Protein AF-0000000086224569 (afdb_homodimer)

Structure (mmCIF, N/CA/C/O backbone):
data_AF-0000000086224569-model_v1
#
loop_
_entity.id
_entity.type
_entity.pdbx_description
1 polymer 'Beta-1,3-galactosyltransferase pvg3-like'
#
loop_
_atom_site.group_PDB
_atom_site.id
_atom_site.type_symbol
_atom_site.label_atom_id
_atom_site.label_alt_id
_atom_site.label_comp_id
_atom_site.label_asym_id
_atom_site.label_entity_id
_atom_site.label_seq_id
_atom_site.pdbx_PDB_ins_code
_atom_site.Cartn_x
_atom_site.Cartn_y
_atom_site.Cartn_z
_atom_site.occupancy
_atom_site.B_iso_or_equiv
_atom_site.auth_seq_id
_atom_site.auth_comp_id
_atom_site.auth_asym_id
_atom_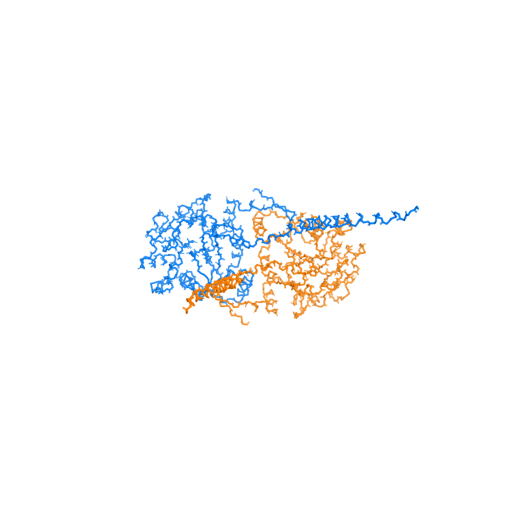site.auth_atom_id
_atom_site.pdbx_PDB_model_num
ATOM 1 N N . MET A 1 1 ? -9.836 -73.625 64.438 1 27.88 1 MET A N 1
ATOM 2 C CA . MET A 1 1 ? -8.75 -73 63.688 1 27.88 1 MET A CA 1
ATOM 3 C C . MET A 1 1 ? -9.312 -72.125 62.594 1 27.88 1 MET A C 1
ATOM 5 O O . MET A 1 1 ? -9.703 -72.625 61.531 1 27.88 1 MET A O 1
ATOM 9 N N . MET A 1 2 ? -10.039 -71 62.969 1 31.47 2 MET A N 1
ATOM 10 C CA . MET A 1 2 ? -11.055 -70.188 62.281 1 31.47 2 MET A CA 1
ATOM 11 C C . MET A 1 2 ? -10.422 -69.375 61.156 1 31.47 2 MET A C 1
ATOM 13 O O . MET A 1 2 ? -9.227 -69.062 61.188 1 31.47 2 MET A O 1
ATOM 17 N N . PRO A 1 3 ? -11.211 -68.812 60.031 1 33.28 3 PRO A N 1
ATOM 18 C CA . PRO A 1 3 ? -11.125 -68.312 58.656 1 33.28 3 PRO A CA 1
ATOM 19 C C . PRO A 1 3 ? -10.57 -66.875 58.562 1 33.28 3 PRO A C 1
ATOM 21 O O . PRO A 1 3 ? -11.273 -65.938 58.844 1 33.28 3 PRO A O 1
ATOM 24 N N . ARG A 1 4 ? -9.281 -66.5 58.938 1 30.06 4 ARG A N 1
ATOM 25 C CA . ARG A 1 4 ? -8.641 -65.188 59.062 1 30.06 4 ARG A CA 1
ATOM 26 C C . ARG A 1 4 ? -8.445 -64.562 57.688 1 30.06 4 ARG A C 1
ATOM 28 O O . ARG A 1 4 ? -7.598 -63.688 57.5 1 30.06 4 ARG A O 1
ATOM 35 N N . LYS A 1 5 ? -9.008 -65.125 56.562 1 32.47 5 LYS A N 1
ATOM 36 C CA . LYS A 1 5 ? -8.516 -64.75 55.25 1 32.47 5 LYS A CA 1
ATOM 37 C C . LYS A 1 5 ? -8.93 -63.344 54.875 1 32.47 5 LYS A C 1
ATOM 39 O O . LYS A 1 5 ? -8.398 -62.75 53.938 1 32.47 5 LYS A O 1
ATOM 44 N N . ASN A 1 6 ? -10.039 -62.812 55.469 1 28.61 6 ASN A N 1
ATOM 45 C CA . ASN A 1 6 ? -10.766 -61.844 54.656 1 28.61 6 ASN A CA 1
ATOM 46 C C . ASN A 1 6 ? -10.094 -60.5 54.625 1 28.61 6 ASN A C 1
ATOM 48 O O . ASN A 1 6 ? -10.562 -59.562 53.969 1 28.61 6 ASN A O 1
ATOM 52 N N . LEU A 1 7 ? -9.203 -60.188 55.625 1 30.38 7 LEU A N 1
ATOM 53 C CA . LEU A 1 7 ? -9.07 -58.75 55.844 1 30.38 7 LEU A CA 1
ATOM 54 C C . LEU A 1 7 ? -8.141 -58.125 54.812 1 30.38 7 LEU A C 1
ATOM 56 O O . LEU A 1 7 ? -7.867 -56.938 54.844 1 30.38 7 LEU A O 1
ATOM 60 N N . LEU A 1 8 ? -7.488 -58.938 53.938 1 30.73 8 LEU A N 1
ATOM 61 C CA . LEU A 1 8 ? -6.398 -58.375 53.156 1 30.73 8 LEU A CA 1
ATOM 62 C C . LEU A 1 8 ? -6.934 -57.438 52.062 1 30.73 8 LEU A C 1
ATOM 64 O O . LEU A 1 8 ? -6.18 -56.656 51.5 1 30.73 8 LEU A O 1
ATOM 68 N N . LEU A 1 9 ? -8.273 -57.531 51.688 1 31 9 LEU A N 1
ATOM 69 C CA . LEU A 1 9 ? -8.672 -56.906 50.438 1 31 9 LEU A CA 1
ATOM 70 C C . LEU A 1 9 ? -8.82 -55.406 50.594 1 31 9 LEU A C 1
ATOM 72 O O . LEU A 1 9 ? -9.109 -54.688 49.625 1 31 9 LEU A O 1
ATOM 76 N N . ALA A 1 10 ? -8.758 -54.906 51.844 1 33.84 10 ALA A N 1
ATOM 77 C CA . ALA A 1 10 ? -9.188 -53.5 52.031 1 33.84 10 ALA A CA 1
ATOM 78 C C . ALA A 1 10 ? -8.148 -52.531 51.531 1 33.84 10 ALA A C 1
ATOM 80 O O . ALA A 1 10 ? -8.492 -51.469 51.031 1 33.84 10 ALA A O 1
ATOM 81 N N . SER A 1 11 ? -6.887 -52.844 51.719 1 36.94 11 SER A N 1
ATOM 82 C CA . SER A 1 11 ? -5.922 -51.75 51.688 1 36.94 11 SER A CA 1
ATOM 83 C C . SER A 1 11 ? -5.598 -51.344 50.281 1 36.94 11 SER A C 1
ATOM 85 O O . SER A 1 11 ? -4.945 -50.312 50.031 1 36.94 11 SER A O 1
ATOM 87 N N . LEU A 1 12 ? -5.938 -52.25 49.312 1 40.5 12 LEU A N 1
ATOM 88 C CA . LEU A 1 12 ? -5.414 -51.906 48 1 40.5 12 LEU A CA 1
ATOM 89 C C . LEU A 1 12 ? -6.223 -50.812 47.344 1 40.5 12 LEU A C 1
ATOM 91 O O . LEU A 1 12 ? -5.848 -50.281 46.281 1 40.5 12 LEU A O 1
ATOM 95 N N . SER A 1 13 ? -7.449 -50.594 47.906 1 42.66 13 SER A N 1
ATOM 96 C CA . SER A 1 13 ? -8.312 -49.688 47.156 1 42.66 13 SER A CA 1
ATOM 97 C C . SER A 1 13 ? -7.906 -48.25 47.312 1 42.66 13 SER A C 1
ATOM 99 O O . SER A 1 13 ? -8.133 -47.406 46.438 1 42.66 13 SER A O 1
ATOM 101 N N . SER A 1 14 ? -7.332 -47.969 48.531 1 46.66 14 SER A N 1
ATOM 102 C CA . SER A 1 14 ? -7.164 -46.531 48.812 1 46.66 14 SER A CA 1
ATOM 103 C C . SER A 1 14 ? -5.992 -45.969 48.031 1 46.66 14 SER A C 1
ATOM 105 O O . SER A 1 14 ? -5.926 -44.75 47.812 1 46.66 14 SER A O 1
ATOM 107 N N . PHE A 1 15 ? -5.047 -46.875 47.688 1 47.28 15 PHE A N 1
ATOM 108 C CA . PHE A 1 15 ? -3.855 -46.344 47.031 1 47.28 15 PHE A CA 1
ATOM 109 C C . PHE A 1 15 ? -4.137 -46.031 45.562 1 47.28 15 PHE A C 1
ATOM 111 O O . PHE A 1 15 ? -3.572 -45.094 45.031 1 47.28 15 PHE A O 1
ATOM 118 N N . ALA A 1 16 ? -5.105 -46.75 45.031 1 47.5 16 ALA A N 1
ATOM 119 C CA . ALA A 1 16 ? -5.406 -46.5 43.625 1 47.5 16 ALA A CA 1
ATOM 120 C C . ALA A 1 16 ? -6.062 -45.125 43.438 1 47.5 16 ALA A C 1
ATOM 122 O O . ALA A 1 16 ? -5.82 -44.438 42.438 1 47.5 16 ALA A O 1
ATOM 123 N N . ILE A 1 17 ? -6.754 -44.75 44.5 1 50 17 ILE A N 1
ATOM 124 C CA . ILE A 1 17 ? -7.457 -43.469 44.375 1 50 17 ILE A CA 1
ATOM 125 C C . ILE A 1 17 ? -6.461 -42.312 44.469 1 50 17 ILE A C 1
ATOM 127 O O . ILE A 1 17 ? -6.543 -41.344 43.688 1 50 17 ILE A O 1
ATOM 131 N N . VAL A 1 18 ? -5.363 -42.5 45.219 1 51.38 18 VAL A N 1
ATOM 132 C CA . VAL A 1 18 ? -4.414 -41.406 45.375 1 51.38 18 VAL A CA 1
ATOM 133 C C . VAL A 1 18 ? -3.564 -41.25 44.125 1 51.38 18 VAL A C 1
ATOM 135 O O . VAL A 1 18 ? -3.291 -40.125 43.688 1 51.38 18 VAL A O 1
ATOM 138 N N . ILE A 1 19 ? -3.275 -42.375 43.5 1 51.44 19 ILE A N 1
ATOM 139 C CA . ILE A 1 19 ? -2.467 -42.312 42.281 1 51.44 19 ILE A CA 1
ATOM 140 C C . ILE A 1 19 ? -3.295 -41.719 41.156 1 51.44 19 ILE A C 1
ATOM 142 O O . ILE A 1 19 ? -2.793 -40.906 40.375 1 51.44 19 ILE A O 1
ATOM 146 N N . PHE A 1 20 ? -4.645 -42 41.25 1 49.81 20 PHE A N 1
ATOM 147 C CA . PHE A 1 20 ? -5.492 -41.406 40.188 1 49.81 20 PHE A CA 1
ATOM 148 C C . PHE A 1 20 ? -5.617 -39.906 40.375 1 49.81 20 PHE A C 1
ATOM 150 O O . PHE A 1 20 ? -5.602 -39.156 39.375 1 49.81 20 PHE A O 1
ATOM 157 N N . ILE A 1 21 ? -5.629 -39.438 41.625 1 50.81 21 ILE A N 1
ATOM 158 C CA . ILE A 1 21 ? -5.73 -38 41.844 1 50.81 21 ILE A CA 1
ATOM 159 C C . ILE A 1 21 ? -4.414 -37.344 41.469 1 50.81 21 ILE A C 1
ATOM 161 O O . ILE A 1 21 ? -4.41 -36.25 40.875 1 50.81 21 ILE A O 1
ATOM 165 N N . PHE A 1 22 ? -3.314 -38 41.656 1 50.22 22 PHE A N 1
ATOM 166 C CA . PHE A 1 22 ? -2.029 -37.438 41.312 1 50.22 22 PHE A CA 1
ATOM 167 C C . PHE A 1 22 ? -1.856 -37.375 39.781 1 50.22 22 PHE A C 1
ATOM 169 O O . PHE A 1 22 ? -1.301 -36.438 39.25 1 50.22 22 PHE A O 1
ATOM 176 N N . PHE A 1 23 ? -2.289 -38.5 39.125 1 50.12 23 PHE A N 1
ATOM 177 C CA . PHE A 1 23 ? -2.174 -38.469 37.656 1 50.12 23 PHE A CA 1
ATOM 178 C C . PHE A 1 23 ? -3.107 -37.438 37.031 1 50.12 23 PHE A C 1
ATOM 180 O O . PHE A 1 23 ? -2.793 -36.844 36 1 50.12 23 PHE A O 1
ATOM 187 N N . ILE A 1 24 ? -4.289 -37.312 37.656 1 49.34 24 ILE A N 1
ATOM 188 C CA . ILE A 1 24 ? -5.176 -36.281 37.125 1 49.34 24 ILE A CA 1
ATOM 189 C C . ILE A 1 24 ? -4.559 -34.906 37.406 1 49.34 24 ILE A C 1
ATOM 191 O O . ILE A 1 24 ? -4.57 -34.031 36.531 1 49.34 24 ILE A O 1
ATOM 195 N N . SER A 1 25 ? -3.924 -34.719 38.562 1 48.72 25 SER A N 1
ATOM 196 C CA . SER A 1 25 ? -3.324 -33.438 38.844 1 48.72 25 SER A CA 1
ATOM 197 C C . SER A 1 25 ? -2.115 -33.156 37.969 1 48.72 25 SER A C 1
ATOM 199 O O . SER A 1 25 ? -1.883 -32.031 37.531 1 48.72 25 SER A O 1
ATOM 201 N N . PHE A 1 26 ? -1.328 -34.188 37.688 1 47.41 26 PHE A N 1
ATOM 202 C CA . PHE A 1 26 ? -0.163 -33.969 36.844 1 47.41 26 PHE A CA 1
ATOM 203 C C . PHE A 1 26 ? -0.585 -33.781 35.375 1 47.41 26 PHE A C 1
ATOM 205 O O . PHE A 1 26 ? 0.01 -32.969 34.656 1 47.41 26 PHE A O 1
ATOM 212 N N . THR A 1 27 ? -1.543 -34.594 34.906 1 46.88 27 THR A N 1
ATOM 213 C CA . THR A 1 27 ? -2.023 -34.375 33.531 1 46.88 27 THR A CA 1
ATOM 214 C C . THR A 1 27 ? -2.713 -33.031 33.406 1 46.88 27 THR A C 1
ATOM 216 O O . THR A 1 27 ? -2.582 -32.344 32.406 1 46.88 27 THR A O 1
ATOM 219 N N . ILE A 1 28 ? -3.443 -32.656 34.5 1 44.34 28 ILE A N 1
ATOM 220 C CA . ILE A 1 28 ? -4.043 -31.344 34.438 1 44.34 28 ILE A CA 1
ATOM 221 C C . ILE A 1 28 ? -2.949 -30.281 34.438 1 44.34 28 ILE A C 1
ATOM 223 O O . ILE A 1 28 ? -3.025 -29.281 33.719 1 44.34 28 ILE A O 1
ATOM 227 N N . HIS A 1 29 ? -1.867 -30.5 35.219 1 44.31 29 HIS A N 1
ATOM 228 C CA . HIS A 1 29 ? -0.803 -29.516 35.25 1 44.31 29 HIS A CA 1
ATOM 229 C C . HIS A 1 29 ? -0.052 -29.453 33.938 1 44.31 29 HIS A C 1
ATOM 231 O O . HIS A 1 29 ? 0.307 -28.375 33.438 1 44.31 29 HIS A O 1
ATOM 237 N N . SER A 1 30 ? 0.323 -30.609 33.312 1 43.47 30 SER A N 1
ATOM 238 C CA . SER A 1 30 ? 1.06 -30.594 32.031 1 43.47 30 SER A CA 1
ATOM 239 C C . SER A 1 30 ? 0.18 -30.094 30.906 1 43.47 30 SER A C 1
ATOM 241 O O . SER A 1 30 ? 0.674 -29.5 29.938 1 43.47 30 SER A O 1
ATOM 243 N N . LEU A 1 31 ? -1.089 -30.531 30.844 1 40.12 31 LEU A N 1
ATOM 244 C CA . LEU A 1 31 ? -1.979 -29.984 29.828 1 40.12 31 LEU A CA 1
ATOM 245 C C . LEU A 1 31 ? -2.219 -28.484 30.047 1 40.12 31 LEU A C 1
ATOM 247 O O . LEU A 1 31 ? -2.467 -27.75 29.094 1 40.12 31 LEU A O 1
ATOM 251 N N . THR A 1 32 ? -2.262 -28.109 31.344 1 39.41 32 THR A N 1
ATOM 252 C CA . THR A 1 32 ? -2.465 -26.688 31.562 1 39.41 32 THR A CA 1
ATOM 253 C C . THR A 1 32 ? -1.221 -25.891 31.172 1 39.41 32 THR A C 1
ATOM 255 O O . THR A 1 32 ? -1.317 -24.734 30.766 1 39.41 32 THR A O 1
ATOM 258 N N . THR A 1 33 ? 0.008 -26.562 31.297 1 38.19 33 THR A N 1
ATOM 259 C CA . THR A 1 33 ? 1.16 -25.734 30.969 1 38.19 33 THR A CA 1
ATOM 260 C C . THR A 1 33 ? 1.271 -25.516 29.469 1 38.19 33 THR A C 1
ATOM 262 O O . THR A 1 33 ? 1.693 -24.453 29.016 1 38.19 33 THR A O 1
ATOM 265 N N . SER A 1 34 ? 1.123 -26.656 28.672 1 36.31 34 SER A N 1
ATOM 266 C CA . SER A 1 34 ? 1.395 -26.469 27.25 1 36.31 34 SER A CA 1
ATOM 267 C C . SER A 1 34 ? 0.296 -25.641 26.594 1 36.31 34 SER A C 1
ATOM 269 O O . SER A 1 34 ? 0.493 -25.109 25.5 1 36.31 34 SER A O 1
ATOM 271 N N . LEU A 1 35 ? -0.918 -25.875 27.047 1 33.34 35 LEU A N 1
ATOM 272 C CA . LEU A 1 35 ? -1.976 -25.094 26.422 1 33.34 35 LEU A CA 1
ATOM 273 C C . LEU A 1 35 ? -1.847 -23.609 26.797 1 33.34 35 LEU A C 1
ATOM 275 O O . LEU A 1 35 ? -2.582 -22.766 26.281 1 33.34 35 LEU A O 1
ATOM 279 N N . THR A 1 36 ? -1.188 -23.453 27.953 1 31.62 36 THR A N 1
ATOM 280 C CA . THR A 1 36 ? -1.197 -22.062 28.375 1 31.62 36 THR A CA 1
ATOM 281 C C . THR A 1 36 ? -0.45 -21.172 27.375 1 31.62 36 THR A C 1
ATOM 283 O O . THR A 1 36 ? -0.789 -20.016 27.188 1 31.62 36 THR A O 1
ATOM 286 N N . ASN A 1 37 ? 0.732 -21.75 26.938 1 29.89 37 ASN A N 1
ATOM 287 C CA . ASN A 1 37 ? 1.595 -20.656 26.484 1 29.89 37 ASN A CA 1
ATOM 288 C C . ASN A 1 37 ? 1.156 -20.109 25.141 1 29.89 37 ASN A C 1
ATOM 290 O O . ASN A 1 37 ? 1.769 -19.172 24.609 1 29.89 37 ASN A O 1
ATOM 294 N N . ILE A 1 38 ? 0.667 -21.062 24.266 1 30.44 38 ILE A N 1
ATOM 295 C CA . ILE A 1 38 ? 0.563 -20.391 22.969 1 30.44 38 ILE A CA 1
ATOM 296 C C . ILE A 1 38 ? -0.646 -19.453 22.969 1 30.44 38 ILE A C 1
ATOM 298 O O . ILE A 1 38 ? -1.736 -19.844 22.547 1 30.44 38 ILE A O 1
ATOM 302 N N . ILE A 1 39 ? -1.305 -19.25 24.094 1 30.02 39 ILE A N 1
ATOM 303 C CA . ILE A 1 39 ? -2.189 -18.109 23.906 1 30.02 39 ILE A CA 1
ATOM 304 C C . ILE A 1 39 ? -1.434 -16.969 23.219 1 30.02 39 ILE A C 1
ATOM 306 O O . ILE A 1 39 ? -0.516 -16.391 23.781 1 30.02 39 ILE A O 1
ATOM 310 N N . LEU A 1 40 ? -1.105 -17.25 22.016 1 29.97 40 LEU A N 1
ATOM 311 C CA . LEU A 1 40 ? -0.791 -16.016 21.281 1 29.97 40 LEU A CA 1
ATOM 312 C C . LEU A 1 40 ? -1.603 -14.844 21.828 1 29.97 40 LEU A C 1
ATOM 314 O O . LEU A 1 40 ? -2.834 -14.883 21.828 1 29.97 40 LEU A O 1
ATOM 318 N N . LEU A 1 41 ? -1.125 -14.289 22.922 1 30.77 41 LEU A N 1
ATOM 319 C CA . LEU A 1 41 ? -1.605 -12.953 23.25 1 30.77 41 LEU A CA 1
ATOM 320 C C . LEU A 1 41 ? -2.061 -12.211 22 1 30.77 41 LEU A C 1
ATOM 322 O O . LEU A 1 41 ? -1.239 -11.852 21.156 1 30.77 41 LEU A O 1
ATOM 326 N N . GLN A 1 42 ? -3.012 -12.734 21.312 1 33.5 42 GLN A N 1
ATOM 327 C CA . GLN A 1 42 ? -3.627 -11.648 20.547 1 33.5 42 GLN A CA 1
ATOM 328 C C . GLN A 1 42 ? -3.498 -10.32 21.281 1 33.5 42 GLN A C 1
ATOM 330 O O . GLN A 1 42 ? -4.055 -10.141 22.359 1 33.5 42 GLN A O 1
ATOM 335 N N . GLN A 1 43 ? -2.309 -9.812 21.266 1 31.91 43 GLN A N 1
ATOM 336 C CA . GLN A 1 43 ? -2.238 -8.453 21.797 1 31.91 43 GLN A CA 1
ATOM 337 C C . GLN A 1 43 ? -3.568 -7.727 21.625 1 31.91 43 GLN A C 1
ATOM 339 O O . GLN A 1 43 ? -3.994 -7.461 20.5 1 31.91 43 GLN A O 1
ATOM 344 N N . ALA A 1 44 ? -4.609 -8.125 22.266 1 35.22 44 ALA A N 1
ATOM 345 C CA . ALA A 1 44 ? -5.684 -7.148 22.375 1 35.22 44 ALA A CA 1
ATOM 346 C C . ALA A 1 44 ? -5.184 -5.742 22.047 1 35.22 44 ALA A C 1
ATOM 348 O O . ALA A 1 44 ? -4.066 -5.375 22.406 1 35.22 44 ALA A O 1
ATOM 349 N N . PRO A 1 45 ? -5.641 -5.176 20.969 1 38.28 45 PRO A N 1
ATOM 350 C CA . PRO A 1 45 ? -5.082 -3.822 20.953 1 38.28 45 PRO A CA 1
ATOM 351 C C . PRO A 1 45 ? -4.82 -3.273 22.359 1 38.28 45 PRO A C 1
ATOM 353 O O . PRO A 1 45 ? -5.691 -3.35 23.234 1 38.28 45 PRO A O 1
ATOM 356 N N . LEU A 1 46 ? -3.732 -3.65 23.031 1 38.22 46 LEU A N 1
ATOM 357 C CA . LEU A 1 46 ? -3.414 -2.9 24.234 1 38.22 46 LEU A CA 1
ATOM 358 C C . LEU A 1 46 ? -4.129 -1.554 24.25 1 38.22 46 LEU A C 1
ATOM 360 O O . LEU A 1 46 ? -3.945 -0.741 23.344 1 38.22 46 LEU A O 1
ATOM 364 N N . ILE A 1 47 ? -5.344 -1.523 24.625 1 45.41 47 ILE A N 1
ATOM 365 C CA . ILE A 1 47 ? -5.801 -0.186 24.984 1 45.41 47 ILE A CA 1
ATOM 366 C C . ILE A 1 47 ? -4.629 0.637 25.516 1 45.41 47 ILE A C 1
ATOM 368 O O . ILE A 1 47 ? -4.172 0.423 26.641 1 45.41 47 ILE A O 1
ATOM 372 N N . VAL A 1 48 ? -3.529 0.614 24.75 1 51.47 48 VAL A N 1
ATOM 373 C CA . VAL A 1 48 ? -2.471 1.539 25.141 1 51.47 48 VAL A CA 1
ATOM 374 C C . VAL A 1 48 ? -3.082 2.877 25.547 1 51.47 48 VAL A C 1
ATOM 376 O O . VAL A 1 48 ? -3.805 3.502 24.781 1 51.47 48 VAL A O 1
ATOM 379 N N . ASN A 1 49 ? -3.361 3.031 26.75 1 65.81 49 ASN A N 1
ATOM 380 C CA . ASN A 1 49 ? -3.799 4.309 27.297 1 65.81 49 ASN A CA 1
ATOM 381 C C . ASN A 1 49 ? -3.002 5.473 26.719 1 65.81 49 ASN A C 1
ATOM 383 O O . ASN A 1 49 ? -1.945 5.828 27.25 1 65.81 49 ASN A O 1
ATOM 387 N N . THR A 1 50 ? -3.295 5.762 25.422 1 74.75 50 THR A N 1
ATOM 388 C CA . THR A 1 50 ? -2.668 6.938 24.828 1 74.75 50 THR A CA 1
ATOM 389 C C . THR A 1 50 ? -3.143 8.211 25.516 1 74.75 50 THR A C 1
ATOM 391 O O . THR A 1 50 ? -4.219 8.234 26.109 1 74.75 50 THR A O 1
ATOM 394 N N . GLN A 1 51 ? -2.258 9.102 25.5 1 87.88 51 GLN A N 1
ATOM 395 C CA . GLN A 1 51 ? -2.502 10.344 26.234 1 87.88 51 GLN A CA 1
ATOM 396 C C . GLN A 1 51 ? -3.477 11.242 25.484 1 87.88 51 GLN A C 1
ATOM 398 O O . GLN A 1 51 ? -4.281 11.945 26.094 1 87.88 51 GLN A O 1
ATOM 403 N N . PHE A 1 52 ? -3.412 11.195 24.172 1 97.5 52 PHE A N 1
ATOM 404 C CA . PHE A 1 52 ? -4.316 12.016 23.375 1 97.5 52 PHE A CA 1
ATOM 405 C C . PHE A 1 52 ? -4.477 11.43 21.969 1 97.5 52 PHE A C 1
ATOM 407 O O . PHE A 1 52 ? -3.809 10.461 21.609 1 97.5 52 PHE A O 1
ATOM 414 N N . THR A 1 53 ? -5.438 11.984 21.188 1 98.38 53 THR A N 1
ATOM 415 C CA . THR A 1 53 ? -5.73 11.547 19.828 1 98.38 53 THR A CA 1
ATOM 416 C C . THR A 1 53 ? -5.41 12.648 18.828 1 98.38 53 THR A C 1
ATOM 418 O O . THR A 1 53 ? -5.637 13.828 19.094 1 98.38 53 THR A O 1
ATOM 421 N N . LEU A 1 54 ? -4.801 12.312 17.719 1 98.69 54 LEU A N 1
ATOM 422 C CA . LEU A 1 54 ? -4.426 13.234 16.656 1 98.69 54 LEU A CA 1
ATOM 423 C C . LEU A 1 54 ? -4.852 12.695 15.297 1 98.69 54 LEU A C 1
ATOM 425 O O . LEU A 1 54 ? -4.516 11.562 14.945 1 98.69 54 LEU A O 1
ATOM 429 N N . LEU A 1 55 ? -5.672 13.453 14.555 1 98.88 55 LEU A N 1
ATOM 430 C CA . LEU A 1 55 ? -5.941 13.18 13.148 1 98.88 55 LEU A CA 1
ATOM 431 C C . LEU A 1 55 ? -5.012 13.992 12.25 1 98.88 55 LEU A C 1
ATOM 433 O O . LEU A 1 55 ? -4.949 15.219 12.359 1 98.88 55 LEU A O 1
ATOM 437 N N . ILE A 1 56 ? -4.254 13.336 11.453 1 98.94 56 ILE A N 1
ATOM 438 C CA . ILE A 1 56 ? -3.438 14.008 10.445 1 98.94 56 ILE A CA 1
ATOM 439 C C . ILE A 1 56 ? -4.102 13.875 9.07 1 98.94 56 ILE A C 1
ATOM 441 O O . ILE A 1 56 ? -4.207 12.773 8.531 1 98.94 56 ILE A O 1
ATOM 445 N N . GLY A 1 57 ? -4.609 14.969 8.547 1 98.88 57 GLY A N 1
ATOM 446 C CA . GLY A 1 57 ? -5.102 15.008 7.18 1 98.88 57 GLY A CA 1
ATOM 447 C C . GLY A 1 57 ? -4.051 15.453 6.18 1 98.88 57 GLY A C 1
ATOM 448 O O . GLY A 1 57 ? -3.648 16.625 6.176 1 98.88 57 GLY A O 1
ATOM 449 N N . ILE A 1 58 ? -3.602 14.562 5.363 1 98.94 58 ILE A N 1
ATOM 450 C CA . ILE A 1 58 ? -2.623 14.875 4.328 1 98.94 58 ILE A CA 1
ATOM 451 C C . ILE A 1 58 ? -3.34 15.336 3.062 1 98.94 58 ILE A C 1
ATOM 453 O O . ILE A 1 58 ? -4.062 14.562 2.434 1 98.94 58 ILE A O 1
ATOM 457 N N . PHE A 1 59 ? -3.092 16.547 2.703 1 98.81 59 PHE A N 1
ATOM 458 C CA . PHE A 1 59 ? -3.695 17.109 1.5 1 98.81 59 PHE A CA 1
ATOM 459 C C . PHE A 1 59 ? -2.984 16.594 0.252 1 98.81 59 PHE A C 1
ATOM 461 O O . PHE A 1 59 ? -1.77 16.75 0.114 1 98.81 59 PHE A O 1
ATOM 468 N N . THR A 1 60 ? -3.711 15.93 -0.562 1 98.44 60 THR A N 1
ATOM 469 C CA . THR A 1 60 ? -3.213 15.383 -1.818 1 98.44 60 THR A CA 1
ATOM 470 C C . THR A 1 60 ? -4.258 15.523 -2.922 1 98.44 60 THR A C 1
ATOM 472 O O . THR A 1 60 ? -5.082 16.438 -2.891 1 98.44 60 THR A O 1
ATOM 475 N N . ARG A 1 61 ? -4.078 14.883 -4.066 1 97.62 61 ARG A N 1
ATOM 476 C CA . ARG A 1 61 ? -5.008 14.867 -5.188 1 97.62 61 ARG A CA 1
ATOM 477 C C . ARG A 1 61 ? -5.402 13.438 -5.551 1 97.62 61 ARG A C 1
ATOM 479 O O . ARG A 1 61 ? -4.621 12.5 -5.355 1 97.62 61 ARG A O 1
ATOM 486 N N . PRO A 1 62 ? -6.578 13.297 -6.121 1 96.81 62 PRO A N 1
ATOM 487 C CA . PRO A 1 62 ? -7.027 11.945 -6.457 1 96.81 62 PRO A CA 1
ATOM 488 C C . PRO A 1 62 ? -6.051 11.203 -7.367 1 96.81 62 PRO A C 1
ATOM 490 O O . PRO A 1 62 ? -5.875 9.984 -7.23 1 96.81 62 PRO A O 1
ATOM 493 N N . GLY A 1 63 ? -5.363 11.883 -8.227 1 96.56 63 GLY A N 1
ATOM 494 C CA . GLY A 1 63 ? -4.496 11.266 -9.219 1 96.56 63 GLY A CA 1
ATOM 495 C C . GLY A 1 63 ? -3.123 10.922 -8.672 1 96.56 63 GLY A C 1
ATOM 496 O O . GLY A 1 63 ? -2.35 10.219 -9.328 1 96.56 63 GLY A O 1
ATOM 497 N N . ASN A 1 64 ? -2.807 11.312 -7.445 1 96.81 64 ASN A N 1
ATOM 498 C CA . ASN A 1 64 ? -1.473 11.102 -6.895 1 96.81 64 ASN A CA 1
ATOM 499 C C . ASN A 1 64 ? -1.381 9.773 -6.145 1 96.81 64 ASN A C 1
ATOM 501 O O . ASN A 1 64 ? -0.953 9.734 -4.992 1 96.81 64 ASN A O 1
ATOM 505 N N . PHE A 1 65 ? -1.677 8.711 -6.867 1 95.25 65 PHE A N 1
ATOM 506 C CA . PHE A 1 65 ? -1.727 7.371 -6.285 1 95.25 65 PHE A CA 1
ATOM 507 C C . PHE A 1 65 ? -0.359 6.961 -5.75 1 95.25 65 PHE A C 1
ATOM 509 O O . PHE A 1 65 ? -0.25 6.457 -4.633 1 95.25 65 PHE A O 1
ATOM 516 N N . ASP A 1 66 ? 0.628 7.199 -6.559 1 94.44 66 ASP A N 1
ATOM 517 C CA . ASP A 1 66 ? 1.977 6.77 -6.203 1 94.44 66 ASP A CA 1
ATOM 518 C C . ASP A 1 66 ? 2.451 7.457 -4.922 1 94.44 66 ASP A C 1
ATOM 520 O O . ASP A 1 66 ? 3.08 6.824 -4.07 1 94.44 66 ASP A O 1
ATOM 524 N N . ARG A 1 67 ? 2.129 8.672 -4.832 1 96.56 67 ARG A N 1
ATOM 525 C CA . ARG A 1 67 ? 2.514 9.438 -3.645 1 96.56 67 ARG A CA 1
ATOM 526 C C . ARG A 1 67 ? 1.816 8.898 -2.4 1 96.56 67 ARG A C 1
ATOM 528 O O . ARG A 1 67 ? 2.449 8.719 -1.356 1 96.56 67 ARG A O 1
ATOM 535 N N . ARG A 1 68 ? 0.537 8.656 -2.498 1 98.06 68 ARG A N 1
ATOM 536 C CA . ARG A 1 68 ? -0.205 8.125 -1.356 1 98.06 68 ARG A CA 1
ATOM 537 C C . ARG A 1 68 ? 0.313 6.75 -0.954 1 98.06 68 ARG A C 1
ATOM 539 O O . ARG A 1 68 ? 0.445 6.457 0.235 1 98.06 68 ARG A O 1
ATOM 546 N N . HIS A 1 69 ? 0.616 5.992 -1.932 1 97.19 69 HIS A N 1
ATOM 547 C CA . HIS A 1 69 ? 1.182 4.68 -1.639 1 97.19 69 HIS A CA 1
ATOM 548 C C . HIS A 1 69 ? 2.506 4.805 -0.895 1 97.19 69 HIS A C 1
ATOM 550 O O . HIS A 1 69 ? 2.727 4.121 0.109 1 97.19 69 HIS A O 1
ATOM 556 N N . PHE A 1 70 ? 3.316 5.664 -1.406 1 97.94 70 PHE A N 1
ATOM 557 C CA . PHE A 1 70 ? 4.613 5.887 -0.777 1 97.94 70 PHE A CA 1
ATOM 558 C C . PHE A 1 70 ? 4.445 6.383 0.654 1 97.94 70 PHE A C 1
ATOM 560 O O . PHE A 1 70 ? 5.117 5.898 1.567 1 97.94 70 PHE A O 1
ATOM 567 N N . LEU A 1 71 ? 3.557 7.242 0.839 1 98.56 71 LEU A N 1
ATOM 568 C CA . LEU A 1 71 ? 3.352 7.82 2.162 1 98.56 71 LEU A CA 1
ATOM 569 C C . LEU A 1 71 ? 2.771 6.789 3.125 1 98.56 71 LEU A C 1
ATOM 571 O O . LEU A 1 71 ? 3.064 6.82 4.32 1 98.56 71 LEU A O 1
ATOM 575 N N . ARG A 1 72 ? 1.979 5.824 2.625 1 98.19 72 ARG A N 1
ATOM 576 C CA . ARG A 1 72 ? 1.503 4.727 3.457 1 98.19 72 ARG A CA 1
ATOM 577 C C . ARG A 1 72 ? 2.668 3.896 3.986 1 98.19 72 ARG A C 1
ATOM 579 O O . ARG A 1 72 ? 2.615 3.385 5.109 1 98.19 72 ARG A O 1
ATOM 586 N N . LEU A 1 73 ? 3.721 3.783 3.164 1 97.94 73 LEU A N 1
ATOM 587 C CA . LEU A 1 73 ? 4.906 3.078 3.637 1 97.94 73 LEU A CA 1
ATOM 588 C C . LEU A 1 73 ? 5.598 3.861 4.746 1 97.94 73 LEU A C 1
ATOM 590 O O . LEU A 1 73 ? 5.883 3.312 5.816 1 97.94 73 LEU A O 1
ATOM 594 N N . VAL A 1 74 ? 5.715 5.141 4.488 1 97.88 74 VAL A N 1
ATOM 595 C CA . VAL A 1 74 ? 6.508 6.016 5.344 1 97.88 74 VAL A CA 1
ATOM 596 C C . VAL A 1 74 ? 5.816 6.184 6.695 1 97.88 74 VAL A C 1
ATOM 598 O O . VAL A 1 74 ? 6.453 6.062 7.746 1 97.88 74 VAL A O 1
ATOM 601 N N . TYR A 1 75 ? 4.59 6.418 6.715 1 98.38 75 TYR A N 1
ATOM 602 C CA . TYR A 1 75 ? 3.881 6.695 7.961 1 98.38 75 TYR A CA 1
ATOM 603 C C . TYR A 1 75 ? 3.416 5.402 8.625 1 98.38 75 TYR A C 1
ATOM 605 O O . TYR A 1 75 ? 3.307 5.332 9.852 1 98.38 75 TYR A O 1
ATOM 613 N N . GLY A 1 76 ? 3.213 4.383 7.805 1 97.31 76 GLY A N 1
ATOM 614 C CA . GLY A 1 76 ? 2.695 3.123 8.312 1 97.31 76 GLY A CA 1
ATOM 615 C C . GLY A 1 76 ? 3.707 2.355 9.148 1 97.31 76 GLY A C 1
ATOM 616 O O . GLY A 1 76 ? 3.338 1.468 9.922 1 97.31 76 GLY A O 1
ATOM 617 N N . ILE A 1 77 ? 4.965 2.658 9 1 97.69 77 ILE A N 1
ATOM 618 C CA . ILE A 1 77 ? 5.984 1.917 9.734 1 97.69 77 ILE A CA 1
ATOM 619 C C . ILE A 1 77 ? 6.34 2.658 11.023 1 97.69 77 ILE A C 1
ATOM 621 O O . ILE A 1 77 ? 7.227 2.234 11.766 1 97.69 77 ILE A O 1
ATOM 625 N N . GLN A 1 78 ? 5.645 3.789 11.242 1 97.38 78 GLN A N 1
ATOM 626 C CA . GLN A 1 78 ? 5.871 4.578 12.453 1 97.38 78 GLN A CA 1
ATOM 627 C C . GLN A 1 78 ? 4.793 4.301 13.5 1 97.38 78 GLN A C 1
ATOM 629 O O . GLN A 1 78 ? 3.641 4.035 13.156 1 97.38 78 GLN A O 1
ATOM 634 N N . SER A 1 79 ? 5.18 4.324 14.75 1 93.56 79 SER A N 1
ATOM 635 C CA . SER A 1 79 ? 4.254 4.188 15.875 1 93.56 79 SER A CA 1
ATOM 636 C C . SER A 1 79 ? 4.758 4.945 17.094 1 93.56 79 SER A C 1
ATOM 638 O O . SER A 1 79 ? 5.934 5.305 17.172 1 93.56 79 SER A O 1
ATOM 640 N N . THR A 1 80 ? 3.855 5.305 17.891 1 96.44 80 THR A N 1
ATOM 641 C CA . THR A 1 80 ? 4.18 5.953 19.156 1 96.44 80 THR A CA 1
ATOM 642 C C . THR A 1 80 ? 3.182 5.555 20.234 1 96.44 80 THR A C 1
ATOM 644 O O . THR A 1 80 ? 1.982 5.449 19.969 1 96.44 80 THR A O 1
ATOM 647 N N . PRO A 1 81 ? 3.627 5.258 21.438 1 95.38 81 PRO A N 1
ATOM 648 C CA . PRO A 1 81 ? 2.703 4.969 22.531 1 95.38 81 PRO A CA 1
ATOM 649 C C . PRO A 1 81 ? 2.082 6.23 23.125 1 95.38 81 PRO A C 1
ATOM 651 O O . PRO A 1 81 ? 1.183 6.145 23.969 1 95.38 81 PRO A O 1
ATOM 654 N N . ILE A 1 82 ? 2.482 7.367 22.703 1 96.94 82 ILE A N 1
ATOM 655 C CA . ILE A 1 82 ? 2.098 8.641 23.297 1 96.94 82 ILE A CA 1
ATOM 656 C C . ILE A 1 82 ? 0.668 8.992 22.891 1 96.94 82 ILE A C 1
ATOM 658 O O . ILE A 1 82 ? -0.117 9.461 23.719 1 96.94 82 ILE A O 1
ATOM 662 N N . ALA A 1 83 ? 0.396 8.773 21.688 1 97.88 83 ALA A N 1
ATOM 663 C CA . ALA A 1 83 ? -0.884 9.211 21.141 1 97.88 83 ALA A CA 1
ATOM 664 C C . ALA A 1 83 ? -1.431 8.195 20.141 1 97.88 83 ALA A C 1
ATOM 666 O O . ALA A 1 83 ? -0.669 7.426 19.547 1 97.88 83 ALA A O 1
ATOM 667 N N . ARG A 1 84 ? -2.719 8.125 20.094 1 97.75 84 ARG A N 1
ATOM 668 C CA . ARG A 1 84 ? -3.332 7.484 18.922 1 97.75 84 ARG A CA 1
ATOM 669 C C . ARG A 1 84 ? -3.363 8.43 17.734 1 97.75 84 ARG A C 1
ATOM 671 O O . ARG A 1 84 ? -4.031 9.461 17.766 1 97.75 84 ARG A O 1
ATOM 678 N N . ILE A 1 85 ? -2.658 8.102 16.734 1 98.44 85 ILE A N 1
ATOM 679 C CA . ILE A 1 85 ? -2.547 8.961 15.562 1 98.44 85 ILE A CA 1
ATOM 680 C C . ILE A 1 85 ? -3.186 8.281 14.352 1 98.44 85 ILE A C 1
ATOM 682 O O . ILE A 1 85 ? -2.801 7.164 13.984 1 98.44 85 ILE A O 1
ATOM 686 N N . ASP A 1 86 ? -4.18 8.883 13.742 1 98.12 86 ASP A N 1
ATOM 687 C CA . ASP A 1 86 ? -4.781 8.438 12.492 1 98.12 86 ASP A CA 1
ATOM 688 C C . ASP A 1 86 ? -4.348 9.328 11.328 1 98.12 86 ASP A C 1
ATOM 690 O O . ASP A 1 86 ? -4.469 10.555 11.391 1 98.12 86 ASP A O 1
ATOM 694 N N . VAL A 1 87 ? -3.807 8.734 10.281 1 98.69 87 VAL A N 1
ATOM 695 C CA . VAL A 1 87 ? -3.414 9.453 9.07 1 98.69 87 VAL A CA 1
ATOM 696 C C . VAL A 1 87 ? -4.449 9.227 7.973 1 98.69 87 VAL A C 1
ATOM 698 O O . VAL A 1 87 ? -4.777 8.078 7.652 1 98.69 87 VAL A O 1
ATOM 701 N N . LYS A 1 88 ? -4.984 10.273 7.453 1 98.75 88 LYS A N 1
ATOM 702 C CA . LYS A 1 88 ? -5.957 10.219 6.367 1 98.75 88 LYS A CA 1
ATOM 703 C C . LYS A 1 88 ? -5.5 11.062 5.176 1 98.75 88 LYS A C 1
ATOM 705 O O . LYS A 1 88 ? -4.91 12.125 5.355 1 98.75 88 LYS A O 1
ATOM 710 N N . PHE A 1 89 ? -5.762 10.57 3.969 1 98.88 89 PHE A N 1
ATOM 711 C CA . PHE A 1 89 ? -5.523 11.344 2.756 1 98.88 89 PHE A CA 1
ATOM 712 C C . PHE A 1 89 ? -6.77 12.133 2.365 1 98.88 89 PHE A C 1
ATOM 714 O O . PHE A 1 89 ? -7.871 11.586 2.334 1 98.88 89 PHE A O 1
ATOM 721 N N . ILE A 1 90 ? -6.586 13.406 2.029 1 98.88 90 ILE A N 1
ATOM 722 C CA . ILE A 1 90 ? -7.691 14.336 1.835 1 98.88 90 ILE A CA 1
ATOM 723 C C . ILE A 1 90 ? -7.695 14.836 0.394 1 98.88 90 ILE A C 1
ATOM 725 O O . ILE A 1 90 ? -6.691 15.367 -0.089 1 98.88 90 ILE A O 1
ATOM 729 N N . PHE A 1 91 ? -8.719 14.672 -0.326 1 98.31 91 PHE A N 1
ATOM 730 C CA . PHE A 1 91 ? -8.922 15.359 -1.597 1 98.31 91 PHE A CA 1
ATOM 731 C C . PHE A 1 91 ? -10.414 15.547 -1.877 1 98.31 91 PHE A C 1
ATOM 733 O O . PHE A 1 91 ? -11.258 15.125 -1.082 1 98.31 91 PHE A O 1
ATOM 740 N N . CYS A 1 92 ? -10.727 16.312 -2.863 1 98.12 92 CYS A N 1
ATOM 741 C CA . CYS A 1 92 ? -12.109 16.656 -3.193 1 98.12 92 CYS A CA 1
ATOM 742 C C . CYS A 1 92 ? -12.695 15.656 -4.188 1 98.12 92 CYS A C 1
ATOM 744 O O . CYS A 1 92 ? -12.148 14.57 -4.375 1 98.12 92 CYS A O 1
ATOM 746 N N . ASN A 1 93 ? -13.789 15.938 -4.723 1 97.19 93 ASN A N 1
ATOM 747 C CA . ASN A 1 93 ? -14.562 15.047 -5.586 1 97.19 93 ASN A CA 1
ATOM 748 C C . ASN A 1 93 ? -13.719 14.516 -6.742 1 97.19 93 ASN A C 1
ATOM 750 O O . ASN A 1 93 ? -12.906 15.242 -7.312 1 97.19 93 ASN A O 1
ATOM 754 N N . ILE A 1 94 ? -13.938 13.273 -7.078 1 96.38 94 ILE A N 1
ATOM 755 C CA . ILE A 1 94 ? -13.211 12.586 -8.133 1 96.38 94 ILE A CA 1
ATOM 756 C C . ILE A 1 94 ? -14.016 12.617 -9.43 1 96.38 94 ILE A C 1
ATOM 758 O O . ILE A 1 94 ? -15.133 12.094 -9.484 1 96.38 94 ILE A O 1
ATOM 762 N N . THR A 1 95 ? -13.477 13.156 -10.461 1 93.56 95 THR A N 1
ATOM 763 C CA . THR A 1 95 ? -14.219 13.312 -11.711 1 93.56 95 THR A CA 1
ATOM 764 C C . THR A 1 95 ? -13.758 12.289 -12.742 1 93.56 95 THR A C 1
ATOM 766 O O . THR A 1 95 ? -14.523 11.922 -13.641 1 93.56 95 THR A O 1
ATOM 769 N N . ASN A 1 96 ? -12.539 11.812 -12.617 1 93.94 96 ASN A N 1
ATOM 770 C CA . ASN A 1 96 ? -11.969 10.844 -13.547 1 93.94 96 ASN A CA 1
ATOM 771 C C . ASN A 1 96 ? -12.352 9.414 -13.172 1 93.94 96 ASN A C 1
ATOM 773 O O . ASN A 1 96 ? -12.125 8.984 -12.039 1 93.94 96 ASN A O 1
ATOM 777 N N . ARG A 1 97 ? -12.867 8.695 -14.125 1 91.69 97 ARG A N 1
ATOM 778 C CA . ARG A 1 97 ? -13.391 7.355 -13.867 1 91.69 97 ARG A CA 1
ATOM 779 C C . ARG A 1 97 ? -12.281 6.406 -13.43 1 91.69 97 ARG A C 1
ATOM 781 O O . ARG A 1 97 ? -12.469 5.586 -12.531 1 91.69 97 ARG A O 1
ATOM 788 N N . GLU A 1 98 ? -11.203 6.422 -14.102 1 93.5 98 GLU A N 1
ATOM 789 C CA . GLU A 1 98 ? -10.062 5.582 -13.734 1 93.5 98 GLU A CA 1
ATOM 790 C C . GLU A 1 98 ? -9.602 5.871 -12.312 1 93.5 98 GLU A C 1
ATOM 792 O O . GLU A 1 98 ? -9.375 4.945 -11.531 1 93.5 98 GLU A O 1
ATOM 797 N N . GLN A 1 99 ? -9.492 7.16 -11.992 1 95.5 99 GLN A N 1
ATOM 798 C CA . GLN A 1 99 ? -9.102 7.555 -10.648 1 95.5 99 GLN A CA 1
ATOM 799 C C . GLN A 1 99 ? -10.102 7.062 -9.609 1 95.5 99 GLN A C 1
ATOM 801 O O . GLN A 1 99 ? -9.719 6.637 -8.523 1 95.5 99 GLN A O 1
ATOM 806 N N . ARG A 1 100 ? -11.344 7.113 -9.977 1 95.62 100 ARG A N 1
ATOM 807 C CA . ARG A 1 100 ? -12.391 6.648 -9.078 1 95.62 100 ARG A CA 1
ATOM 808 C C . ARG A 1 100 ? -12.195 5.176 -8.727 1 95.62 100 ARG A C 1
ATOM 810 O O . ARG A 1 100 ? -12.352 4.781 -7.57 1 95.62 100 ARG A O 1
ATOM 817 N N . THR A 1 101 ? -11.891 4.387 -9.695 1 94.94 101 THR A N 1
ATOM 818 C CA . THR A 1 101 ? -11.656 2.961 -9.484 1 94.94 101 THR A CA 1
ATOM 819 C C . THR A 1 101 ? -10.492 2.744 -8.523 1 94.94 101 THR A C 1
ATOM 821 O O . THR A 1 101 ? -10.617 2.01 -7.543 1 94.94 101 THR A O 1
ATOM 824 N N . PHE A 1 102 ? -9.391 3.391 -8.789 1 96 102 PHE A N 1
ATOM 825 C CA . PHE A 1 102 ? -8.195 3.213 -7.977 1 96 102 PHE A CA 1
ATOM 826 C C . PHE A 1 102 ? -8.43 3.709 -6.555 1 96 102 PHE A C 1
ATOM 828 O O . PHE A 1 102 ? -8.031 3.051 -5.59 1 96 102 PHE A O 1
ATOM 835 N N . VAL A 1 103 ? -9.07 4.848 -6.414 1 97.56 103 VAL A N 1
ATOM 836 C CA . VAL A 1 103 ? -9.344 5.402 -5.094 1 97.56 103 VAL A CA 1
ATOM 837 C C . VAL A 1 103 ? -10.297 4.484 -4.332 1 97.56 103 VAL A C 1
ATOM 839 O O . VAL A 1 103 ? -10.141 4.277 -3.127 1 97.56 103 VAL A O 1
ATOM 842 N N . SER A 1 104 ? -11.312 3.951 -5.055 1 97.38 104 SER A N 1
ATOM 843 C CA . SER A 1 104 ? -12.219 3.004 -4.426 1 97.38 104 SER A CA 1
ATOM 844 C C . SER A 1 104 ? -11.469 1.8 -3.867 1 97.38 104 SER A C 1
ATOM 846 O O . SER A 1 104 ? -11.75 1.342 -2.758 1 97.38 104 SER A O 1
ATOM 848 N N . LEU A 1 105 ? -10.531 1.286 -4.613 1 97.69 105 LEU A N 1
ATOM 849 C CA . LEU A 1 105 ? -9.711 0.173 -4.145 1 97.69 105 LEU A CA 1
ATOM 850 C C . LEU A 1 105 ? -8.922 0.569 -2.904 1 97.69 105 LEU A C 1
ATOM 852 O O . LEU A 1 105 ? -8.812 -0.213 -1.956 1 97.69 105 LEU A O 1
ATOM 856 N N . GLU A 1 106 ? -8.359 1.772 -2.908 1 98.19 106 GLU A N 1
ATOM 857 C CA . GLU A 1 106 ? -7.617 2.266 -1.754 1 98.19 106 GLU A CA 1
ATOM 858 C C . GLU A 1 106 ? -8.508 2.342 -0.516 1 98.19 106 GLU A C 1
ATOM 860 O O . GLU A 1 106 ? -8.086 1.96 0.579 1 98.19 106 GLU A O 1
ATOM 865 N N . ILE A 1 107 ? -9.719 2.842 -0.709 1 98.19 107 ILE A N 1
ATOM 866 C CA . ILE A 1 107 ? -10.648 2.957 0.409 1 98.19 107 ILE A CA 1
ATOM 867 C C . ILE A 1 107 ? -10.984 1.568 0.95 1 98.19 107 ILE A C 1
ATOM 869 O O . ILE A 1 107 ? -10.961 1.346 2.162 1 98.19 107 ILE A O 1
ATOM 873 N N . MET A 1 108 ? -11.234 0.691 0.066 1 97.44 108 MET A N 1
ATOM 874 C CA . MET A 1 108 ? -11.594 -0.665 0.473 1 97.44 108 MET A CA 1
ATOM 875 C C . MET A 1 108 ? -10.445 -1.332 1.223 1 97.44 108 MET A C 1
ATOM 877 O O . MET A 1 108 ? -10.672 -2.057 2.193 1 97.44 108 MET A O 1
ATOM 881 N N . ARG A 1 109 ? -9.227 -1.069 0.826 1 97.69 109 ARG A N 1
ATOM 882 C CA . ARG A 1 109 ? -8.062 -1.76 1.375 1 97.69 109 ARG A CA 1
ATOM 883 C C . ARG A 1 109 ? -7.602 -1.104 2.672 1 97.69 109 ARG A C 1
ATOM 885 O O . ARG A 1 109 ? -7.219 -1.794 3.619 1 97.69 109 ARG A O 1
ATOM 892 N N . PHE A 1 110 ? -7.613 0.27 2.67 1 97.69 110 PHE A N 1
ATOM 893 C CA . PHE A 1 110 ? -6.902 0.938 3.752 1 97.69 110 PHE A CA 1
ATOM 894 C C . PHE A 1 110 ? -7.852 1.803 4.574 1 97.69 110 PHE A C 1
ATOM 896 O O . PHE A 1 110 ? -7.527 2.193 5.699 1 97.69 110 PHE A O 1
ATOM 903 N N . ASN A 1 111 ? -9.016 2.217 3.994 1 97.31 111 ASN A N 1
ATOM 904 C CA . ASN A 1 111 ? -9.992 3.066 4.668 1 97.31 111 ASN A CA 1
ATOM 905 C C . ASN A 1 111 ? -9.336 4.312 5.258 1 97.31 111 ASN A C 1
ATOM 907 O O . ASN A 1 111 ? -9.594 4.672 6.406 1 97.31 111 ASN A O 1
ATOM 911 N N . ASP A 1 112 ? -8.477 4.898 4.461 1 98.38 112 ASP A N 1
ATOM 912 C CA . ASP A 1 112 ? -7.719 6.035 4.969 1 98.38 112 ASP A CA 1
ATOM 913 C C . ASP A 1 112 ? -7.891 7.258 4.066 1 98.38 112 ASP A C 1
ATOM 915 O O . ASP A 1 112 ? -6.969 8.062 3.918 1 98.38 112 ASP A O 1
ATOM 919 N N . ILE A 1 113 ? -9.016 7.332 3.395 1 98.56 113 ILE A N 1
ATOM 920 C CA . ILE A 1 113 ? -9.242 8.445 2.477 1 98.56 113 ILE A CA 1
ATOM 921 C C . ILE A 1 113 ? -10.508 9.195 2.875 1 98.56 113 ILE A C 1
ATOM 923 O O . ILE A 1 113 ? -11.516 8.578 3.225 1 98.56 113 ILE A O 1
ATOM 927 N N . ILE A 1 114 ? -10.461 10.445 2.932 1 98.69 114 ILE A N 1
ATOM 928 C CA . ILE A 1 114 ? -11.625 11.32 3.027 1 98.69 114 ILE A CA 1
ATOM 929 C C . ILE A 1 114 ? -11.797 12.102 1.722 1 98.69 114 ILE A C 1
ATOM 931 O O . ILE A 1 114 ? -10.867 12.766 1.265 1 98.69 114 ILE A O 1
ATOM 935 N N . VAL A 1 115 ? -12.922 11.945 1.111 1 98.56 115 VAL A N 1
ATOM 936 C CA . VAL A 1 115 ? -13.258 12.734 -0.069 1 98.56 115 VAL A CA 1
ATOM 937 C C . VAL A 1 115 ? -14.211 13.859 0.319 1 98.56 115 VAL A C 1
ATOM 939 O O . VAL A 1 115 ? -15.375 13.617 0.655 1 98.56 115 VAL A O 1
ATOM 942 N N . LEU A 1 116 ? -13.727 15.047 0.267 1 98.44 116 LEU A N 1
ATOM 943 C CA . LEU A 1 116 ? -14.508 16.219 0.616 1 98.44 116 LEU A CA 1
ATOM 944 C C . LEU A 1 116 ? -15.453 16.594 -0.514 1 98.44 116 LEU A C 1
ATOM 946 O O . LEU A 1 116 ? -15.148 16.391 -1.689 1 98.44 116 LEU A O 1
ATOM 950 N N . ASN A 1 117 ? -16.594 17.203 -0.167 1 97.06 117 ASN A N 1
ATOM 951 C CA . ASN A 1 117 ? -17.531 17.688 -1.174 1 97.06 117 ASN A CA 1
ATOM 952 C C . ASN A 1 117 ? -17.125 19.062 -1.695 1 97.06 117 ASN A C 1
ATOM 954 O O . ASN A 1 117 ? -17.734 20.062 -1.342 1 97.06 117 ASN A O 1
ATOM 958 N N . CYS A 1 118 ? -16.203 19.109 -2.564 1 97.69 118 CYS A N 1
ATOM 959 C CA . CYS A 1 118 ? -15.695 20.312 -3.225 1 97.69 118 CYS A CA 1
ATOM 960 C C . CYS A 1 118 ? -15.008 19.969 -4.539 1 97.69 118 CYS A C 1
ATOM 962 O O . CYS A 1 118 ? -14.805 18.797 -4.848 1 97.69 118 CYS A O 1
ATOM 964 N N . THR A 1 119 ? -14.719 21 -5.344 1 97.25 119 THR A N 1
ATOM 965 C CA . THR A 1 119 ? -13.844 20.859 -6.496 1 97.25 119 THR A CA 1
ATOM 966 C C . THR A 1 119 ? -12.375 20.938 -6.078 1 97.25 119 THR A C 1
ATOM 968 O O . THR A 1 119 ? -12.016 21.781 -5.254 1 97.25 119 THR A O 1
ATOM 971 N N . GLU A 1 120 ? -11.641 20.047 -6.684 1 97.12 120 GLU A N 1
ATOM 972 C CA . GLU A 1 120 ? -10.234 20.016 -6.305 1 97.12 120 GLU A CA 1
ATOM 973 C C . GLU A 1 120 ? -9.594 21.391 -6.477 1 97.12 120 GLU A C 1
ATOM 975 O O . GLU A 1 120 ? -9.812 22.062 -7.488 1 97.12 120 GLU A O 1
ATOM 980 N N . ASN A 1 121 ? -8.922 21.859 -5.488 1 96.88 121 ASN A N 1
ATOM 981 C CA . ASN A 1 121 ? -8.273 23.156 -5.477 1 96.88 121 ASN A CA 1
ATOM 982 C C . ASN A 1 121 ? -7.188 23.234 -4.41 1 96.88 121 ASN A C 1
ATOM 984 O O . ASN A 1 121 ? -7.141 22.406 -3.504 1 96.88 121 ASN A O 1
ATOM 988 N N . MET A 1 122 ? -6.316 24.188 -4.504 1 94.56 122 MET A N 1
ATOM 989 C CA . MET A 1 122 ? -5.309 24.438 -3.477 1 94.56 122 MET A CA 1
ATOM 990 C C . MET A 1 122 ? -5.727 25.609 -2.588 1 94.56 122 MET A C 1
ATOM 992 O O . MET A 1 122 ? -5.566 25.547 -1.366 1 94.56 122 MET A O 1
ATOM 996 N N . ASN A 1 123 ? -6.32 26.656 -3.225 1 97.12 123 ASN A N 1
ATOM 997 C CA . ASN A 1 123 ? -6.52 27.922 -2.545 1 97.12 123 ASN A CA 1
ATOM 998 C C . ASN A 1 123 ? -7.957 28.422 -2.682 1 97.12 123 ASN A C 1
ATOM 1000 O O . ASN A 1 123 ? -8.219 29.625 -2.598 1 97.12 123 ASN A O 1
ATOM 1004 N N . SER A 1 124 ? -8.836 27.453 -2.904 1 97.75 124 SER A N 1
ATOM 1005 C CA . SER A 1 124 ? -10.211 27.859 -3.156 1 97.75 124 SER A CA 1
ATOM 1006 C C . SER A 1 124 ? -11.188 27.094 -2.27 1 97.75 124 SER A C 1
ATOM 1008 O O . SER A 1 124 ? -12.188 26.562 -2.754 1 97.75 124 SER A O 1
ATOM 1010 N N . GLY A 1 125 ? -10.781 26.984 -0.992 1 98.31 125 GLY A N 1
ATOM 1011 C CA . GLY A 1 125 ? -11.781 26.562 -0.024 1 98.31 125 GLY A CA 1
ATOM 1012 C C . GLY A 1 125 ? -11.57 25.156 0.468 1 98.31 125 GLY A C 1
ATOM 1013 O O . GLY A 1 125 ? -12.273 24.688 1.371 1 98.31 125 GLY A O 1
ATOM 1014 N N . LYS A 1 126 ? -10.625 24.375 -0.084 1 98.56 126 LYS A N 1
ATOM 1015 C CA . LYS A 1 126 ? -10.414 22.984 0.333 1 98.56 126 LYS A CA 1
ATOM 1016 C C . LYS A 1 126 ? -10.102 22.906 1.825 1 98.56 126 LYS A C 1
ATOM 1018 O O . LYS A 1 126 ? -10.625 22.031 2.523 1 98.56 126 LYS A O 1
ATOM 1023 N N . THR A 1 127 ? -9.258 23.812 2.342 1 98.81 127 THR A N 1
ATOM 1024 C CA . THR A 1 127 ? -8.883 23.812 3.75 1 98.81 127 THR A CA 1
ATOM 1025 C C . THR A 1 127 ? -10.086 24.109 4.637 1 98.81 127 THR A C 1
ATOM 1027 O O . THR A 1 127 ? -10.297 23.438 5.652 1 98.81 127 THR A O 1
ATOM 1030 N N . TYR A 1 128 ? -10.906 25.078 4.242 1 98.81 128 TYR A N 1
ATOM 1031 C CA . TYR A 1 128 ? -12.133 25.359 4.98 1 98.81 128 TYR A CA 1
ATOM 1032 C C . TYR A 1 128 ? -13.047 24.141 4.992 1 98.81 128 TYR A C 1
ATOM 1034 O O . TYR A 1 128 ? -13.578 23.766 6.039 1 98.81 128 TYR A O 1
ATOM 1042 N N . THR A 1 129 ? -13.242 23.547 3.803 1 98.81 129 THR A N 1
ATOM 1043 C CA . THR A 1 129 ? -14.117 22.391 3.689 1 98.81 129 THR A CA 1
ATOM 1044 C C . THR A 1 129 ? -13.625 21.25 4.578 1 98.81 129 THR A C 1
ATOM 1046 O O . THR A 1 129 ? -14.422 20.578 5.23 1 98.81 129 THR A O 1
ATOM 1049 N N . TYR A 1 130 ? -12.305 21.062 4.605 1 98.88 130 TYR A N 1
ATOM 1050 C CA . TYR A 1 130 ? -11.695 20.031 5.43 1 98.88 130 TYR A CA 1
ATOM 1051 C C . TYR A 1 130 ? -12.055 20.219 6.898 1 98.88 130 TYR A C 1
ATOM 1053 O O . TYR A 1 130 ? -12.695 19.359 7.504 1 98.88 130 TYR A O 1
ATOM 1061 N N . PHE A 1 131 ? -11.758 21.328 7.473 1 98.94 131 PHE A N 1
ATOM 1062 C CA . PHE A 1 131 ? -11.953 21.547 8.906 1 98.94 131 PHE A CA 1
ATOM 1063 C C . PHE A 1 131 ? -13.438 21.609 9.242 1 98.94 131 PHE A C 1
ATOM 1065 O O . PHE A 1 131 ? -13.883 21.062 10.242 1 98.94 131 PHE A O 1
ATOM 1072 N N . SER A 1 132 ? -14.234 22.25 8.391 1 98.69 132 SER A N 1
ATOM 1073 C CA . SER A 1 132 ? -15.633 22.484 8.719 1 98.69 132 SER A CA 1
ATOM 1074 C C . SER A 1 132 ? -16.453 21.203 8.594 1 98.69 132 SER A C 1
ATOM 1076 O O . SER A 1 132 ? -17.516 21.078 9.195 1 98.69 132 SER A O 1
ATOM 1078 N N . THR A 1 133 ? -15.953 20.203 7.84 1 98.38 133 THR A N 1
ATOM 1079 C CA . THR A 1 133 ? -16.719 18.984 7.59 1 98.38 133 THR A CA 1
ATOM 1080 C C . THR A 1 133 ? -16.406 17.922 8.633 1 98.38 133 THR A C 1
ATOM 1082 O O . THR A 1 133 ? -17.25 17.062 8.938 1 98.38 133 THR A O 1
ATOM 1085 N N . LEU A 1 134 ? -15.242 17.922 9.234 1 98.75 134 LEU A N 1
ATOM 1086 C CA . LEU A 1 134 ? -14.734 16.859 10.086 1 98.75 134 LEU A CA 1
ATOM 1087 C C . LEU A 1 134 ? -15.703 16.562 11.227 1 98.75 134 LEU A C 1
ATOM 1089 O O . LEU A 1 134 ? -16.031 15.406 11.484 1 98.75 134 LEU A O 1
ATOM 1093 N N . PRO A 1 135 ? -16.266 17.641 11.922 1 98.25 135 PRO A N 1
ATOM 1094 C CA . PRO A 1 135 ? -17.172 17.344 13.039 1 98.25 135 PRO A CA 1
ATOM 1095 C C . PRO A 1 135 ? -18.438 16.625 12.609 1 98.25 135 PRO A C 1
ATOM 1097 O O . PRO A 1 135 ? -19.094 15.961 13.422 1 98.25 135 PRO A O 1
ATOM 1100 N N . GLN A 1 136 ? -18.75 16.703 11.352 1 97.06 136 GLN A N 1
ATOM 1101 C CA . GLN A 1 136 ? -19.984 16.094 10.844 1 97.06 136 GLN A CA 1
ATOM 1102 C C . GLN A 1 136 ? -19.75 14.664 10.391 1 97.06 136 GLN A C 1
ATOM 1104 O O . GLN A 1 136 ? -20.641 13.82 10.477 1 97.06 136 GLN A O 1
ATOM 1109 N N . ILE A 1 137 ? -18.609 14.352 9.969 1 97.56 137 ILE A N 1
ATOM 1110 C CA . ILE A 1 137 ? -18.438 13.102 9.242 1 97.56 137 ILE A CA 1
ATOM 1111 C C . ILE A 1 137 ? -17.688 12.094 10.117 1 97.56 137 ILE A C 1
ATOM 1113 O O . ILE A 1 137 ? -17.703 10.891 9.836 1 97.56 137 ILE A O 1
ATOM 1117 N N . LEU A 1 138 ? -16.984 12.531 11.102 1 97.5 138 LEU A N 1
ATOM 1118 C CA . LEU A 1 138 ? -16.234 11.625 11.953 1 97.5 138 LEU A CA 1
ATOM 1119 C C . LEU A 1 138 ? -17.094 11.086 13.086 1 97.5 138 LEU A C 1
ATOM 1121 O O . LEU A 1 138 ? -17.891 11.828 13.672 1 97.5 138 LEU A O 1
ATOM 1125 N N . PRO A 1 139 ? -16.906 9.828 13.391 1 92.75 139 PRO A N 1
ATOM 1126 C CA . PRO A 1 139 ? -17.703 9.242 14.469 1 92.75 139 PRO A CA 1
ATOM 1127 C C . PRO A 1 139 ? -17.281 9.727 15.852 1 92.75 139 PRO A C 1
ATOM 1129 O O . PRO A 1 139 ? -18.094 9.719 16.781 1 92.75 139 PRO A O 1
ATOM 1132 N N . THR A 1 140 ? -15.992 10.039 15.984 1 93.25 140 THR A N 1
ATOM 1133 C CA . THR A 1 140 ? -15.469 10.492 17.266 1 93.25 140 THR A CA 1
ATOM 1134 C C . THR A 1 140 ? -14.586 11.727 17.094 1 93.25 140 THR A C 1
ATOM 1136 O O . THR A 1 140 ? -13.992 11.922 16.031 1 93.25 140 THR A O 1
ATOM 1139 N N . ARG A 1 141 ? -14.555 12.438 18.188 1 95.5 141 ARG A N 1
ATOM 1140 C CA . ARG A 1 141 ? -13.695 13.617 18.203 1 95.5 141 ARG A CA 1
ATOM 1141 C C . ARG A 1 141 ? -12.234 13.242 18.375 1 95.5 141 ARG A C 1
ATOM 1143 O O . ARG A 1 141 ? -11.93 12.172 18.906 1 95.5 141 ARG A O 1
ATOM 1150 N N . TYR A 1 142 ? -11.383 14.094 17.891 1 98.31 142 TYR A N 1
ATOM 1151 C CA . TYR A 1 142 ? -9.961 14.055 18.203 1 98.31 142 TYR A CA 1
ATOM 1152 C C . TYR A 1 142 ? -9.578 15.188 19.141 1 98.31 142 TYR A C 1
ATOM 1154 O O . TYR A 1 142 ? -10.344 16.141 19.328 1 98.31 142 TYR A O 1
ATOM 1162 N N . ASP A 1 143 ? -8.5 15.016 19.844 1 98.62 143 ASP A N 1
ATOM 1163 C CA . ASP A 1 143 ? -7.965 16.141 20.609 1 98.62 143 ASP A CA 1
ATOM 1164 C C . ASP A 1 143 ? -7.363 17.188 19.688 1 98.62 143 ASP A C 1
ATOM 1166 O O . ASP A 1 143 ? -7.543 18.391 19.906 1 98.62 143 ASP A O 1
ATOM 1170 N N . TYR A 1 144 ? -6.648 16.75 18.688 1 98.81 144 TYR A N 1
ATOM 1171 C CA . TYR A 1 144 ? -5.973 17.594 17.719 1 98.81 144 TYR A CA 1
ATOM 1172 C C . TYR A 1 144 ? -6.266 17.141 16.297 1 98.81 144 TYR A C 1
ATOM 1174 O O . TYR A 1 144 ? -6.473 15.953 16.047 1 98.81 144 TYR A O 1
ATOM 1182 N N . VAL A 1 145 ? -6.273 18.109 15.367 1 98.94 145 VAL A N 1
ATOM 1183 C CA . VAL A 1 145 ? -6.352 17.844 13.938 1 98.94 145 VAL A CA 1
ATOM 1184 C C . VAL A 1 145 ? -5.227 18.578 13.211 1 98.94 145 VAL A C 1
ATOM 1186 O O . VAL A 1 145 ? -5.031 19.781 13.414 1 98.94 145 VAL A O 1
ATOM 1189 N N . MET A 1 146 ? -4.523 17.859 12.414 1 98.94 146 MET A N 1
ATOM 1190 C CA . MET A 1 146 ? -3.443 18.453 11.625 1 98.94 146 MET A CA 1
ATOM 1191 C C . MET A 1 146 ? -3.814 18.484 10.141 1 98.94 146 MET A C 1
ATOM 1193 O O . MET A 1 146 ? -4.402 17.531 9.625 1 98.94 146 MET A O 1
ATOM 1197 N N . LYS A 1 147 ? -3.572 19.547 9.492 1 98.94 147 LYS A N 1
ATOM 1198 C CA . LYS A 1 147 ? -3.422 19.609 8.039 1 98.94 147 LYS A CA 1
ATOM 1199 C C . LYS A 1 147 ? -1.953 19.516 7.633 1 98.94 147 LYS A C 1
ATOM 1201 O O . LYS A 1 147 ? -1.104 20.219 8.172 1 98.94 147 LYS A O 1
ATOM 1206 N N . ALA A 1 148 ? -1.612 18.641 6.723 1 98.88 148 ALA A N 1
ATOM 1207 C CA . ALA A 1 148 ? -0.247 18.516 6.219 1 98.88 148 ALA A CA 1
ATOM 1208 C C . ALA A 1 148 ? -0.237 18.328 4.707 1 98.88 148 ALA A C 1
ATOM 1210 O O . ALA A 1 148 ? -1.19 17.797 4.133 1 98.88 148 ALA A O 1
ATOM 1211 N N . ASP A 1 149 ? 0.815 18.766 4.027 1 98.56 149 ASP A N 1
ATOM 1212 C CA . ASP A 1 149 ? 1.001 18.547 2.596 1 98.56 149 ASP A CA 1
ATOM 1213 C C . ASP A 1 149 ? 1.55 17.141 2.32 1 98.56 149 ASP A C 1
ATOM 1215 O O . ASP A 1 149 ? 2.08 16.5 3.223 1 98.56 149 ASP A O 1
ATOM 1219 N N . ASP A 1 150 ? 1.474 16.703 1.057 1 98.62 150 ASP A N 1
ATOM 1220 C CA . ASP A 1 150 ? 1.891 15.336 0.75 1 98.62 150 ASP A CA 1
ATOM 1221 C C . ASP A 1 150 ? 3.365 15.281 0.355 1 98.62 150 ASP A C 1
ATOM 1223 O O . ASP A 1 150 ? 3.865 14.242 -0.072 1 98.62 150 ASP A O 1
ATOM 1227 N N . ASP A 1 151 ? 4.102 16.438 0.45 1 98.62 151 ASP A N 1
ATOM 1228 C CA . ASP A 1 151 ? 5.547 16.453 0.261 1 98.62 151 ASP A CA 1
ATOM 1229 C C . ASP A 1 151 ? 6.273 16.734 1.576 1 98.62 151 ASP A C 1
ATOM 1231 O O . ASP A 1 151 ? 7.328 17.375 1.585 1 98.62 151 ASP A O 1
ATOM 1235 N N . VAL A 1 152 ? 5.691 16.312 2.666 1 98.81 152 VAL A N 1
ATOM 1236 C CA . VAL A 1 152 ? 6.277 16.5 3.988 1 98.81 152 VAL A CA 1
ATOM 1237 C C . VAL A 1 152 ? 6.578 15.148 4.621 1 98.81 152 VAL A C 1
ATOM 1239 O O . VAL A 1 152 ? 5.73 14.25 4.609 1 98.81 152 VAL A O 1
ATOM 1242 N N . TYR A 1 153 ? 7.781 14.93 5.156 1 98.88 153 TYR A N 1
ATOM 1243 C CA . TYR A 1 153 ? 8.102 13.812 6.035 1 98.88 153 TYR A CA 1
ATOM 1244 C C . TYR A 1 153 ? 7.844 14.172 7.496 1 98.88 153 TYR A C 1
ATOM 1246 O O . TYR A 1 153 ? 8.516 15.039 8.055 1 98.88 153 TYR A O 1
ATOM 1254 N N . LEU A 1 154 ? 6.863 13.578 8.086 1 98.81 154 LEU A N 1
ATOM 1255 C CA . LEU A 1 154 ? 6.531 13.758 9.492 1 98.81 154 LEU A CA 1
ATOM 1256 C C . LEU A 1 154 ? 7.078 12.609 10.336 1 98.81 154 LEU A C 1
ATOM 1258 O O . LEU A 1 154 ? 6.859 11.438 10.008 1 98.81 154 LEU A O 1
ATOM 1262 N N . ARG A 1 155 ? 7.809 12.906 11.281 1 98.75 155 ARG A N 1
ATOM 1263 C CA . ARG A 1 155 ? 8.141 11.922 12.305 1 98.75 155 ARG A CA 1
ATOM 1264 C C . ARG A 1 155 ? 7.098 11.914 13.414 1 98.75 155 ARG A C 1
ATOM 1266 O O . ARG A 1 155 ? 7 12.875 14.188 1 98.75 155 ARG A O 1
ATOM 1273 N N . LEU A 1 156 ? 6.348 10.898 13.531 1 98.62 156 LEU A N 1
ATOM 1274 C CA . LEU A 1 156 ? 5.121 10.867 14.312 1 98.62 156 LEU A CA 1
ATOM 1275 C C . LEU A 1 156 ? 5.43 10.891 15.812 1 98.62 156 LEU A C 1
ATOM 1277 O O . LEU A 1 156 ? 4.73 11.555 16.578 1 98.62 156 LEU A O 1
ATOM 1281 N N . GLU A 1 157 ? 6.488 10.172 16.219 1 97.94 157 GLU A N 1
ATOM 1282 C CA . GLU A 1 157 ? 6.797 10.148 17.641 1 97.94 157 GLU A CA 1
ATOM 1283 C C . GLU A 1 157 ? 7.281 11.508 18.125 1 97.94 157 GLU A C 1
ATOM 1285 O O . GLU A 1 157 ? 6.785 12.031 19.125 1 97.94 157 GLU A O 1
ATOM 1290 N N . PRO A 1 158 ? 8.219 12.109 17.422 1 98.38 158 PRO A N 1
ATOM 1291 C CA . PRO A 1 158 ? 8.594 13.469 17.812 1 98.38 158 PRO A CA 1
ATOM 1292 C C . PRO A 1 158 ? 7.414 14.438 17.766 1 98.38 158 PRO A C 1
ATOM 1294 O O . PRO A 1 158 ? 7.293 15.305 18.641 1 98.38 158 PRO A O 1
ATOM 1297 N N . LEU A 1 159 ? 6.547 14.336 16.812 1 98.75 159 LEU A N 1
ATOM 1298 C CA . LEU A 1 159 ? 5.359 15.18 16.734 1 98.75 159 LEU A CA 1
ATOM 1299 C C . LEU A 1 159 ? 4.473 14.977 17.969 1 98.75 159 LEU A C 1
ATOM 1301 O O . LEU A 1 159 ? 4.078 15.945 18.609 1 98.75 159 LEU A O 1
ATOM 1305 N N . ALA A 1 160 ? 4.207 13.734 18.266 1 98.62 160 ALA A N 1
ATOM 1306 C CA . ALA A 1 160 ? 3.375 13.414 19.422 1 98.62 160 ALA A CA 1
ATOM 1307 C C . ALA A 1 160 ? 3.996 13.938 20.719 1 98.62 160 ALA A C 1
ATOM 1309 O O . ALA A 1 160 ? 3.303 14.523 21.547 1 98.62 160 ALA A O 1
ATOM 1310 N N . SER A 1 161 ? 5.305 13.75 20.844 1 98.19 161 SER A N 1
ATOM 1311 C CA . SER A 1 161 ? 6.02 14.211 22.031 1 98.19 161 SER A CA 1
ATOM 1312 C C . SER A 1 161 ? 5.91 15.719 22.188 1 98.19 161 SER A C 1
ATOM 1314 O O . SER A 1 161 ? 5.754 16.219 23.297 1 98.19 161 SER A O 1
ATOM 1316 N N . SER A 1 162 ? 5.953 16.391 21.125 1 98.31 162 SER A N 1
ATOM 1317 C CA . SER A 1 162 ? 5.91 17.859 21.156 1 98.31 162 SER A CA 1
ATOM 1318 C C . SER A 1 162 ? 4.52 18.359 21.531 1 98.31 162 SER A C 1
ATOM 1320 O O . SER A 1 162 ? 4.379 19.453 22.094 1 98.31 162 SER A O 1
ATOM 1322 N N . LEU A 1 163 ? 3.492 17.547 21.266 1 98.44 163 LEU A N 1
ATOM 1323 C CA . LEU A 1 163 ? 2.109 17.953 21.516 1 98.44 163 LEU A CA 1
ATOM 1324 C C . LEU A 1 163 ? 1.665 17.516 22.906 1 98.44 163 LEU A C 1
ATOM 1326 O O . LEU A 1 163 ? 0.677 18.031 23.438 1 98.44 163 LEU A O 1
ATOM 1330 N N . GLN A 1 164 ? 2.363 16.641 23.5 1 97.62 164 GLN A N 1
ATOM 1331 C CA . GLN A 1 164 ? 1.937 15.914 24.688 1 97.62 164 GLN A CA 1
ATOM 1332 C C . GLN A 1 164 ? 1.595 16.875 25.828 1 97.62 164 GLN A C 1
ATOM 1334 O O . GLN A 1 164 ? 0.582 16.703 26.516 1 97.62 164 GLN A O 1
ATOM 1339 N N . SER A 1 165 ? 2.371 17.922 26.047 1 96.88 165 SER A N 1
ATOM 1340 C CA . SER A 1 165 ? 2.213 18.797 27.203 1 96.88 165 SER A CA 1
ATOM 1341 C C . SER A 1 165 ? 1.441 20.062 26.828 1 96.88 165 SER A C 1
ATOM 1343 O O . SER A 1 165 ? 1.243 20.938 27.672 1 96.88 165 SER A O 1
ATOM 1345 N N . LEU A 1 166 ? 1.028 20.141 25.625 1 98.06 166 LEU A N 1
ATOM 1346 C CA . LEU A 1 166 ? 0.378 21.359 25.156 1 98.06 166 LEU A CA 1
ATOM 1347 C C . LEU A 1 166 ? -1.116 21.328 25.469 1 98.06 166 LEU A C 1
ATOM 1349 O O . LEU A 1 166 ? -1.692 20.266 25.656 1 98.06 166 LEU A O 1
ATOM 1353 N N . PRO A 1 167 ? -1.757 22.5 25.5 1 98 167 PRO A N 1
ATOM 1354 C CA . PRO A 1 167 ? -3.195 22.547 25.781 1 98 167 PRO A CA 1
ATOM 1355 C C . PRO A 1 167 ? -4.023 21.844 24.719 1 98 167 PRO A C 1
ATOM 1357 O O . PRO A 1 167 ? -3.707 21.922 23.531 1 98 167 PRO A O 1
ATOM 1360 N N . ARG A 1 168 ? -5.113 21.266 25.141 1 97.88 168 ARG A N 1
ATOM 1361 C CA . ARG A 1 168 ? -6.02 20.562 24.219 1 97.88 168 ARG A CA 1
ATOM 1362 C C . ARG A 1 168 ? -7.121 21.5 23.734 1 97.88 168 ARG A C 1
ATOM 1364 O O . ARG A 1 168 ? -8.062 21.062 23.078 1 97.88 168 ARG A O 1
ATOM 1371 N N . VAL A 1 169 ? -7 22.766 24.078 1 98.38 169 VAL A N 1
ATOM 1372 C CA . VAL A 1 169 ? -8 23.766 23.734 1 98.38 169 VAL A CA 1
ATOM 1373 C C . VAL A 1 169 ? -7.316 25 23.156 1 98.38 169 VAL A C 1
ATOM 1375 O O . VAL A 1 169 ? -6.27 25.422 23.641 1 98.38 169 VAL A O 1
ATOM 1378 N N . ASP A 1 170 ? -7.961 25.516 22.141 1 98.88 170 ASP A N 1
ATOM 1379 C CA . ASP A 1 170 ? -7.574 26.797 21.547 1 98.88 170 ASP A CA 1
ATOM 1380 C C . ASP A 1 170 ? -6.102 26.797 21.141 1 98.88 170 ASP A C 1
ATOM 1382 O O . ASP A 1 170 ? -5.395 27.781 21.359 1 98.88 170 ASP A O 1
ATOM 1386 N N . LEU A 1 171 ? -5.664 25.688 20.609 1 98.88 171 LEU A N 1
ATOM 1387 C CA . LEU A 1 171 ? -4.258 25.516 20.25 1 98.88 171 LEU A CA 1
ATOM 1388 C C . LEU A 1 171 ? -4.062 25.641 18.75 1 98.88 171 LEU A C 1
ATOM 1390 O O . LEU A 1 171 ? -4.82 25.062 17.969 1 98.88 171 LEU A O 1
ATOM 1394 N N . TYR A 1 172 ? -3.115 26.422 18.375 1 98.88 172 TYR A N 1
ATOM 1395 C CA . TYR A 1 172 ? -2.605 26.594 17.016 1 98.88 172 TYR A CA 1
ATOM 1396 C C . TYR A 1 172 ? -1.101 26.35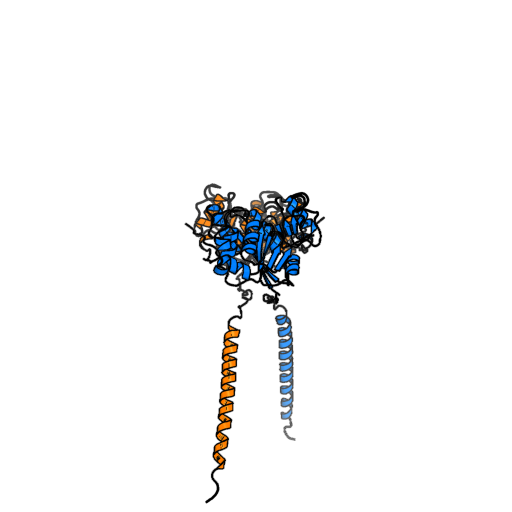9 16.969 1 98.88 172 TYR A C 1
ATOM 1398 O O . TYR A 1 172 ? -0.325 27.125 17.531 1 98.88 172 TYR A O 1
ATOM 1406 N N . TYR A 1 173 ? -0.696 25.219 16.359 1 98.75 173 TYR A N 1
ATOM 1407 C CA . TYR A 1 173 ? 0.666 24.703 16.422 1 98.75 173 TYR A CA 1
ATOM 1408 C C . TYR A 1 173 ? 1.242 24.531 15.016 1 98.75 173 TYR A C 1
ATOM 1410 O O . TYR A 1 173 ? 0.544 24.094 14.094 1 98.75 173 TYR A O 1
ATOM 1418 N N . GLY A 1 174 ? 2.523 24.875 14.758 1 98.56 174 GLY A N 1
ATOM 1419 C CA . GLY A 1 174 ? 3.146 24.641 13.469 1 98.56 174 GLY A CA 1
ATOM 1420 C C . GLY A 1 174 ? 4.473 25.375 13.305 1 98.56 174 GLY A C 1
ATOM 1421 O O . GLY A 1 174 ? 5.273 25.422 14.242 1 98.56 174 GLY A O 1
ATOM 1422 N N . PHE A 1 175 ? 4.773 25.766 12.086 1 98.25 175 PHE A N 1
ATOM 1423 C CA . PHE A 1 175 ? 5.91 26.578 11.664 1 98.25 175 PHE A CA 1
ATOM 1424 C C . PHE A 1 175 ? 5.461 27.984 11.305 1 98.25 175 PHE A C 1
ATOM 1426 O O . PHE A 1 175 ? 4.848 28.203 10.266 1 98.25 175 PHE A O 1
ATOM 1433 N N . VAL A 1 176 ? 5.871 28.953 12.156 1 97.94 176 VAL A N 1
ATOM 1434 C CA . VAL A 1 176 ? 5.332 30.312 12.031 1 97.94 176 VAL A CA 1
ATOM 1435 C C . VAL A 1 176 ? 5.965 31 10.828 1 97.94 176 VAL A C 1
ATOM 1437 O O . VAL A 1 176 ? 7.164 30.859 10.578 1 97.94 176 VAL A O 1
ATOM 1440 N N . ILE A 1 177 ? 5.172 31.734 10.172 1 97.06 177 ILE A N 1
ATOM 1441 C CA . ILE A 1 177 ? 5.594 32.625 9.102 1 97.06 177 ILE A CA 1
ATOM 1442 C C . ILE A 1 177 ? 5.5 34.062 9.578 1 97.06 177 ILE A C 1
ATOM 1444 O O . ILE A 1 177 ? 4.57 34.438 10.305 1 97.06 177 ILE A O 1
ATOM 1448 N N . PRO A 1 178 ? 6.465 34.906 9.156 1 96.38 178 PRO A N 1
ATOM 1449 C CA . PRO A 1 178 ? 7.527 34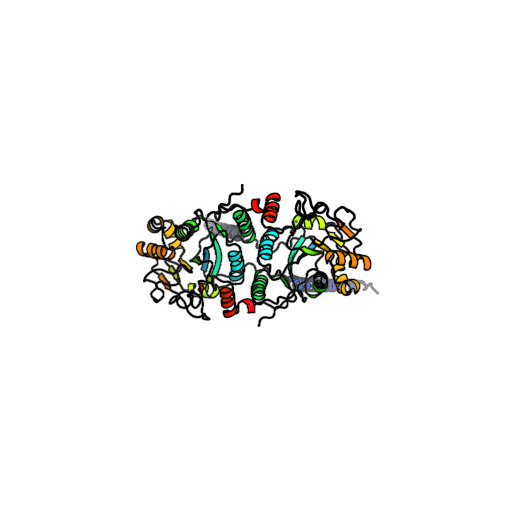.688 8.172 1 96.38 178 PRO A CA 1
ATOM 1450 C C . PRO A 1 178 ? 8.648 33.781 8.703 1 96.38 178 PRO A C 1
ATOM 1452 O O . PRO A 1 178 ? 8.75 33.562 9.914 1 96.38 178 PRO A O 1
ATOM 1455 N N . CYS A 1 179 ? 9.508 33.375 7.875 1 95.56 179 CYS A N 1
ATOM 1456 C CA . CYS A 1 179 ? 10.492 32.312 8.125 1 95.56 179 CYS A CA 1
ATOM 1457 C C . CYS A 1 179 ? 11.461 32.75 9.227 1 95.56 179 CYS A C 1
ATOM 1459 O O . CYS A 1 179 ? 11.82 31.938 10.078 1 95.56 179 CYS A O 1
ATOM 1461 N N . PRO A 1 180 ? 11.82 33.969 9.297 1 93.56 180 PRO A N 1
ATOM 1462 C CA . PRO A 1 180 ? 12.797 34.344 10.312 1 93.56 180 PRO A CA 1
ATOM 1463 C C . PRO A 1 180 ? 12.172 34.531 11.695 1 93.56 180 PRO A C 1
ATOM 1465 O O . PRO A 1 180 ? 12.891 34.594 12.695 1 93.56 180 PRO A O 1
ATOM 1468 N N . SER A 1 181 ? 10.875 34.625 11.781 1 93.94 181 SER A N 1
ATOM 1469 C CA . SER A 1 181 ? 10.219 34.906 13.047 1 93.94 181 SER A CA 1
ATOM 1470 C C . SER A 1 181 ? 10.156 33.656 13.938 1 93.94 181 SER A C 1
ATOM 1472 O O . SER A 1 181 ? 9.922 32.562 13.445 1 93.94 181 SER A O 1
ATOM 1474 N N . MET A 1 182 ? 10.328 33.844 15.242 1 93.69 182 MET A N 1
ATOM 1475 C CA . MET A 1 182 ? 10.148 32.781 16.234 1 93.69 182 MET A CA 1
ATOM 1476 C C . MET A 1 182 ? 8.891 33 17.047 1 93.69 182 MET A C 1
ATOM 1478 O O . MET A 1 182 ? 8.5 32.156 17.859 1 93.69 182 MET A O 1
ATOM 1482 N N . ASN A 1 183 ? 8.227 34.156 16.828 1 95.5 183 ASN A N 1
ATOM 1483 C CA . ASN A 1 183 ? 7.016 34.531 17.562 1 95.5 183 ASN A CA 1
ATOM 1484 C C . ASN A 1 183 ? 5.777 33.875 16.938 1 95.5 183 ASN A C 1
ATOM 1486 O O . ASN A 1 183 ? 5.336 34.281 15.859 1 95.5 183 ASN A O 1
ATOM 1490 N N . PRO A 1 184 ? 5.16 32.969 17.641 1 95.69 184 PRO A N 1
ATOM 1491 C CA . PRO A 1 184 ? 4.031 32.25 17.047 1 95.69 184 PRO A CA 1
ATOM 1492 C C . PRO A 1 184 ? 2.795 33.125 16.875 1 95.69 184 PRO A C 1
ATOM 1494 O O . PRO A 1 184 ? 1.836 32.719 16.203 1 95.69 184 PRO A O 1
ATOM 1497 N N . PHE A 1 185 ? 2.801 34.312 17.344 1 95.38 185 PHE A N 1
ATOM 1498 C CA . PHE A 1 185 ? 1.623 35.188 17.328 1 95.38 185 PHE A CA 1
ATOM 1499 C C . PHE A 1 185 ? 1.708 36.188 16.172 1 95.38 185 PHE A C 1
ATOM 1501 O O . PHE A 1 185 ? 0.774 36.969 15.953 1 95.38 185 PHE A O 1
ATOM 1508 N N . VAL A 1 186 ? 2.701 36.188 15.453 1 88.38 186 VAL A N 1
ATOM 1509 C CA . VAL A 1 186 ? 2.957 37.281 14.516 1 88.38 186 VAL A CA 1
ATOM 1510 C C . VAL A 1 186 ? 2.057 37.125 13.297 1 88.38 186 VAL A C 1
ATOM 1512 O O . VAL A 1 186 ? 1.424 38.094 12.867 1 88.38 186 VAL A O 1
ATOM 1515 N N . HIS A 1 187 ? 2.08 36 12.664 1 92.62 187 HIS A N 1
ATOM 1516 C CA . HIS A 1 187 ? 1.299 35.875 11.445 1 92.62 187 HIS A CA 1
ATOM 1517 C C . HIS A 1 187 ? 0.53 34.562 11.406 1 92.62 187 HIS A C 1
ATOM 1519 O O . HIS A 1 187 ? -0.491 34.406 12.078 1 92.62 187 HIS A O 1
ATOM 1525 N N . TYR A 1 188 ? 0.969 33.625 10.758 1 98.25 188 TYR A N 1
ATOM 1526 C CA . TYR A 1 188 ? 0.259 32.375 10.625 1 98.25 188 TYR A CA 1
ATOM 1527 C C . TYR A 1 188 ? 1.236 31.203 10.562 1 98.25 188 TYR A C 1
ATOM 1529 O O . TYR A 1 188 ? 2.449 31.406 10.469 1 98.25 188 TYR A O 1
ATOM 1537 N N . MET A 1 189 ? 0.758 29.969 10.797 1 98.56 189 MET A N 1
ATOM 1538 C CA . MET A 1 189 ? 1.579 28.766 10.672 1 98.56 189 MET A CA 1
ATOM 1539 C C . MET A 1 189 ? 1.629 28.297 9.227 1 98.56 189 MET A C 1
ATOM 1541 O O . MET A 1 189 ? 0.611 28.297 8.531 1 98.56 189 MET A O 1
ATOM 1545 N N . SER A 1 190 ? 2.738 27.844 8.75 1 98 190 SER A N 1
ATOM 1546 C CA . SER A 1 190 ? 3.02 27.422 7.387 1 98 190 SER A CA 1
ATOM 1547 C C . SER A 1 190 ? 2.094 26.281 6.957 1 98 190 SER A C 1
ATOM 1549 O O . SER A 1 190 ? 1.774 25.406 7.758 1 98 190 SER A O 1
ATOM 1551 N N . GLY A 1 191 ? 1.842 26.234 5.645 1 97.88 191 GLY A N 1
ATOM 1552 C CA . GLY A 1 191 ? 0.977 25.234 5.047 1 97.88 191 GLY A CA 1
ATOM 1553 C C . GLY A 1 191 ? 1.61 23.859 4.992 1 97.88 191 GLY A C 1
ATOM 1554 O O . GLY A 1 191 ? 0.94 22.875 4.676 1 97.88 191 GLY A O 1
ATOM 1555 N N . MET A 1 192 ? 2.93 23.797 5.266 1 98 192 MET A N 1
ATOM 1556 C CA . MET A 1 192 ? 3.578 22.484 5.301 1 98 192 MET A CA 1
ATOM 1557 C C . MET A 1 192 ? 2.824 21.531 6.219 1 98 192 MET A C 1
ATOM 1559 O O . MET A 1 192 ? 2.646 20.359 5.887 1 98 192 MET A O 1
ATOM 1563 N N . GLY A 1 193 ? 2.408 22.094 7.363 1 98.56 193 GLY A N 1
ATOM 1564 C CA . GLY A 1 193 ? 1.676 21.344 8.375 1 98.56 193 GLY A CA 1
ATOM 1565 C C . GLY A 1 193 ? 1.402 22.141 9.633 1 98.56 193 GLY A C 1
ATOM 1566 O O . GLY A 1 193 ? 2.305 22.781 10.172 1 98.56 193 GLY A O 1
ATOM 1567 N N . PHE A 1 194 ? 0.168 22.188 10.008 1 98.88 194 PHE A N 1
ATOM 1568 C CA . PHE A 1 194 ? -0.191 22.844 11.258 1 98.88 194 PHE A CA 1
ATOM 1569 C C . PHE A 1 194 ? -1.309 22.094 11.969 1 98.88 194 PHE A C 1
ATOM 1571 O O . PHE A 1 194 ? -2.039 21.328 11.344 1 98.88 194 PHE A O 1
ATOM 1578 N N . VAL A 1 195 ? -1.415 22.266 13.258 1 98.94 195 VAL A N 1
ATOM 1579 C CA . VAL A 1 195 ? -2.332 21.531 14.133 1 98.94 195 VAL A CA 1
ATOM 1580 C C . VAL A 1 195 ? -3.303 22.516 14.789 1 98.94 195 VAL A C 1
ATOM 1582 O O . VAL A 1 195 ? -2.902 23.594 15.234 1 98.94 195 VAL A O 1
ATOM 1585 N N . LEU A 1 196 ? -4.531 22.156 14.812 1 98.94 196 LEU A N 1
ATOM 1586 C CA . LEU A 1 196 ? -5.562 22.844 15.586 1 98.94 196 LEU A CA 1
ATOM 1587 C C . LEU A 1 196 ? -6.164 21.906 16.625 1 98.94 196 LEU A C 1
ATOM 1589 O O . LEU A 1 196 ? -6.348 20.719 16.375 1 98.94 196 LEU A O 1
ATOM 1593 N N . SER A 1 197 ? -6.441 22.469 17.797 1 98.88 197 SER A N 1
ATOM 1594 C CA . SER A 1 197 ? -7.277 21.703 18.719 1 98.88 197 SER A CA 1
ATOM 1595 C C . SER A 1 197 ? -8.695 21.547 18.188 1 98.88 197 SER A C 1
ATOM 1597 O O . SER A 1 197 ? -9.156 22.359 17.375 1 98.88 197 SER A O 1
ATOM 1599 N N . TRP A 1 198 ? -9.406 20.562 18.656 1 98.81 198 TRP A N 1
ATOM 1600 C CA . TRP A 1 198 ? -10.711 20.188 18.141 1 98.81 198 TRP A CA 1
ATOM 1601 C C . TRP A 1 198 ? -11.711 21.328 18.281 1 98.81 198 TRP A C 1
ATOM 1603 O O . TRP A 1 198 ? -12.555 21.531 17.406 1 98.81 198 TRP A O 1
ATOM 1613 N N . ASP A 1 199 ? -11.648 22.094 19.375 1 98.81 199 ASP A N 1
ATOM 1614 C CA . ASP A 1 199 ? -12.586 23.188 19.594 1 98.81 199 ASP A CA 1
ATOM 1615 C C . ASP A 1 199 ? -12.453 24.25 18.484 1 98.81 199 ASP A C 1
ATOM 1617 O O . ASP A 1 199 ? -13.438 24.859 18.094 1 98.81 199 ASP A O 1
ATOM 1621 N N . LEU A 1 200 ? -11.242 24.453 18.031 1 98.94 200 LEU A N 1
ATOM 1622 C CA . LEU A 1 200 ? -11.055 25.375 16.938 1 98.94 200 LEU A CA 1
ATOM 1623 C C . LEU A 1 200 ? -11.664 24.828 15.648 1 98.94 200 LEU A C 1
ATOM 1625 O O . LEU A 1 200 ? -12.203 25.594 14.836 1 98.94 200 LEU A O 1
ATOM 1629 N N . VAL A 1 201 ? -11.562 23.531 15.422 1 98.88 201 VAL A N 1
ATOM 1630 C CA . VAL A 1 201 ? -12.188 22.875 14.273 1 98.88 201 VAL A CA 1
ATOM 1631 C C . VAL A 1 201 ? -13.703 23.078 14.328 1 98.88 201 VAL A C 1
ATOM 1633 O O . VAL A 1 201 ? -14.32 23.438 13.32 1 98.88 201 VAL A O 1
ATOM 1636 N N . GLU A 1 202 ? -14.266 22.922 15.43 1 98.81 202 GLU A N 1
ATOM 1637 C CA . GLU A 1 202 ? -15.695 23.141 15.625 1 98.81 202 GLU A CA 1
ATOM 1638 C C . GLU A 1 202 ? -16.062 24.609 15.375 1 98.81 202 GLU A C 1
ATOM 1640 O O . GLU A 1 202 ? -17.094 24.891 14.773 1 98.81 202 GLU A O 1
ATOM 1645 N N . TRP A 1 203 ? -15.219 25.469 15.891 1 98.88 203 TRP A N 1
ATOM 1646 C CA . TRP A 1 203 ? -15.469 26.891 15.695 1 98.88 203 TRP A CA 1
ATOM 1647 C C . TRP A 1 203 ? -15.469 27.25 14.211 1 98.88 203 TRP A C 1
ATOM 1649 O O . TRP A 1 203 ? -16.312 28.031 13.758 1 98.88 203 TRP A O 1
ATOM 1659 N N . ILE A 1 204 ? -14.539 26.719 13.469 1 98.88 204 ILE A N 1
ATOM 1660 C CA . ILE A 1 204 ? -14.445 26.984 12.039 1 98.88 204 ILE A CA 1
ATOM 1661 C C . ILE A 1 204 ? -15.75 26.578 11.352 1 98.88 204 ILE A C 1
ATOM 1663 O O . ILE A 1 204 ? -16.219 27.25 10.438 1 98.88 204 ILE A O 1
ATOM 1667 N N . ARG A 1 205 ? -16.281 25.453 11.742 1 98.56 205 ARG A N 1
ATOM 1668 C CA . ARG A 1 205 ? -17.531 24.969 11.172 1 98.56 205 ARG A CA 1
ATOM 1669 C C . ARG A 1 205 ? -18.672 25.938 11.438 1 98.56 205 ARG A C 1
ATOM 1671 O O . ARG A 1 205 ? -19.531 26.156 10.57 1 98.56 205 ARG A O 1
ATOM 1678 N N . ARG A 1 206 ? -18.719 26.594 12.531 1 98.44 206 ARG A N 1
ATOM 1679 C CA . ARG A 1 206 ? -19.891 27.328 12.977 1 98.44 206 ARG A CA 1
ATOM 1680 C C . ARG A 1 206 ? -19.766 28.828 12.664 1 98.44 206 ARG A C 1
ATOM 1682 O O . ARG A 1 206 ? -20.781 29.531 12.562 1 98.44 206 ARG A O 1
ATOM 1689 N N . SER A 1 207 ? -18.594 29.266 12.594 1 98.62 207 SER A N 1
ATOM 1690 C CA . SER A 1 207 ? -18.344 30.703 12.508 1 98.62 207 SER A CA 1
ATOM 1691 C C . SER A 1 207 ? -18.531 31.203 11.078 1 98.62 207 SER A C 1
ATOM 1693 O O . SER A 1 207 ? -18.141 30.547 10.117 1 98.62 207 SER A O 1
ATOM 1695 N N . ASN A 1 208 ? -19.047 32.406 10.969 1 98.44 208 ASN A N 1
ATOM 1696 C CA . ASN A 1 208 ? -19.203 33.062 9.68 1 98.44 208 ASN A CA 1
ATOM 1697 C C . ASN A 1 208 ? -17.875 33.625 9.18 1 98.44 208 ASN A C 1
ATOM 1699 O O . ASN A 1 208 ? -17.734 33.938 7.988 1 98.44 208 ASN A O 1
ATOM 1703 N N . ILE A 1 209 ? -16.938 33.75 10.039 1 98.69 209 ILE A N 1
ATOM 1704 C CA . ILE A 1 209 ? -15.664 34.375 9.672 1 98.69 209 ILE A CA 1
ATOM 1705 C C . ILE A 1 209 ? -14.945 33.469 8.656 1 98.69 209 ILE A C 1
ATOM 1707 O O . ILE A 1 209 ? -14.711 33.875 7.52 1 98.69 209 ILE A O 1
ATOM 1711 N N . PRO A 1 210 ? -14.625 32.219 9.016 1 98.69 210 PRO A N 1
ATOM 1712 C CA . PRO A 1 210 ? -14.016 31.359 7.996 1 98.69 210 PRO A CA 1
ATOM 1713 C C . PRO A 1 210 ? -14.938 31.109 6.809 1 98.69 210 PRO A C 1
ATOM 1715 O O . PRO A 1 210 ? -14.484 31.062 5.664 1 98.69 210 PRO A O 1
ATOM 1718 N N . ALA A 1 211 ? -16.203 30.938 6.984 1 98.44 211 ALA A N 1
ATOM 1719 C CA . ALA A 1 211 ? -17.172 30.609 5.945 1 98.44 211 ALA A CA 1
ATOM 1720 C C . ALA A 1 211 ? -17.203 31.672 4.855 1 98.44 211 ALA A C 1
ATOM 1722 O O . ALA A 1 211 ? -17.438 31.375 3.686 1 98.44 211 ALA A O 1
ATOM 1723 N N . ASN A 1 212 ? -16.906 32.906 5.234 1 98.31 212 ASN A N 1
ATOM 1724 C CA . ASN A 1 212 ? -17 34 4.297 1 98.31 212 ASN A CA 1
ATOM 1725 C C . ASN A 1 212 ? -15.633 34.438 3.787 1 98.31 212 ASN A C 1
ATOM 1727 O O . ASN A 1 212 ? -15.492 35.5 3.168 1 98.31 212 ASN A O 1
ATOM 1731 N N . ASN A 1 213 ? -14.609 33.719 4.012 1 98.25 213 ASN A N 1
ATOM 1732 C CA . ASN A 1 213 ? -13.234 34.031 3.627 1 98.25 213 ASN A CA 1
ATOM 1733 C C . ASN A 1 213 ? -12.461 32.75 3.258 1 98.25 213 ASN A C 1
ATOM 1735 O O . ASN A 1 213 ? -11.523 32.375 3.959 1 98.25 213 ASN A O 1
ATOM 1739 N N . THR A 1 214 ? -12.742 32.156 2.109 1 98 214 THR A N 1
ATOM 1740 C CA . THR A 1 214 ? -12.227 30.844 1.784 1 98 214 THR A CA 1
ATOM 1741 C C . THR A 1 214 ? -11.305 30.906 0.567 1 98 214 THR A C 1
ATOM 1743 O O . THR A 1 214 ? -10.758 29.891 0.139 1 98 214 THR A O 1
ATOM 1746 N N . TYR A 1 215 ? -11.062 32.094 -0.034 1 97.88 215 TYR A N 1
ATOM 1747 C CA . TYR A 1 215 ? -10.258 32.219 -1.247 1 97.88 215 TYR A CA 1
ATOM 1748 C C . TYR A 1 215 ? -8.93 32.875 -0.953 1 97.88 215 TYR A C 1
ATOM 1750 O O . TYR A 1 215 ? -8.891 34 -0.438 1 97.88 215 TYR A O 1
ATOM 1758 N N . GLY A 1 216 ? -7.855 32.25 -1.242 1 98 216 GLY A N 1
ATOM 1759 C CA . GLY A 1 216 ? -6.508 32.719 -0.997 1 98 216 GLY A CA 1
ATOM 1760 C C . GLY A 1 216 ? -5.578 31.656 -0.457 1 98 216 GLY A C 1
ATOM 1761 O O . GLY A 1 216 ? -5.988 30.516 -0.261 1 98 216 GLY A O 1
ATOM 1762 N N . PRO A 1 217 ? -4.301 32 -0.281 1 97.81 217 PRO A N 1
ATOM 1763 C CA . PRO A 1 217 ? -3.387 31.016 0.313 1 97.81 217 PRO A CA 1
ATOM 1764 C C . PRO A 1 217 ? -3.934 30.406 1.603 1 97.81 217 PRO A C 1
ATOM 1766 O O . PRO A 1 217 ? -4.207 31.141 2.564 1 97.81 217 PRO A O 1
ATOM 1769 N N . GLU A 1 218 ? -4.078 29.141 1.598 1 98.06 218 GLU A N 1
ATOM 1770 C CA . GLU A 1 218 ? -4.922 28.469 2.584 1 98.06 218 GLU A CA 1
ATOM 1771 C C . GLU A 1 218 ? -4.359 28.625 3.992 1 98.06 218 GLU A C 1
ATOM 1773 O O . GLU A 1 218 ? -5.113 28.844 4.945 1 98.06 218 GLU A O 1
ATOM 1778 N N . ASP A 1 219 ? -2.99 28.547 4.184 1 97.94 219 ASP A N 1
ATOM 1779 C CA . ASP A 1 219 ? -2.412 28.656 5.52 1 97.94 219 ASP A CA 1
ATOM 1780 C C . ASP A 1 219 ? -2.531 30.078 6.055 1 97.94 219 ASP A C 1
ATOM 1782 O O . ASP A 1 219 ? -2.84 30.281 7.23 1 97.94 219 ASP A O 1
ATOM 1786 N N . LYS A 1 220 ? -2.363 31.047 5.18 1 98.12 220 LYS A N 1
ATOM 1787 C CA . LYS A 1 220 ? -2.553 32.438 5.555 1 98.12 220 LYS A CA 1
ATOM 1788 C C . LYS A 1 220 ? -3.992 32.719 5.988 1 98.12 220 LYS A C 1
ATOM 1790 O O . LYS A 1 220 ? -4.23 33.438 6.961 1 98.12 220 LYS A O 1
ATOM 1795 N N . LEU A 1 221 ? -4.934 32.156 5.301 1 98.44 221 LEU A N 1
ATOM 1796 C CA . LEU A 1 221 ? -6.344 32.344 5.621 1 98.44 221 LEU A CA 1
ATOM 1797 C C . LEU A 1 221 ? -6.664 31.797 7.004 1 98.44 221 LEU A C 1
ATOM 1799 O O . LEU A 1 221 ? -7.414 32.406 7.766 1 98.44 221 LEU A O 1
ATOM 1803 N N . VAL A 1 222 ? -6.09 30.641 7.328 1 98.75 222 VAL A N 1
ATOM 1804 C CA . VAL A 1 222 ? -6.352 30.031 8.633 1 98.75 222 VAL A CA 1
ATOM 1805 C C . VAL A 1 222 ? -5.867 30.969 9.734 1 98.75 222 VAL A C 1
ATOM 1807 O O . VAL A 1 222 ? -6.578 31.203 10.719 1 98.75 222 VAL A O 1
ATOM 1810 N N . GLY A 1 223 ? -4.641 31.5 9.562 1 98.44 223 GLY A N 1
ATOM 1811 C CA . GLY A 1 223 ? -4.164 32.5 10.508 1 98.44 223 GLY A CA 1
ATOM 1812 C C . GLY A 1 223 ? -5.086 33.688 10.641 1 98.44 223 GLY A C 1
ATOM 1813 O O . GLY A 1 223 ? -5.367 34.156 11.75 1 98.44 223 GLY A O 1
ATOM 1814 N N . GLN A 1 224 ? -5.582 34.188 9.57 1 98.31 224 GLN A N 1
ATOM 1815 C CA . GLN A 1 224 ? -6.477 35.344 9.547 1 98.31 224 GLN A CA 1
ATOM 1816 C C . GLN A 1 224 ? -7.793 35.031 10.258 1 98.31 224 GLN A C 1
ATOM 1818 O O . GLN A 1 224 ? -8.305 35.844 11.016 1 98.31 224 GLN A O 1
ATOM 1823 N N . TRP A 1 225 ? -8.383 33.812 9.953 1 98.81 225 TRP A N 1
ATOM 1824 C CA . TRP A 1 225 ? -9.617 33.406 10.633 1 98.81 225 TRP A CA 1
ATOM 1825 C C . TRP A 1 225 ? -9.453 33.5 12.148 1 98.81 225 TRP A C 1
ATOM 1827 O O . TRP A 1 225 ? -10.281 34.094 12.836 1 98.81 225 TRP A O 1
ATOM 1837 N N . LEU A 1 226 ? -8.391 32.906 12.625 1 98.75 226 LEU A N 1
ATOM 1838 C CA . LEU A 1 226 ? -8.164 32.781 14.062 1 98.75 226 LEU A CA 1
ATOM 1839 C C . LEU A 1 226 ? -7.953 34.156 14.695 1 98.75 226 LEU A C 1
ATOM 1841 O O . LEU A 1 226 ? -8.469 34.438 15.781 1 98.75 226 LEU A O 1
ATOM 1845 N N . ASN A 1 227 ? -7.215 35 14.023 1 98.12 227 ASN A N 1
ATOM 1846 C CA . ASN A 1 227 ? -7.004 36.375 14.523 1 98.12 227 ASN A CA 1
ATOM 1847 C C . ASN A 1 227 ? -8.312 37.156 14.578 1 98.12 227 ASN A C 1
ATOM 1849 O O . ASN A 1 227 ? -8.625 37.781 15.594 1 98.12 227 ASN A O 1
ATOM 1853 N N . MET A 1 228 ? -9.039 37.125 13.531 1 98.06 228 MET A N 1
ATOM 1854 C CA . MET A 1 228 ? -10.289 37.875 13.445 1 98.06 228 MET A CA 1
ATOM 1855 C C . MET A 1 228 ? -11.297 37.375 14.477 1 98.06 228 MET A C 1
ATOM 1857 O O . MET A 1 228 ? -12.109 38.156 14.984 1 98.06 228 MET A O 1
ATOM 1861 N N . GLY A 1 229 ? -11.242 36.062 14.711 1 98.31 229 GLY A N 1
ATOM 1862 C CA . GLY A 1 229 ? -12.156 35.469 15.664 1 98.31 229 GLY A CA 1
ATOM 1863 C C . GLY A 1 229 ? -11.656 35.531 17.094 1 98.31 229 GLY A C 1
ATOM 1864 O O . GLY A 1 229 ? -12.32 35.031 18.016 1 98.31 229 GLY A O 1
ATOM 1865 N N . ASN A 1 230 ? -10.516 36.125 17.359 1 98.06 230 ASN A N 1
ATOM 1866 C CA . ASN A 1 230 ? -9.867 36.156 18.672 1 98.06 230 ASN A CA 1
ATOM 1867 C C . ASN A 1 230 ? -9.727 34.75 19.25 1 98.06 230 ASN A C 1
ATOM 1869 O O . ASN A 1 230 ? -10.141 34.5 20.391 1 98.06 230 ASN A O 1
ATOM 1873 N N . LYS A 1 231 ? -9.273 33.875 18.391 1 98.56 231 LYS A N 1
ATOM 1874 C CA . LYS A 1 231 ? -9.055 32.469 18.75 1 98.56 231 LYS A CA 1
ATOM 1875 C C . LYS A 1 231 ? -7.562 32.156 18.781 1 98.56 231 LYS A C 1
ATOM 1877 O O . LYS A 1 231 ? -6.73 32.969 18.391 1 98.56 231 LYS A O 1
ATOM 1882 N N . ALA A 1 232 ? -7.227 30.922 19.234 1 98.5 232 ALA A N 1
ATOM 1883 C CA . ALA A 1 232 ? -5.863 30.406 19.281 1 98.5 232 ALA A CA 1
ATOM 1884 C C . ALA A 1 232 ? -4.996 31.219 20.234 1 98.5 232 ALA A C 1
ATOM 1886 O O . ALA A 1 232 ? -3.932 31.703 19.859 1 98.5 232 ALA A O 1
ATOM 1887 N N . LYS A 1 233 ? -5.469 31.281 21.422 1 98.12 233 LYS A N 1
ATOM 1888 C CA . LYS A 1 233 ? -4.707 31.969 22.453 1 98.12 233 LYS A CA 1
ATOM 1889 C C . LYS A 1 233 ? -3.449 31.188 22.828 1 98.12 233 LYS A C 1
ATOM 1891 O O . LYS A 1 233 ? -2.518 31.734 23.422 1 98.12 233 LYS A O 1
ATOM 1896 N N . ASN A 1 234 ? -3.479 29.922 22.562 1 98.5 234 ASN A N 1
ATOM 1897 C CA . ASN A 1 234 ? -2.289 29.078 22.672 1 98.5 234 ASN A CA 1
ATOM 1898 C C . ASN A 1 234 ? -1.649 28.828 21.312 1 98.5 234 ASN A C 1
ATOM 1900 O O . ASN A 1 234 ? -2.223 28.125 20.484 1 98.5 234 ASN A O 1
ATOM 1904 N N . ARG A 1 235 ? -0.532 29.438 21.078 1 98.44 235 ARG A N 1
ATOM 1905 C CA . ARG A 1 235 ? 0.196 29.266 19.828 1 98.44 235 ARG A CA 1
ATOM 1906 C C . ARG A 1 235 ? 1.611 28.75 20.078 1 98.44 235 ARG A C 1
ATOM 1908 O O . ARG A 1 235 ? 2.279 29.203 21.016 1 98.44 235 ARG A O 1
ATOM 1915 N N . VAL A 1 236 ? 1.993 27.781 19.328 1 98.25 236 VAL A N 1
ATOM 1916 C CA . VAL A 1 236 ? 3.324 27.203 19.484 1 98.25 236 VAL A CA 1
ATOM 1917 C C . VAL A 1 236 ? 3.971 27.031 18.109 1 98.25 236 VAL A C 1
ATOM 1919 O O . VAL A 1 236 ? 3.375 26.422 17.203 1 98.25 236 VAL A O 1
ATOM 1922 N N . SER A 1 237 ? 5.086 27.594 17.906 1 97.62 237 SER A N 1
ATOM 1923 C CA . SER A 1 237 ? 5.906 27.375 16.719 1 97.62 237 SER A CA 1
ATOM 1924 C C . SER A 1 237 ? 7.066 26.422 17.031 1 97.62 237 SER A C 1
ATOM 1926 O O . SER A 1 237 ? 7.805 26.641 18 1 97.62 237 SER A O 1
ATOM 1928 N N . ASN A 1 238 ? 7.23 25.422 16.172 1 95.19 238 ASN A N 1
ATOM 1929 C CA . ASN A 1 238 ? 8.258 24.422 16.438 1 95.19 238 ASN A CA 1
ATOM 1930 C C . ASN A 1 238 ? 9.461 24.594 15.523 1 95.19 238 ASN A C 1
ATOM 1932 O O . ASN A 1 238 ? 9.875 23.641 14.844 1 95.19 238 ASN A O 1
ATOM 1936 N N . LYS A 1 239 ? 10 25.688 15.469 1 93.25 239 LYS A N 1
ATOM 1937 C CA . LYS A 1 239 ? 11.32 25.938 14.898 1 93.25 239 LYS A CA 1
ATOM 1938 C C . LYS A 1 239 ? 12.43 25.594 15.891 1 93.25 239 LYS A C 1
ATOM 1940 O O . LYS A 1 239 ? 12.312 25.891 17.078 1 93.25 239 LYS A O 1
ATOM 1945 N N . PRO A 1 240 ? 13.414 24.938 15.414 1 95.31 240 PRO A N 1
ATOM 1946 C CA . PRO A 1 240 ? 13.836 24.562 14.062 1 95.31 240 PRO A CA 1
ATOM 1947 C C . PRO A 1 240 ? 13.43 23.141 13.688 1 95.31 240 PRO A C 1
ATOM 1949 O O . PRO A 1 240 ? 13.945 22.594 12.711 1 95.31 240 PRO A O 1
ATOM 1952 N N . LYS A 1 241 ? 12.5 22.547 14.438 1 98.25 241 LYS A N 1
ATOM 1953 C CA . LYS A 1 241 ? 12.242 21.109 14.273 1 98.25 241 LYS A CA 1
ATOM 1954 C C . LYS A 1 241 ? 11.336 20.859 13.078 1 98.25 241 LYS A C 1
ATOM 1956 O O . LYS A 1 241 ? 11.211 19.719 12.625 1 98.25 241 LYS A O 1
ATOM 1961 N N . MET A 1 242 ? 10.68 21.828 12.609 1 98.56 242 MET A N 1
ATOM 1962 C CA . MET A 1 242 ? 9.961 21.828 11.336 1 98.56 242 MET A CA 1
ATOM 1963 C C . MET A 1 242 ? 10.609 22.797 10.352 1 98.56 242 MET A C 1
ATOM 1965 O O . MET A 1 242 ? 10.945 23.922 10.711 1 98.56 242 MET A O 1
ATOM 1969 N N . TYR A 1 243 ? 10.805 22.406 9.188 1 98.5 243 TYR A N 1
ATOM 1970 C CA . TYR A 1 243 ? 11.531 23.25 8.25 1 98.5 243 TYR A CA 1
ATOM 1971 C C . TYR A 1 243 ? 11.43 22.719 6.832 1 98.5 243 TYR A C 1
ATOM 1973 O O . TYR A 1 243 ? 10.93 21.609 6.617 1 98.5 243 TYR A O 1
ATOM 1981 N N . ASP A 1 244 ? 11.789 23.531 5.852 1 98.56 244 ASP A N 1
ATOM 1982 C CA . ASP A 1 244 ? 11.875 23.109 4.453 1 98.56 244 ASP A CA 1
ATOM 1983 C C . ASP A 1 244 ? 13.195 22.391 4.184 1 98.56 244 ASP A C 1
ATOM 1985 O O . ASP A 1 244 ? 14.211 22.672 4.812 1 98.56 244 ASP A O 1
ATOM 1989 N N . TYR A 1 245 ? 13.141 21.453 3.26 1 98.81 245 TYR A N 1
ATOM 1990 C CA . TYR A 1 245 ? 14.305 20.672 2.885 1 98.81 245 TYR A CA 1
ATOM 1991 C C . TYR A 1 245 ? 15.484 21.578 2.543 1 98.81 245 TYR A C 1
ATOM 1993 O O . TYR A 1 245 ? 15.312 22.641 1.944 1 98.81 245 TYR A O 1
ATOM 2001 N N . PRO A 1 246 ? 16.719 21.188 2.809 1 98.31 246 PRO A N 1
ATOM 2002 C CA . PRO A 1 246 ? 17.906 22.016 2.596 1 98.31 246 PRO A CA 1
ATOM 2003 C C . PRO A 1 246 ? 17.984 22.594 1.182 1 98.31 246 PRO A C 1
ATOM 2005 O O . PRO A 1 246 ? 17.859 21.859 0.203 1 98.31 246 PRO A O 1
ATOM 2008 N N . GLY A 1 247 ? 18.094 23.938 1.195 1 97.31 247 GLY A N 1
ATOM 2009 C CA . GLY A 1 247 ? 18.391 24.625 -0.054 1 97.31 247 GLY A CA 1
ATOM 2010 C C . GLY A 1 247 ? 17.156 24.891 -0.898 1 97.31 247 GLY A C 1
ATOM 2011 O O . GLY A 1 247 ? 17.266 25.359 -2.031 1 97.31 247 GLY A O 1
ATOM 2012 N N . THR A 1 248 ? 15.953 24.688 -0.363 1 97.19 248 THR A N 1
ATOM 2013 C CA . THR A 1 248 ? 14.797 24.734 -1.246 1 97.19 248 THR A CA 1
ATOM 2014 C C . THR A 1 248 ? 14.031 26.047 -1.06 1 97.19 248 THR A C 1
ATOM 2016 O O . THR A 1 248 ? 13.227 26.422 -1.913 1 97.19 248 THR A O 1
ATOM 2019 N N . ASN A 1 249 ? 14.227 26.688 0.117 1 95.62 249 ASN A N 1
ATOM 2020 C CA . ASN A 1 249 ? 13.375 27.844 0.373 1 95.62 249 ASN A CA 1
ATOM 2021 C C . ASN A 1 249 ? 14.062 28.859 1.292 1 95.62 249 ASN A C 1
ATOM 2023 O O . ASN A 1 249 ? 13.484 29.281 2.295 1 95.62 249 ASN A O 1
ATOM 2027 N N . GLY A 1 250 ? 15.242 29.219 1.022 1 93.06 250 GLY A N 1
ATOM 2028 C CA . GLY A 1 250 ? 15.961 30.266 1.725 1 93.06 250 GLY A CA 1
ATOM 2029 C C . GLY A 1 250 ? 15.938 30.109 3.232 1 93.06 250 GLY A C 1
ATOM 2030 O O . GLY A 1 250 ? 16.344 29.062 3.758 1 93.06 250 GLY A O 1
ATOM 2031 N N . LYS A 1 251 ? 15.281 31.109 3.879 1 91.88 251 LYS A N 1
ATOM 2032 C CA . LYS A 1 251 ? 15.352 31.172 5.336 1 91.88 251 LYS A CA 1
ATOM 2033 C C . LYS A 1 251 ? 14.414 30.156 5.98 1 91.88 251 LYS A C 1
ATOM 2035 O O . LYS A 1 251 ? 14.516 29.891 7.18 1 91.88 251 LYS A O 1
ATOM 2040 N N . CYS A 1 252 ? 13.547 29.562 5.262 1 95.44 252 CYS A N 1
ATOM 2041 C CA . CYS A 1 252 ? 12.641 28.547 5.797 1 95.44 252 CYS A CA 1
ATOM 2042 C C . CYS A 1 252 ? 13.32 27.188 5.836 1 95.44 252 CYS A C 1
ATOM 2044 O O . CYS A 1 252 ? 12.766 26.234 6.383 1 95.44 252 CYS A O 1
ATOM 2046 N N . SER A 1 253 ? 14.5 27.125 5.199 1 97.19 253 SER A N 1
ATOM 2047 C CA . SER A 1 253 ? 15.234 25.875 5.059 1 97.19 253 SER A CA 1
ATOM 2048 C C . SER A 1 253 ? 16.484 25.859 5.922 1 97.19 253 SER A C 1
ATOM 2050 O O . SER A 1 253 ? 17.031 26.922 6.238 1 97.19 253 SER A O 1
ATOM 2052 N N . HIS A 1 254 ? 16.906 24.719 6.285 1 97.25 254 HIS A N 1
ATOM 2053 C CA . HIS A 1 254 ? 18.234 24.469 6.863 1 97.25 254 HIS A CA 1
ATOM 2054 C C . HIS A 1 254 ? 18.609 23 6.75 1 97.25 254 HIS A C 1
ATOM 2056 O O . HIS A 1 254 ? 17.844 22.188 6.219 1 97.25 254 HIS A O 1
ATOM 2062 N N . GLU A 1 255 ? 19.781 22.719 7.184 1 98.25 255 GLU A N 1
ATOM 2063 C CA . GLU A 1 255 ? 20.266 21.328 7.117 1 98.25 255 GLU A CA 1
ATOM 2064 C C . GLU A 1 255 ? 19.406 20.406 7.984 1 98.25 255 GLU A C 1
ATOM 2066 O O . GLU A 1 255 ? 18.812 20.859 8.969 1 98.25 255 GLU A O 1
ATOM 2071 N N . LEU A 1 256 ? 19.359 19.141 7.559 1 98.69 256 LEU A N 1
ATOM 2072 C CA . LEU A 1 256 ? 18.656 18.141 8.367 1 98.69 256 LEU A CA 1
ATOM 2073 C C . LEU A 1 256 ? 19.25 18.078 9.773 1 98.69 256 LEU A C 1
ATOM 2075 O O . LEU A 1 256 ? 20.469 18.141 9.953 1 98.69 256 LEU A O 1
ATOM 2079 N N . ILE A 1 257 ? 18.406 17.984 10.734 1 98.5 257 ILE A N 1
ATOM 2080 C CA . ILE A 1 257 ? 18.875 17.891 12.117 1 98.5 257 ILE A CA 1
ATOM 2081 C C . ILE A 1 257 ? 18.188 16.719 12.812 1 98.5 257 ILE A C 1
ATOM 2083 O O . ILE A 1 257 ? 17.062 16.359 12.492 1 98.5 257 ILE A O 1
ATOM 2087 N N . PRO A 1 258 ? 18.797 16.078 13.82 1 97.81 258 PRO A N 1
ATOM 2088 C CA . PRO A 1 258 ? 18.297 14.875 14.461 1 97.81 258 PRO A CA 1
ATOM 2089 C C . PRO A 1 258 ? 16.953 15.094 15.164 1 97.81 258 PRO A C 1
ATOM 2091 O O . PRO A 1 258 ? 16.109 14.195 15.195 1 97.81 258 PRO A O 1
ATOM 2094 N N . ASP A 1 259 ? 16.703 16.312 15.68 1 97.31 259 ASP A N 1
ATOM 2095 C CA . ASP A 1 259 ? 15.492 16.562 16.453 1 97.31 259 ASP A CA 1
ATOM 2096 C C . ASP A 1 259 ? 14.352 17.031 15.562 1 97.31 259 ASP A C 1
ATOM 2098 O O . ASP A 1 259 ? 13.43 17.703 16.016 1 97.31 259 ASP A O 1
ATOM 2102 N N . THR A 1 260 ? 14.352 16.609 14.391 1 98.69 260 THR A N 1
ATOM 2103 C CA . THR A 1 260 ? 13.391 17.016 13.375 1 98.69 260 THR A CA 1
ATOM 2104 C C . THR A 1 260 ? 12.016 16.422 13.664 1 98.69 260 THR A C 1
ATOM 2106 O O . THR A 1 260 ? 11.898 15.25 14.039 1 98.69 260 THR A O 1
ATOM 2109 N N . ILE A 1 261 ? 10.992 17.234 13.531 1 98.81 261 ILE A N 1
ATOM 2110 C CA . ILE A 1 261 ? 9.594 16.797 13.555 1 98.81 261 ILE A CA 1
ATOM 2111 C C . ILE A 1 261 ? 9.062 16.688 12.133 1 98.81 261 ILE A C 1
ATOM 2113 O O . ILE A 1 261 ? 8.391 15.711 11.789 1 98.81 261 ILE A O 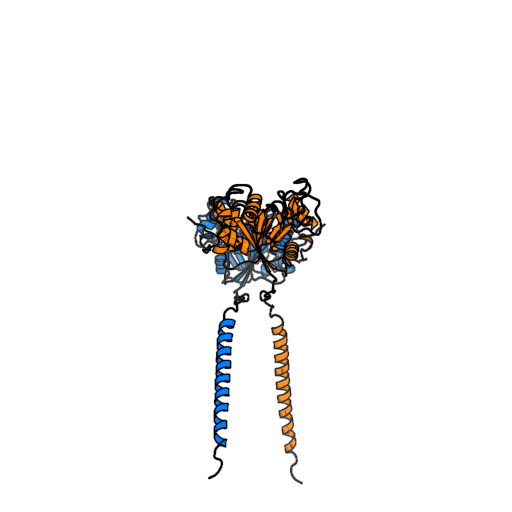1
ATOM 2117 N N . ALA A 1 262 ? 9.391 17.641 11.258 1 98.81 262 ALA A N 1
ATOM 2118 C CA . ALA A 1 262 ? 8.875 17.641 9.891 1 98.81 262 ALA A CA 1
ATOM 2119 C C . ALA A 1 262 ? 9.898 18.234 8.922 1 98.81 262 ALA A C 1
ATOM 2121 O O . ALA A 1 262 ? 10.562 19.234 9.234 1 98.81 262 ALA A O 1
ATOM 2122 N N . VAL A 1 263 ? 10.086 17.625 7.805 1 98.88 263 VAL A N 1
ATOM 2123 C CA . VAL A 1 263 ? 10.82 18.172 6.668 1 98.88 263 VAL A CA 1
ATOM 2124 C C . VAL A 1 263 ? 9.883 18.344 5.48 1 98.88 263 VAL A C 1
ATOM 2126 O O . VAL A 1 263 ? 9.258 17.375 5.023 1 98.88 263 VAL A O 1
ATOM 2129 N N . HIS A 1 264 ? 9.789 19.516 5.016 1 98.75 264 HIS A N 1
ATOM 2130 C CA . HIS A 1 264 ? 8.852 19.891 3.953 1 98.75 264 HIS A CA 1
ATOM 2131 C C . HIS A 1 264 ? 9.586 20.125 2.635 1 98.75 264 HIS A C 1
ATOM 2133 O O . HIS A 1 264 ? 10.812 20.25 2.613 1 98.75 264 HIS A O 1
ATOM 2139 N N . ARG A 1 265 ? 8.852 20.141 1.462 1 98.62 265 ARG A N 1
ATOM 2140 C CA . ARG A 1 265 ? 9.297 20.406 0.096 1 98.62 265 ARG A CA 1
ATOM 2141 C C . ARG A 1 265 ? 10.102 19.234 -0.445 1 98.62 265 ARG A C 1
ATOM 2143 O O . ARG A 1 265 ? 11.125 19.422 -1.115 1 98.62 265 ARG A O 1
ATOM 2150 N N . LEU A 1 266 ? 9.703 18.047 -0.022 1 98.69 266 LEU A N 1
ATOM 2151 C CA . LEU A 1 266 ? 10.242 16.828 -0.624 1 98.69 266 LEU A CA 1
ATOM 2152 C C . LEU A 1 266 ? 9.5 16.484 -1.91 1 98.69 266 LEU A C 1
ATOM 2154 O O . LEU A 1 266 ? 8.562 15.68 -1.894 1 98.69 266 LEU A O 1
ATOM 2158 N N . LYS A 1 267 ? 9.961 17 -2.969 1 96.88 267 LYS A N 1
ATOM 2159 C CA . LYS A 1 267 ? 9.258 16.891 -4.242 1 96.88 267 LYS A CA 1
ATOM 2160 C C . LYS A 1 267 ? 9.859 15.797 -5.113 1 96.88 267 LYS A C 1
ATOM 2162 O O . LYS A 1 267 ? 9.18 15.234 -5.973 1 96.88 267 LYS A O 1
ATOM 2167 N N . LYS A 1 268 ? 11.102 15.477 -4.848 1 96.5 268 LYS A N 1
ATOM 2168 C CA . LYS A 1 268 ? 11.82 14.469 -5.625 1 96.5 268 LYS A CA 1
ATOM 2169 C C . LYS A 1 268 ? 12.117 13.234 -4.781 1 96.5 268 LYS A C 1
ATOM 2171 O O . LYS A 1 268 ? 12.336 13.336 -3.572 1 96.5 268 LYS A O 1
ATOM 2176 N N . TRP A 1 269 ? 12.203 12.094 -5.465 1 95.38 269 TRP A N 1
ATOM 2177 C CA . TRP A 1 269 ? 12.5 10.852 -4.773 1 95.38 269 TRP A CA 1
ATOM 2178 C C . TRP A 1 269 ? 13.867 10.906 -4.098 1 95.38 269 TRP A C 1
ATOM 2180 O O . TRP A 1 269 ? 14.047 10.375 -3.002 1 95.38 269 TRP A O 1
ATOM 2190 N N . GLU A 1 270 ? 14.812 11.562 -4.773 1 96.5 270 GLU A N 1
ATOM 2191 C CA . GLU A 1 270 ? 16.156 11.68 -4.211 1 96.5 270 GLU A CA 1
ATOM 2192 C C . GLU A 1 270 ? 16.125 12.391 -2.859 1 96.5 270 GLU A C 1
ATOM 2194 O O . GLU A 1 270 ? 16.891 12.055 -1.957 1 96.5 270 GLU A O 1
ATOM 2199 N N . GLN A 1 271 ? 15.305 13.367 -2.715 1 98.25 271 GLN A N 1
ATOM 2200 C CA . GLN A 1 271 ? 15.164 14.094 -1.459 1 98.25 271 GLN A CA 1
ATOM 2201 C C . GLN A 1 271 ? 14.555 13.211 -0.374 1 98.25 271 GLN A C 1
ATOM 2203 O O . GLN A 1 271 ? 15.039 13.188 0.761 1 98.25 271 GLN A O 1
ATOM 2208 N N . TRP A 1 272 ? 13.523 12.492 -0.74 1 98.25 272 TRP A N 1
ATOM 2209 C CA . TRP A 1 272 ? 12.906 11.547 0.19 1 98.25 272 TRP A CA 1
ATOM 2210 C C . TRP A 1 272 ? 13.922 10.523 0.682 1 98.25 272 TRP A C 1
ATOM 2212 O O . TRP A 1 272 ? 14.023 10.273 1.884 1 98.25 272 TRP A O 1
ATOM 2222 N N . ILE A 1 273 ? 14.656 9.953 -0.206 1 97.19 273 ILE A N 1
ATOM 2223 C CA . ILE A 1 273 ? 15.633 8.922 0.126 1 97.19 273 ILE A CA 1
ATOM 2224 C C . ILE A 1 273 ? 16.703 9.508 1.045 1 97.19 273 ILE A C 1
ATOM 2226 O O . ILE A 1 273 ? 17.109 8.859 2.014 1 97.19 273 ILE A O 1
ATOM 2230 N N . ASN A 1 274 ? 17.141 10.742 0.698 1 97.94 274 ASN A N 1
ATOM 2231 C CA . ASN A 1 274 ? 18.125 11.422 1.543 1 97.94 274 ASN A CA 1
ATOM 2232 C C . ASN A 1 274 ? 17.609 11.586 2.971 1 97.94 274 ASN A C 1
ATOM 2234 O O . ASN A 1 274 ? 18.328 11.312 3.93 1 97.94 274 ASN A O 1
ATOM 2238 N N . VAL A 1 275 ? 16.391 12 3.127 1 98.69 275 VAL A N 1
ATOM 2239 C CA . VAL A 1 275 ? 15.797 12.219 4.438 1 98.69 275 VAL A CA 1
ATOM 2240 C C . VAL A 1 275 ? 15.656 10.891 5.176 1 98.69 275 VAL A C 1
ATOM 2242 O O . VAL A 1 275 ? 16.016 10.789 6.352 1 98.69 275 VAL A O 1
ATOM 2245 N N . LEU A 1 276 ? 15.195 9.867 4.504 1 98.06 276 LEU A N 1
ATOM 2246 C CA . LEU A 1 276 ? 15.016 8.555 5.113 1 98.06 276 LEU A CA 1
ATOM 2247 C C . LEU A 1 276 ? 16.359 7.973 5.562 1 98.06 276 LEU A C 1
ATOM 2249 O O . LEU A 1 276 ? 16.438 7.34 6.617 1 98.06 276 LEU A O 1
ATOM 2253 N N . ARG A 1 277 ? 17.344 8.195 4.766 1 96.38 277 ARG A N 1
ATOM 2254 C CA . ARG A 1 277 ? 18.688 7.746 5.125 1 96.38 277 ARG A CA 1
ATOM 2255 C C . ARG A 1 277 ? 19.203 8.5 6.344 1 96.38 277 ARG A C 1
ATOM 2257 O O . ARG A 1 277 ? 19.766 7.895 7.258 1 96.38 277 ARG A O 1
ATOM 2264 N N . PHE A 1 278 ? 19.016 9.812 6.324 1 98.12 278 PHE A N 1
ATOM 2265 C CA . PHE A 1 278 ? 19.484 10.641 7.43 1 98.12 278 PHE A CA 1
ATOM 2266 C C . PHE A 1 278 ? 18.906 10.141 8.75 1 98.12 278 PHE A C 1
ATOM 2268 O O . PHE A 1 278 ? 19.625 10.094 9.766 1 98.12 278 PHE A O 1
ATOM 2275 N N . PHE A 1 279 ? 17.703 9.719 8.758 1 97.88 279 PHE A N 1
ATOM 2276 C CA . PHE A 1 279 ? 17.047 9.328 10 1 97.88 279 PHE A CA 1
ATOM 2277 C C . PHE A 1 279 ? 17.125 7.816 10.203 1 97.88 279 PHE A C 1
ATOM 2279 O O . PHE A 1 279 ? 16.438 7.262 11.055 1 97.88 279 PHE A O 1
ATOM 2286 N N . ASN A 1 280 ? 17.891 7.086 9.375 1 95.69 280 ASN A N 1
ATOM 2287 C CA . ASN A 1 280 ? 18.172 5.66 9.492 1 95.69 280 ASN A CA 1
ATOM 2288 C C . ASN A 1 280 ? 16.891 4.832 9.5 1 95.69 280 ASN A C 1
ATOM 2290 O O . ASN A 1 280 ? 16.781 3.865 10.258 1 95.69 280 ASN A O 1
ATOM 2294 N N . VAL A 1 281 ? 15.953 5.254 8.672 1 96.44 281 VAL A N 1
ATOM 2295 C CA . VAL A 1 281 ? 14.633 4.637 8.711 1 96.44 281 VAL A CA 1
ATOM 2296 C C . VAL A 1 281 ? 14.734 3.166 8.32 1 96.44 281 VAL A C 1
ATOM 2298 O O . VAL A 1 281 ? 14.242 2.289 9.031 1 96.44 281 VAL A O 1
ATOM 2301 N N . THR A 1 282 ? 15.453 2.816 7.234 1 94.19 282 THR A N 1
ATOM 2302 C CA . THR A 1 282 ? 15.484 1.457 6.707 1 94.19 282 THR A CA 1
ATOM 2303 C C . THR A 1 282 ? 16.469 0.591 7.492 1 94.19 282 THR A C 1
ATOM 2305 O O . THR A 1 282 ? 16.453 -0.635 7.363 1 94.19 282 THR A O 1
ATOM 2308 N N . LYS A 1 283 ? 17.281 1.188 8.359 1 91.81 283 LYS A N 1
ATOM 2309 C CA . LYS A 1 283 ? 18.188 0.421 9.195 1 91.81 283 LYS A CA 1
ATOM 2310 C C . LYS A 1 283 ? 17.438 -0.384 10.25 1 91.81 283 LYS A C 1
ATOM 2312 O O . LYS A 1 283 ? 18 -1.293 10.867 1 91.81 283 LYS A O 1
ATOM 2317 N N . GLN A 1 284 ? 16.203 -0.041 10.391 1 90.06 284 GLN A N 1
ATOM 2318 C CA . GLN A 1 284 ? 15.367 -0.724 11.375 1 90.06 284 GLN A CA 1
ATOM 2319 C C . GLN A 1 284 ? 14.812 -2.033 10.82 1 90.06 284 GLN A C 1
ATOM 2321 O O . GLN A 1 284 ? 14.148 -2.785 11.531 1 90.06 284 GLN A O 1
ATOM 2326 N N . LEU A 1 285 ? 15.086 -2.324 9.594 1 93.19 285 LEU A N 1
ATOM 2327 C CA . LEU A 1 285 ? 14.625 -3.564 8.977 1 93.19 285 LEU A CA 1
ATOM 2328 C C . LEU A 1 285 ? 15.195 -4.777 9.711 1 93.19 285 LEU A C 1
ATOM 2330 O O . LEU A 1 285 ? 16.406 -4.906 9.859 1 93.19 285 LEU A O 1
ATOM 2334 N N . GLN A 1 286 ? 14.375 -5.633 10.18 1 92.5 286 GLN A N 1
ATOM 2335 C CA . GLN A 1 286 ? 14.797 -6.816 10.922 1 92.5 286 GLN A CA 1
ATOM 2336 C C . GLN A 1 286 ? 15.305 -7.902 9.984 1 92.5 286 GLN A C 1
ATOM 2338 O O . GLN A 1 286 ? 14.766 -8.102 8.898 1 92.5 286 GLN A O 1
ATOM 2343 N N . PRO A 1 287 ? 16.328 -8.57 10.43 1 92.69 287 PRO A N 1
ATOM 2344 C CA . PRO A 1 287 ? 16.781 -9.695 9.617 1 92.69 287 PRO A CA 1
ATOM 2345 C C . PRO A 1 287 ? 15.711 -10.773 9.445 1 92.69 287 PRO A C 1
ATOM 2347 O O . PRO A 1 287 ? 14.867 -10.961 10.328 1 92.69 287 PRO A O 1
ATOM 2350 N N . SER A 1 288 ? 15.758 -11.398 8.367 1 95.56 288 SER A N 1
ATOM 2351 C CA . SER A 1 288 ? 14.797 -12.445 8.055 1 95.56 288 SER A CA 1
ATOM 2352 C C . SER A 1 288 ? 15.391 -13.461 7.078 1 95.56 288 SER A C 1
ATOM 2354 O O . SER A 1 288 ? 16.281 -13.125 6.289 1 95.56 288 SER A O 1
ATOM 2356 N N . SER A 1 289 ? 14.922 -14.695 7.145 1 95.62 289 SER A N 1
ATOM 2357 C CA . SER A 1 289 ? 15.312 -15.711 6.176 1 95.62 289 SER A CA 1
ATOM 2358 C C . SER A 1 289 ? 14.734 -15.414 4.797 1 95.62 289 SER A C 1
ATOM 2360 O O . SER A 1 289 ? 15.172 -15.992 3.797 1 95.62 289 SER A O 1
ATOM 2362 N N . LEU A 1 290 ? 13.797 -14.516 4.707 1 97 290 LEU A N 1
ATOM 2363 C CA . LEU A 1 290 ? 13.062 -14.266 3.473 1 97 290 LEU A CA 1
ATOM 2364 C C . LEU A 1 290 ? 13.828 -13.312 2.564 1 97 290 LEU A C 1
ATOM 2366 O O . LEU A 1 290 ? 13.508 -13.18 1.383 1 97 290 LEU A O 1
ATOM 2370 N N . TYR A 1 291 ? 14.805 -12.617 3.115 1 96.31 291 TYR A N 1
ATOM 2371 C CA . TYR A 1 291 ? 15.57 -11.672 2.314 1 96.31 291 TYR A CA 1
ATOM 2372 C C . TYR A 1 291 ? 16.969 -11.469 2.898 1 96.31 291 TYR A C 1
ATOM 2374 O O . TYR A 1 291 ? 17.203 -11.758 4.074 1 96.31 291 TYR A O 1
ATOM 2382 N N . SER A 1 292 ? 17.891 -11.109 2.031 1 90.69 292 SER A N 1
ATOM 2383 C CA . SER A 1 292 ? 19.203 -10.625 2.418 1 90.69 292 SER A CA 1
ATOM 2384 C C . SER A 1 292 ? 19.469 -9.227 1.866 1 90.69 292 SER A C 1
ATOM 2386 O O . SER A 1 292 ? 19.906 -9.078 0.723 1 90.69 292 SER A O 1
ATOM 2388 N N . ILE A 1 293 ? 19.031 -8.281 2.617 1 86.19 293 ILE A N 1
ATOM 2389 C CA . ILE A 1 293 ? 19.203 -6.895 2.193 1 86.19 293 ILE A CA 1
ATOM 2390 C C . ILE A 1 293 ? 20.297 -6.23 3.025 1 86.19 293 ILE A C 1
ATOM 2392 O O . ILE A 1 293 ? 20.234 -6.238 4.258 1 86.19 293 ILE A O 1
ATOM 2396 N N . SER A 1 294 ? 21.438 -5.898 2.338 1 74.62 294 SER A N 1
ATOM 2397 C CA . SER A 1 294 ? 22.562 -5.258 3.012 1 74.62 294 SER A CA 1
ATOM 2398 C C . SER A 1 294 ? 22.469 -3.738 2.908 1 74.62 294 SER A C 1
ATOM 2400 O O . SER A 1 294 ? 22.016 -3.205 1.896 1 74.62 294 SER A O 1
ATOM 2402 N N . TYR A 1 295 ? 22.469 -3.102 3.982 1 66.19 295 TYR A N 1
ATOM 2403 C CA . TYR A 1 295 ? 22.5 -1.645 3.947 1 66.19 295 TYR A CA 1
ATOM 2404 C C . TYR A 1 295 ? 23.922 -1.134 4.145 1 66.19 295 TYR A C 1
ATOM 2406 O O . TYR A 1 295 ? 24.703 -1.732 4.883 1 66.19 295 TYR A O 1
ATOM 2414 N N . ASP A 1 296 ? 24.438 -0.453 3.135 1 56.88 296 ASP A N 1
ATOM 2415 C CA . ASP A 1 296 ? 25.703 0.242 3.33 1 56.88 296 ASP A CA 1
ATOM 2416 C C . ASP A 1 296 ? 25.547 1.406 4.309 1 56.88 296 ASP A C 1
ATOM 2418 O O . ASP A 1 296 ? 24.469 1.994 4.414 1 56.88 296 ASP A O 1
ATOM 2422 N N . MET B 1 1 ? -52.938 -9.18 82.438 1 26.53 1 MET B N 1
ATOM 2423 C CA . MET B 1 1 ? -53.125 -8.664 81.125 1 26.53 1 MET B CA 1
ATOM 2424 C C . MET B 1 1 ? -51.812 -8.18 80.5 1 26.53 1 MET B C 1
ATOM 2426 O O . MET B 1 1 ? -51.344 -7.102 80.875 1 26.53 1 MET B O 1
ATOM 2430 N N . MET B 1 2 ? -50.812 -9.156 80.312 1 33.25 2 MET B N 1
ATOM 2431 C CA . MET B 1 2 ? -49.375 -9.125 80.062 1 33.25 2 MET B CA 1
ATOM 2432 C C . MET B 1 2 ? -49.062 -8.477 78.75 1 33.25 2 MET B C 1
ATOM 2434 O O . MET B 1 2 ? -49.844 -8.562 77.812 1 33.25 2 MET B O 1
ATOM 2438 N N . PRO B 1 3 ? -47.906 -7.648 78.562 1 34.03 3 PRO B N 1
ATOM 2439 C CA . PRO B 1 3 ? -47.344 -6.68 77.625 1 34.03 3 PRO B CA 1
ATOM 2440 C C . PRO B 1 3 ? -46.938 -7.32 76.25 1 34.03 3 PRO B C 1
ATOM 2442 O O . PRO B 1 3 ? -46.125 -8.242 76.25 1 34.03 3 PRO B O 1
ATOM 2445 N N . ARG B 1 4 ? -47.812 -7.402 75.188 1 28.38 4 ARG B N 1
ATOM 2446 C CA . ARG B 1 4 ? -47.844 -7.871 73.75 1 28.38 4 ARG B CA 1
ATOM 2447 C C . ARG B 1 4 ? -46.875 -7.074 72.875 1 28.38 4 ARG B C 1
ATOM 2449 O O . ARG B 1 4 ? -46.875 -7.23 71.688 1 28.38 4 ARG B O 1
ATOM 2456 N N . LYS B 1 5 ? -46.281 -5.984 73.375 1 33.34 5 LYS B N 1
ATOM 2457 C CA . LYS B 1 5 ? -45.938 -4.973 72.375 1 33.34 5 LYS B CA 1
ATOM 2458 C C . LYS B 1 5 ? -44.719 -5.395 71.562 1 33.34 5 LYS B C 1
ATOM 2460 O O . LYS B 1 5 ? -44.375 -4.738 70.562 1 33.34 5 LYS B O 1
ATOM 2465 N N . ASN B 1 6 ? -43.906 -6.297 72.125 1 29.59 6 ASN B N 1
ATOM 2466 C CA . ASN B 1 6 ? -42.531 -6.176 71.625 1 29.59 6 ASN B CA 1
ATOM 2467 C C . ASN B 1 6 ? -42.406 -6.773 70.188 1 29.59 6 ASN B C 1
ATOM 2469 O O . ASN B 1 6 ? -41.281 -6.973 69.688 1 29.59 6 ASN B O 1
ATOM 2473 N N . LEU B 1 7 ? -43.594 -7.316 69.625 1 29.67 7 LEU B N 1
ATOM 2474 C CA . LEU B 1 7 ? -43.344 -8.188 68.5 1 29.67 7 LEU B CA 1
ATOM 2475 C C . LEU B 1 7 ? -42.969 -7.379 67.25 1 29.67 7 LEU B C 1
ATOM 2477 O O . LEU B 1 7 ? -42.531 -7.938 66.25 1 29.67 7 LEU B O 1
ATOM 2481 N N . LEU B 1 8 ? -43.312 -6.055 67.188 1 31.69 8 LEU B N 1
ATOM 2482 C CA . LEU B 1 8 ? -43.438 -5.449 65.875 1 31.69 8 LEU B CA 1
ATOM 2483 C C . LEU B 1 8 ? -42.062 -5.141 65.312 1 31.69 8 LEU B C 1
ATOM 2485 O O . LEU B 1 8 ? -41.906 -4.945 64.062 1 31.69 8 LEU B O 1
ATOM 2489 N N . LEU B 1 9 ? -40.969 -5.078 66.125 1 28.84 9 LEU B N 1
ATOM 2490 C CA . LEU B 1 9 ? -39.781 -4.453 65.562 1 28.84 9 LEU B CA 1
ATOM 2491 C C . LEU B 1 9 ? -39.031 -5.414 64.625 1 28.84 9 LEU B C 1
ATOM 2493 O O . LEU B 1 9 ? -38.031 -5.051 64.062 1 28.84 9 LEU B O 1
ATOM 2497 N N . ALA B 1 10 ? -39.375 -6.707 64.75 1 36.97 10 ALA B N 1
ATOM 2498 C CA . ALA B 1 10 ? -38.469 -7.629 64.062 1 36.97 10 ALA B CA 1
ATOM 2499 C C . ALA B 1 10 ? -38.656 -7.57 62.562 1 36.97 10 ALA B C 1
ATOM 2501 O O . ALA B 1 10 ? -37.781 -8 61.812 1 36.97 10 ALA B O 1
ATOM 2502 N N . SER B 1 11 ? -39.844 -7.156 62.125 1 35.09 11 SER B N 1
ATOM 2503 C CA . SER B 1 11 ? -40.094 -7.445 60.719 1 35.09 11 SER B CA 1
ATOM 2504 C C . SER B 1 11 ? -39.375 -6.473 59.781 1 35.09 11 SER B C 1
ATOM 2506 O O . SER B 1 11 ? -39.281 -6.699 58.594 1 35.09 11 SER B O 1
ATOM 2508 N N . LEU B 1 12 ? -38.938 -5.328 60.375 1 40.12 12 LEU B N 1
ATOM 2509 C CA . LEU B 1 12 ? -38.469 -4.34 59.406 1 40.12 12 LEU B CA 1
ATOM 2510 C C . LEU B 1 12 ? -37.062 -4.699 58.906 1 40.12 12 LEU B C 1
ATOM 2512 O O . LEU B 1 12 ? -36.562 -4.105 57.969 1 40.12 12 LEU B O 1
ATOM 2516 N N . SER B 1 13 ? -36.406 -5.562 59.719 1 42.88 13 SER B N 1
ATOM 2517 C CA . SER B 1 13 ? -35 -5.73 59.375 1 42.88 13 SER B CA 1
ATOM 2518 C C . SER B 1 13 ? -34.844 -6.625 58.125 1 42.88 13 SER B C 1
ATOM 2520 O O . SER B 1 13 ? -33.875 -6.488 57.375 1 42.88 13 SER B O 1
ATOM 2522 N N . SER B 1 14 ? -35.812 -7.582 58 1 45.56 14 SER B N 1
ATOM 2523 C CA . SER B 1 14 ? -35.594 -8.562 56.969 1 45.56 14 SER B CA 1
ATOM 2524 C C . SER B 1 14 ? -35.812 -7.965 55.562 1 45.56 14 SER B C 1
ATOM 2526 O O . SER B 1 14 ? -35.312 -8.477 54.562 1 45.56 14 SER B O 1
ATOM 2528 N N . PHE B 1 15 ? -36.656 -6.871 55.562 1 46.12 15 PHE B N 1
ATOM 2529 C CA . PHE B 1 15 ? -36.969 -6.32 54.25 1 46.12 15 PHE B CA 1
ATOM 2530 C C . PHE B 1 15 ? -35.812 -5.508 53.719 1 46.12 15 PHE B C 1
ATOM 2532 O O . PHE B 1 15 ? -35.562 -5.496 52.5 1 46.12 15 PHE B O 1
ATOM 2539 N N . ALA B 1 16 ? -35.031 -4.941 54.625 1 48.59 16 ALA B N 1
ATOM 2540 C CA . ALA B 1 16 ? -33.906 -4.129 54.156 1 48.59 16 ALA B CA 1
ATOM 2541 C C . ALA B 1 16 ? -32.844 -5.004 53.5 1 48.59 16 ALA B C 1
ATOM 2543 O O . ALA B 1 16 ? -32.188 -4.602 52.531 1 48.59 16 ALA B O 1
ATOM 2544 N N . ILE B 1 17 ? -32.75 -6.215 54.031 1 49.34 17 ILE B N 1
ATOM 2545 C CA . ILE B 1 17 ? -31.719 -7.086 53.5 1 49.34 17 ILE B CA 1
ATOM 2546 C C . ILE B 1 17 ? -32.125 -7.562 52.094 1 49.34 17 ILE B C 1
ATOM 2548 O O . ILE B 1 17 ? -31.297 -7.605 51.188 1 49.34 17 ILE B O 1
ATOM 2552 N N . VAL B 1 18 ? -33.469 -7.707 51.844 1 50.06 18 VAL B N 1
ATOM 2553 C CA . VAL B 1 18 ? -33.875 -8.195 50.531 1 50.06 18 VAL B CA 1
ATOM 2554 C C . VAL B 1 18 ? -33.719 -7.086 49.5 1 50.06 18 VAL B C 1
ATOM 2556 O O . VAL B 1 18 ? -33.281 -7.34 48.375 1 50.06 18 VAL B O 1
ATOM 2559 N N . ILE B 1 19 ? -33.938 -5.859 49.969 1 50.66 19 ILE B N 1
ATOM 2560 C CA . ILE B 1 19 ? -33.781 -4.758 49.031 1 50.66 19 ILE B CA 1
ATOM 2561 C C . ILE B 1 19 ? -32.312 -4.551 48.719 1 50.66 19 ILE B C 1
ATOM 2563 O O . ILE B 1 19 ? -31.938 -4.309 47.562 1 50.66 19 ILE B O 1
ATOM 2567 N N . PHE B 1 20 ? -31.469 -4.812 49.719 1 49.97 20 PHE B N 1
ATOM 2568 C CA . PHE B 1 20 ? -30.047 -4.648 49.469 1 49.97 20 PHE B CA 1
ATOM 2569 C C . PHE B 1 20 ? -29.531 -5.738 48.531 1 49.97 20 PHE B C 1
ATOM 2571 O O . PHE B 1 20 ? -28.734 -5.477 47.625 1 49.97 20 PHE B O 1
ATOM 2578 N N . ILE B 1 21 ? -30.078 -6.957 48.656 1 50.44 21 ILE B N 1
ATOM 2579 C CA . ILE B 1 21 ? -29.656 -8.031 47.781 1 50.44 21 ILE B CA 1
ATOM 2580 C C . ILE B 1 21 ? -30.219 -7.777 46.375 1 50.44 21 ILE B C 1
ATOM 2582 O O . ILE B 1 21 ? -29.531 -7.984 45.375 1 50.44 21 ILE B O 1
ATOM 2586 N N . PHE B 1 22 ? -31.391 -7.156 46.281 1 50.03 22 PHE B N 1
ATOM 2587 C CA . PHE B 1 22 ? -31.938 -6.852 44.969 1 50.03 22 PHE B CA 1
ATOM 2588 C C . PHE B 1 22 ? -31.172 -5.715 44.312 1 50.03 22 PHE B C 1
ATOM 2590 O O . PHE B 1 22 ? -30.969 -5.727 43.094 1 50.03 22 PHE B O 1
ATOM 2597 N N . PHE B 1 23 ? -30.797 -4.691 45.125 1 50.53 23 PHE B N 1
ATOM 2598 C CA . PHE B 1 23 ? -30.031 -3.602 44.531 1 50.53 23 PHE B CA 1
ATOM 2599 C C . PHE B 1 23 ? -28.641 -4.086 44.094 1 50.53 23 PHE B C 1
ATOM 2601 O O . PHE B 1 23 ? -28.125 -3.652 43.062 1 50.53 23 PHE B O 1
ATOM 2608 N N . ILE B 1 24 ? -28.047 -4.926 44.906 1 49.72 24 ILE B N 1
ATOM 2609 C CA . ILE B 1 24 ? -26.766 -5.473 44.5 1 49.72 24 ILE B CA 1
ATOM 2610 C C . ILE B 1 24 ? -26.953 -6.328 43.25 1 49.72 24 ILE B C 1
ATOM 2612 O O . ILE B 1 24 ? -26.172 -6.238 42.312 1 49.72 24 ILE B O 1
ATOM 2616 N N . SER B 1 25 ? -28.062 -7.098 43.188 1 48.34 25 SER B N 1
ATOM 2617 C CA . SER B 1 25 ? -28.297 -7.918 42 1 48.34 25 SER B CA 1
ATOM 2618 C C . SER B 1 25 ? -28.609 -7.051 40.781 1 48.34 25 SER B C 1
ATOM 2620 O O . SER B 1 25 ? -28.188 -7.371 39.656 1 48.34 25 SER B O 1
ATOM 2622 N N . PHE B 1 26 ? -29.344 -5.984 40.969 1 47.5 26 PHE B N 1
ATOM 2623 C CA . PHE B 1 26 ? -29.656 -5.121 39.844 1 47.5 26 PHE B CA 1
ATOM 2624 C C . PHE B 1 26 ? -28.422 -4.344 39.406 1 47.5 26 PHE B C 1
ATOM 2626 O O . PHE B 1 26 ? -28.203 -4.137 38.219 1 47.5 26 PHE B O 1
ATOM 2633 N N . THR B 1 27 ? -27.656 -3.787 40.375 1 47.66 27 THR B N 1
ATOM 2634 C CA . THR B 1 27 ? -26.422 -3.1 40 1 47.66 27 THR B CA 1
ATOM 2635 C C . THR B 1 27 ? -25.438 -4.074 39.344 1 47.66 27 THR B C 1
ATOM 2637 O O . THR B 1 27 ? -24.75 -3.723 38.406 1 47.66 27 THR B O 1
ATOM 2640 N N . ILE B 1 28 ? -25.406 -5.301 39.906 1 44.81 28 ILE B N 1
ATOM 2641 C CA . ILE B 1 28 ? -24.531 -6.273 39.281 1 44.81 28 ILE B CA 1
ATOM 2642 C C . ILE B 1 28 ? -25.078 -6.605 37.875 1 44.81 28 ILE B C 1
ATOM 2644 O O . ILE B 1 28 ? -24.312 -6.727 36.906 1 44.81 28 ILE B O 1
ATOM 2648 N N . HIS B 1 29 ? -26.438 -6.668 37.719 1 44.72 29 HIS B N 1
ATOM 2649 C CA . HIS B 1 29 ? -26.984 -6.961 36.406 1 44.72 29 HIS B CA 1
ATOM 2650 C C . HIS B 1 29 ? -26.75 -5.805 35.438 1 44.72 29 HIS B C 1
ATOM 2652 O O . HIS B 1 29 ? -26.453 -6.023 34.281 1 44.72 29 HIS B O 1
ATOM 2658 N N . SER B 1 30 ? -26.969 -4.516 35.875 1 44.31 30 SER B N 1
ATOM 2659 C CA . SER B 1 30 ? -26.766 -3.396 34.969 1 44.31 30 SER B CA 1
ATOM 2660 C C . SER B 1 30 ? -25.281 -3.189 34.656 1 44.31 30 SER B C 1
ATOM 2662 O O . SER B 1 30 ? -24.938 -2.715 33.562 1 44.31 30 SER B O 1
ATOM 2664 N N . LEU B 1 31 ? -24.406 -3.297 35.625 1 40.94 31 LEU B N 1
ATOM 2665 C CA . LEU B 1 31 ? -22.984 -3.207 35.344 1 40.94 31 LEU B CA 1
ATOM 2666 C C . LEU B 1 31 ? -22.531 -4.379 34.469 1 40.94 31 LEU B C 1
ATOM 2668 O O . LEU B 1 31 ? -21.594 -4.246 33.688 1 40.94 31 LEU B O 1
ATOM 2672 N N . THR B 1 32 ? -23.141 -5.555 34.719 1 40.06 32 THR B N 1
ATOM 2673 C CA . THR B 1 32 ? -22.734 -6.676 33.906 1 40.06 32 THR B CA 1
ATOM 2674 C C . THR B 1 32 ? -23.25 -6.504 32.469 1 40.06 32 THR B C 1
ATOM 2676 O O . THR B 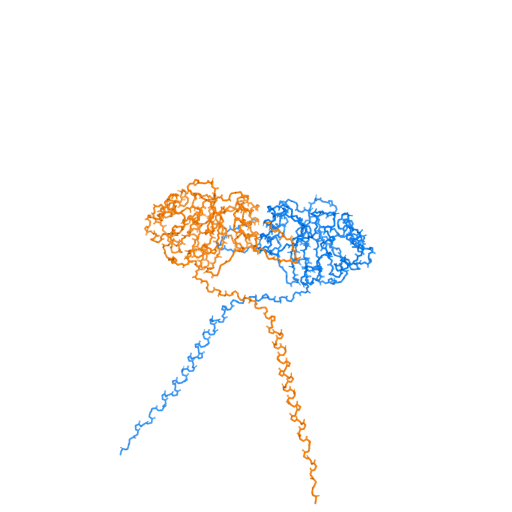1 32 ? -22.609 -6.969 31.516 1 40.06 32 THR B O 1
ATOM 2679 N N . THR B 1 33 ? -24.453 -5.789 32.344 1 39.03 33 THR B N 1
ATOM 2680 C CA . THR B 1 33 ? -24.906 -5.695 30.953 1 39.03 33 THR B CA 1
ATOM 2681 C C . THR B 1 33 ? -24.062 -4.707 30.156 1 39.03 33 THR B C 1
ATOM 2683 O O . THR B 1 33 ? -23.844 -4.895 28.969 1 39.03 33 THR B O 1
ATOM 2686 N N . SER B 1 34 ? -23.766 -3.486 30.812 1 37.69 34 SER B N 1
ATOM 2687 C CA . SER B 1 34 ? -23.062 -2.504 29.984 1 37.69 34 SER B CA 1
ATOM 2688 C C . SER B 1 34 ? -21.625 -2.924 29.719 1 37.69 34 SER B C 1
ATOM 2690 O O . SER B 1 34 ? -20.984 -2.434 28.781 1 37.69 34 SER B O 1
ATOM 2692 N N . LEU B 1 35 ? -21.031 -3.527 30.734 1 35.06 35 LEU B N 1
ATOM 2693 C CA . LEU B 1 35 ? -19.656 -3.945 30.484 1 35.06 35 LEU B CA 1
ATOM 2694 C C . LEU B 1 35 ? -19.609 -5.078 29.469 1 35.06 35 LEU B C 1
ATOM 2696 O O . LEU B 1 35 ? -18.531 -5.398 28.938 1 35.06 35 LEU B O 1
ATOM 2700 N N . THR B 1 36 ? -20.734 -5.781 29.438 1 33.62 36 THR B N 1
ATOM 2701 C CA . THR B 1 36 ? -20.641 -6.93 28.547 1 33.62 36 THR B CA 1
ATOM 2702 C C . THR B 1 36 ? -20.5 -6.473 27.109 1 33.62 36 THR B C 1
ATOM 2704 O O . THR B 1 36 ? -19.953 -7.207 26.266 1 33.62 36 THR B O 1
ATOM 2707 N N . ASN B 1 37 ? -21.188 -5.309 26.844 1 31.14 37 ASN B N 1
ATOM 2708 C CA . ASN B 1 37 ? -21.328 -5.254 25.391 1 31.14 37 ASN B CA 1
ATOM 2709 C C . ASN B 1 37 ? -20.016 -4.871 24.719 1 31.14 37 ASN B C 1
ATOM 2711 O O . ASN B 1 37 ? -19.906 -4.926 23.484 1 31.14 37 ASN B O 1
ATOM 2715 N N . ILE B 1 38 ? -19.344 -3.863 25.359 1 31.58 38 ILE B N 1
ATOM 2716 C CA . ILE B 1 38 ? -18.297 -3.412 24.438 1 31.58 38 ILE B CA 1
ATOM 2717 C C . ILE B 1 38 ? -17.156 -4.422 24.422 1 31.58 38 ILE B C 1
ATOM 2719 O O . ILE B 1 38 ? -16.141 -4.234 25.094 1 31.58 38 ILE B O 1
ATOM 2723 N N . ILE B 1 39 ? -17.266 -5.535 25.109 1 30.41 39 ILE B N 1
ATOM 2724 C CA . ILE B 1 39 ? -16.188 -6.43 24.703 1 30.41 39 ILE B CA 1
ATOM 2725 C C . ILE B 1 39 ? -16.078 -6.457 23.188 1 30.41 39 ILE B C 1
ATOM 2727 O O . ILE B 1 39 ? -16.984 -6.965 22.5 1 30.41 39 ILE B O 1
ATOM 2731 N N . LEU B 1 40 ? -15.711 -5.328 22.672 1 30.55 40 LEU B N 1
ATOM 2732 C CA . LEU B 1 40 ? -15.203 -5.5 21.328 1 30.55 40 LEU B CA 1
ATOM 2733 C C . LEU B 1 40 ? -14.547 -6.867 21.156 1 30.55 40 LEU B C 1
ATOM 2735 O O . LEU B 1 40 ? -13.609 -7.207 21.891 1 30.55 40 LEU B O 1
ATOM 2739 N N . LEU B 1 41 ? -15.383 -7.867 20.906 1 31.42 41 LEU B N 1
ATOM 2740 C CA . LEU B 1 41 ? -14.82 -9.086 20.328 1 31.42 41 LEU B CA 1
ATOM 2741 C C . LEU B 1 41 ? -13.555 -8.781 19.547 1 31.42 41 LEU B C 1
ATOM 2743 O O . LEU B 1 41 ? -13.609 -8.148 18.484 1 31.42 41 LEU B O 1
ATOM 2747 N N . GLN B 1 42 ? -12.562 -8.227 20.141 1 33.44 42 GLN B N 1
ATOM 2748 C CA . GLN B 1 42 ? -11.359 -8.555 19.391 1 33.44 42 GLN B CA 1
ATOM 2749 C C . GLN B 1 42 ? -11.508 -9.891 18.672 1 33.44 42 GLN B C 1
ATOM 2751 O O . GLN B 1 42 ? -11.648 -10.938 19.312 1 33.44 42 GLN B O 1
ATOM 2756 N N . GLN B 1 43 ? -12.281 -9.867 17.625 1 32.41 43 GLN B N 1
ATOM 2757 C CA . GLN B 1 43 ? -12.289 -11.102 16.844 1 32.41 43 GLN B CA 1
ATOM 2758 C C . GLN B 1 43 ? -10.969 -11.852 16.984 1 32.41 43 GLN B C 1
ATOM 2760 O O . GLN B 1 43 ? -9.922 -11.352 16.578 1 32.41 43 GLN B O 1
ATOM 2765 N N . ALA B 1 44 ? -10.617 -12.398 18.109 1 35.62 44 ALA B N 1
ATOM 2766 C CA . ALA B 1 44 ? -9.586 -13.43 18.031 1 35.62 44 ALA B CA 1
ATOM 2767 C C . ALA B 1 44 ? -9.398 -13.914 16.594 1 35.62 44 ALA B C 1
ATOM 2769 O O . ALA B 1 44 ? -10.375 -14.031 15.844 1 35.62 44 ALA B O 1
ATOM 2770 N N . PRO B 1 45 ? -8.273 -13.633 15.984 1 38.16 45 PRO B N 1
ATOM 2771 C CA . PRO B 1 45 ? -8.328 -14.305 14.688 1 38.16 45 PRO B CA 1
ATOM 2772 C C . PRO B 1 45 ? -9.164 -15.578 14.719 1 38.16 45 PRO B C 1
ATOM 2774 O O . PRO B 1 45 ? -8.992 -16.422 15.602 1 38.16 45 PRO B O 1
ATOM 2777 N N . LEU B 1 46 ? -10.492 -15.5 14.664 1 38.47 46 LEU B N 1
ATOM 2778 C CA . LEU B 1 46 ? -11.203 -16.75 14.453 1 38.47 46 LEU B CA 1
ATOM 2779 C C . LEU B 1 46 ? -10.273 -17.812 13.867 1 38.47 46 LEU B C 1
ATOM 2781 O O . LEU B 1 46 ? -9.703 -17.625 12.797 1 38.47 46 LEU B O 1
ATOM 2785 N N . ILE B 1 47 ? -9.5 -18.453 14.68 1 45.47 47 ILE B N 1
ATOM 2786 C CA . ILE B 1 47 ? -8.969 -19.688 14.117 1 45.47 47 ILE B CA 1
ATOM 2787 C C . ILE B 1 47 ? -9.953 -20.25 13.094 1 45.47 47 ILE B C 1
ATOM 2789 O O . ILE B 1 47 ? -10.992 -20.797 13.469 1 45.47 47 ILE B O 1
ATOM 2793 N N . VAL B 1 48 ? -10.398 -19.375 12.188 1 51.75 48 VAL B N 1
ATOM 2794 C CA . VAL B 1 48 ? -11.195 -19.938 11.102 1 51.75 48 VAL B CA 1
ATOM 2795 C C . VAL B 1 48 ? -10.57 -21.25 10.625 1 51.75 48 VAL B C 1
ATOM 2797 O O . VAL B 1 48 ? -9.398 -21.281 10.227 1 51.75 48 VAL B O 1
ATOM 2800 N N . ASN B 1 49 ? -10.938 -22.281 11.156 1 65.81 49 ASN B N 1
ATOM 2801 C CA . ASN B 1 49 ? -10.547 -23.609 10.703 1 65.81 49 ASN B CA 1
ATOM 2802 C C . ASN B 1 49 ? -10.539 -23.703 9.18 1 65.81 49 ASN B C 1
ATOM 2804 O O . ASN B 1 49 ? -11.57 -24.016 8.57 1 65.81 49 ASN B O 1
ATOM 2808 N N . THR B 1 50 ? -9.508 -23.016 8.578 1 74.69 50 THR B N 1
ATOM 2809 C CA . THR B 1 50 ? -9.352 -23.156 7.137 1 74.69 50 THR B CA 1
ATOM 2810 C C . THR B 1 50 ? -9 -24.594 6.766 1 74.69 50 THR B C 1
ATOM 2812 O O . THR B 1 50 ? -8.469 -25.344 7.59 1 74.69 50 THR B O 1
ATOM 2815 N N . GLN B 1 51 ? -9.461 -24.922 5.633 1 87.81 51 GLN B N 1
ATOM 2816 C CA . GLN B 1 51 ? -9.32 -26.297 5.176 1 87.81 51 GLN B CA 1
ATOM 2817 C C . GLN B 1 51 ? -7.887 -2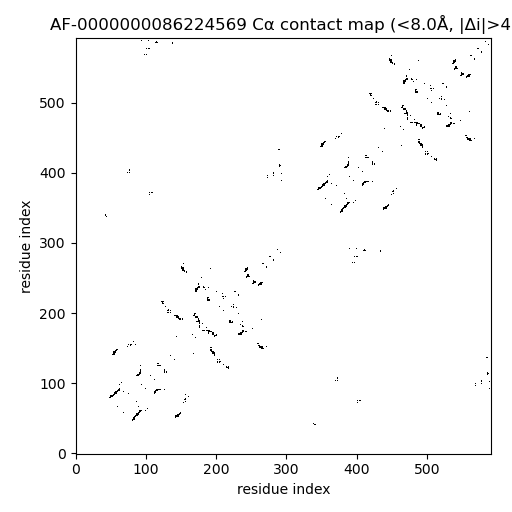6.578 4.727 1 87.81 51 GLN B C 1
ATOM 2819 O O . GLN B 1 51 ? -7.387 -27.688 4.91 1 87.81 51 GLN B O 1
ATOM 2824 N N . PHE B 1 52 ? -7.238 -25.594 4.168 1 97.44 52 PHE B N 1
ATOM 2825 C CA . PHE B 1 52 ? -5.863 -25.781 3.721 1 97.44 52 PHE B CA 1
ATOM 2826 C C . PHE B 1 52 ? -5.141 -24.438 3.623 1 97.44 52 PHE B C 1
ATOM 2828 O O . PHE B 1 52 ? -5.746 -23.375 3.809 1 97.44 52 PHE B O 1
ATOM 2835 N N . THR B 1 53 ? -3.807 -24.484 3.412 1 98.31 53 THR B N 1
ATOM 2836 C CA . THR B 1 53 ? -2.961 -23.297 3.297 1 98.31 53 THR B CA 1
ATOM 2837 C C . THR B 1 53 ? -2.371 -23.188 1.894 1 98.31 53 THR B C 1
ATOM 2839 O O . THR B 1 53 ? -2.016 -24.203 1.284 1 98.31 53 THR B O 1
ATOM 2842 N N . LEU B 1 54 ? -2.359 -22.031 1.335 1 98.69 54 LEU B N 1
ATOM 2843 C CA . LEU B 1 54 ? -1.83 -21.734 0.005 1 98.69 54 LEU B CA 1
ATOM 2844 C C . LEU B 1 54 ? -0.901 -20.531 0.038 1 98.69 54 LEU B C 1
ATOM 2846 O O . LEU B 1 54 ? -1.281 -19.469 0.525 1 98.69 54 LEU B O 1
ATOM 2850 N N . LEU B 1 55 ? 0.357 -20.703 -0.389 1 98.88 55 LEU B N 1
ATOM 2851 C CA . LEU B 1 55 ? 1.259 -19.594 -0.654 1 98.88 55 LEU B CA 1
ATOM 2852 C C . LEU B 1 55 ? 1.227 -19.203 -2.129 1 98.88 55 LEU B C 1
ATOM 2854 O O . LEU B 1 55 ? 1.453 -20.047 -3 1 98.88 55 LEU B O 1
ATOM 2858 N N . ILE B 1 56 ? 0.882 -18 -2.412 1 98.94 56 ILE B N 1
ATOM 2859 C CA . ILE B 1 56 ? 0.961 -17.469 -3.77 1 98.94 56 ILE B CA 1
ATOM 2860 C C . ILE B 1 56 ? 2.193 -16.578 -3.906 1 98.94 56 ILE B C 1
ATOM 2862 O O . ILE B 1 56 ? 2.271 -15.523 -3.287 1 98.94 56 ILE B O 1
ATOM 2866 N N . GLY B 1 57 ? 3.176 -17.047 -4.656 1 98.88 57 GLY B N 1
ATOM 2867 C CA . GLY B 1 57 ? 4.316 -16.219 -5.012 1 98.88 57 GLY B CA 1
ATOM 2868 C C . GLY B 1 57 ? 4.145 -15.492 -6.336 1 98.88 57 GLY B C 1
ATOM 2869 O O . GLY B 1 57 ? 4.145 -16.109 -7.395 1 98.88 57 GLY B O 1
ATOM 2870 N N . ILE B 1 58 ? 3.977 -14.211 -6.281 1 98.94 58 ILE B N 1
ATOM 2871 C CA . ILE B 1 58 ? 3.84 -13.398 -7.484 1 98.94 58 ILE B CA 1
ATOM 2872 C C . ILE B 1 58 ? 5.223 -12.977 -7.98 1 98.94 58 ILE B C 1
ATOM 2874 O O . ILE B 1 58 ? 5.93 -12.234 -7.301 1 98.94 58 ILE B O 1
ATOM 2878 N N . PHE B 1 59 ? 5.547 -13.406 -9.133 1 98.81 59 PHE B N 1
ATOM 2879 C CA . PHE B 1 59 ? 6.828 -13.062 -9.734 1 98.81 59 PHE B CA 1
ATOM 2880 C C . PHE B 1 59 ? 6.805 -11.648 -10.297 1 98.81 59 PHE B C 1
ATOM 2882 O O . PHE B 1 59 ? 5.957 -11.32 -11.125 1 98.81 59 PHE B O 1
ATOM 2889 N N . THR B 1 60 ? 7.637 -10.836 -9.773 1 98.44 60 THR B N 1
ATOM 2890 C CA . THR B 1 60 ? 7.77 -9.445 -10.188 1 98.44 60 THR B CA 1
ATOM 2891 C C . THR B 1 60 ? 9.234 -9.023 -10.195 1 98.44 60 THR B C 1
ATOM 2893 O O . THR B 1 60 ? 10.125 -9.852 -10.383 1 98.44 60 THR B O 1
ATOM 2896 N N . ARG B 1 61 ? 9.547 -7.738 -10.32 1 97.62 61 ARG B N 1
ATOM 2897 C CA . ARG B 1 61 ? 10.891 -7.172 -10.289 1 97.62 61 ARG B CA 1
ATOM 2898 C C . ARG B 1 61 ? 11.008 -6.105 -9.211 1 97.62 61 ARG B C 1
ATOM 2900 O O . ARG B 1 61 ? 10.031 -5.438 -8.875 1 97.62 61 ARG B O 1
ATOM 2907 N N . PRO B 1 62 ? 12.211 -5.918 -8.719 1 96.88 62 PRO B N 1
ATOM 2908 C CA . PRO B 1 62 ? 12.391 -4.938 -7.645 1 96.88 62 PRO B CA 1
ATOM 2909 C C . PRO B 1 62 ? 11.898 -3.543 -8.031 1 96.88 62 PRO B C 1
ATOM 2911 O O . PRO B 1 62 ? 11.359 -2.818 -7.195 1 96.88 62 PRO B O 1
ATOM 2914 N N . GLY B 1 63 ? 12.008 -3.172 -9.266 1 96.56 63 GLY B N 1
ATOM 2915 C CA . GLY B 1 63 ? 11.68 -1.828 -9.719 1 96.56 63 GLY B CA 1
ATOM 2916 C C . GLY B 1 63 ? 10.203 -1.629 -9.984 1 96.56 63 GLY B C 1
ATOM 2917 O O . GLY B 1 63 ? 9.75 -0.501 -10.188 1 96.56 63 GLY B O 1
ATOM 2918 N N . ASN B 1 64 ? 9.391 -2.68 -9.906 1 96.88 64 ASN B N 1
ATOM 2919 C CA . ASN B 1 64 ? 7.973 -2.578 -10.234 1 96.88 64 ASN B CA 1
ATOM 2920 C C . ASN B 1 64 ? 7.133 -2.248 -9.008 1 96.88 64 ASN B C 1
ATOM 2922 O O . ASN B 1 64 ? 6.16 -2.941 -8.711 1 96.88 64 ASN B O 1
ATOM 2926 N N . PHE B 1 65 ? 7.473 -1.133 -8.398 1 95.38 65 PHE B N 1
ATOM 2927 C CA . PHE B 1 65 ? 6.84 -0.711 -7.152 1 95.38 65 PHE B CA 1
ATOM 2928 C C . PHE B 1 65 ? 5.352 -0.466 -7.359 1 95.38 65 PHE B C 1
ATOM 2930 O O . PHE B 1 65 ? 4.523 -0.929 -6.57 1 95.38 65 PHE B O 1
ATOM 2937 N N . ASP B 1 66 ? 5.055 0.23 -8.406 1 94.5 66 ASP B N 1
ATOM 2938 C CA . ASP B 1 66 ? 3.672 0.613 -8.672 1 94.5 66 ASP B CA 1
ATOM 2939 C C . ASP B 1 66 ? 2.789 -0.619 -8.867 1 94.5 66 ASP B C 1
ATOM 2941 O O . ASP B 1 66 ? 1.659 -0.663 -8.375 1 94.5 66 ASP B O 1
ATOM 2945 N N . ARG B 1 67 ? 3.326 -1.545 -9.539 1 96.69 67 ARG B N 1
ATOM 2946 C CA . ARG B 1 67 ? 2.588 -2.779 -9.781 1 96.69 67 ARG B CA 1
ATOM 2947 C C . ARG B 1 67 ? 2.322 -3.523 -8.477 1 96.69 67 ARG B C 1
ATOM 2949 O O . ARG B 1 67 ? 1.206 -3.988 -8.234 1 96.69 67 ARG B O 1
ATOM 2956 N N . ARG B 1 68 ? 3.332 -3.654 -7.648 1 98.12 68 ARG B N 1
ATOM 2957 C CA . ARG B 1 68 ? 3.162 -4.344 -6.375 1 98.12 68 ARG B CA 1
ATOM 2958 C C . ARG B 1 68 ? 2.158 -3.617 -5.488 1 98.12 68 ARG B C 1
ATOM 2960 O O . ARG B 1 68 ? 1.328 -4.25 -4.832 1 98.12 68 ARG B O 1
ATOM 2967 N N . HIS B 1 69 ? 2.236 -2.344 -5.523 1 97.25 69 HIS B N 1
ATOM 2968 C CA . HIS B 1 69 ? 1.268 -1.565 -4.758 1 97.25 69 HIS B CA 1
ATOM 2969 C C . HIS B 1 69 ? -0.154 -1.825 -5.242 1 97.25 69 HIS B C 1
ATOM 2971 O O . HIS B 1 69 ? -1.056 -2.064 -4.438 1 97.25 69 HIS B O 1
ATOM 2977 N N . PHE B 1 70 ? -0.289 -1.779 -6.52 1 97.94 70 PHE B N 1
ATOM 2978 C CA . PHE B 1 70 ? -1.601 -2.021 -7.109 1 97.94 70 PHE B CA 1
ATOM 2979 C C . PHE B 1 70 ? -2.105 -3.414 -6.754 1 97.94 70 PHE B C 1
ATOM 2981 O O . PHE B 1 70 ? -3.266 -3.582 -6.375 1 97.94 70 PHE B O 1
ATOM 2988 N N . LEU B 1 71 ? -1.266 -4.344 -6.82 1 98.62 71 LEU B N 1
ATOM 2989 C CA . LEU B 1 71 ? -1.662 -5.723 -6.555 1 98.62 71 LEU B CA 1
ATOM 2990 C C . LEU B 1 71 ? -2.002 -5.914 -5.082 1 98.62 71 LEU B C 1
ATOM 2992 O O . LEU B 1 71 ? -2.871 -6.719 -4.738 1 98.62 71 LEU B O 1
ATOM 2996 N N . ARG B 1 72 ? -1.354 -5.156 -4.168 1 98.25 72 ARG B N 1
ATOM 2997 C CA . ARG B 1 72 ? -1.727 -5.184 -2.758 1 98.25 72 ARG B CA 1
ATOM 2998 C C . ARG B 1 72 ? -3.166 -4.719 -2.562 1 98.25 72 ARG B C 1
ATOM 3000 O O . ARG B 1 72 ? -3.869 -5.211 -1.681 1 98.25 72 ARG B O 1
ATOM 3007 N N . LEU B 1 73 ? -3.592 -3.768 -3.408 1 98 73 LEU B N 1
ATOM 3008 C CA . LEU B 1 73 ? -4.984 -3.336 -3.34 1 98 73 LEU B CA 1
ATOM 3009 C C . LEU B 1 73 ? -5.922 -4.445 -3.799 1 98 73 LEU B C 1
ATOM 3011 O O . LEU B 1 73 ? -6.875 -4.789 -3.096 1 98 73 LEU B O 1
ATOM 3015 N N . VAL B 1 74 ? -5.531 -5.047 -4.895 1 97.88 74 VAL B N 1
ATOM 3016 C CA . VAL B 1 74 ? -6.391 -6 -5.586 1 97.88 74 VAL B CA 1
ATOM 3017 C C . VAL B 1 74 ? -6.523 -7.273 -4.75 1 97.88 74 VAL B C 1
ATOM 3019 O O . VAL B 1 74 ? -7.633 -7.781 -4.559 1 97.88 74 VAL B O 1
ATOM 3022 N N . TYR B 1 75 ? -5.496 -7.773 -4.254 1 98.38 75 TYR B N 1
ATOM 3023 C CA . TYR B 1 75 ? -5.531 -9.039 -3.533 1 98.38 75 TYR B CA 1
ATOM 3024 C C . TYR B 1 75 ? -5.871 -8.82 -2.064 1 98.38 75 TYR B C 1
ATOM 3026 O O . TYR B 1 75 ? -6.469 -9.688 -1.423 1 98.38 75 TYR B O 1
ATOM 3034 N N . GLY B 1 76 ? -5.535 -7.633 -1.571 1 97.38 76 GLY B N 1
ATOM 3035 C CA . GLY B 1 76 ? -5.742 -7.34 -0.162 1 97.38 76 GLY B CA 1
ATOM 3036 C C . GLY B 1 76 ? -7.203 -7.176 0.204 1 97.38 76 GLY B C 1
ATOM 3037 O O . GLY B 1 76 ? -7.57 -7.27 1.377 1 97.38 76 GLY B O 1
ATOM 3038 N N . ILE B 1 77 ? -8.047 -6.93 -0.754 1 97.69 77 ILE B N 1
ATOM 3039 C CA . ILE B 1 77 ? -9.453 -6.707 -0.455 1 97.69 77 ILE B CA 1
ATOM 3040 C C . ILE B 1 77 ? -10.227 -8.016 -0.619 1 97.69 77 ILE B C 1
ATOM 3042 O O . ILE B 1 77 ? -11.453 -8.039 -0.471 1 97.69 77 ILE B O 1
ATOM 3046 N N . GLN B 1 78 ? -9.484 -9.078 -0.959 1 97.44 78 GLN B N 1
ATOM 3047 C CA . GLN B 1 78 ? -10.102 -10.391 -1.125 1 97.44 78 GLN B CA 1
ATOM 3048 C C . GLN B 1 78 ? -9.883 -11.258 0.109 1 97.44 78 GLN B C 1
ATOM 3050 O O . GLN B 1 78 ? -8.852 -11.156 0.771 1 97.44 78 GLN B O 1
ATOM 3055 N N . SER B 1 79 ? -10.867 -12.078 0.432 1 93.56 79 SER B N 1
ATOM 3056 C CA . SER B 1 79 ? -10.766 -13.055 1.511 1 93.56 79 SER B CA 1
ATOM 3057 C C . SER B 1 79 ? -11.633 -14.281 1.23 1 93.56 79 SER B C 1
ATOM 3059 O O . SER B 1 79 ? -12.516 -14.234 0.374 1 93.56 79 SER B O 1
ATOM 3061 N N . THR B 1 80 ? -11.234 -15.32 1.793 1 96.31 80 THR B N 1
ATOM 3062 C CA . THR B 1 80 ? -12.008 -16.562 1.701 1 96.31 80 THR B CA 1
ATOM 3063 C C . THR B 1 80 ? -11.906 -17.359 2.996 1 96.31 80 THR B C 1
ATOM 3065 O O . THR B 1 80 ? -10.836 -17.438 3.604 1 96.31 80 THR B O 1
ATOM 3068 N N . PRO B 1 81 ? -12.992 -17.906 3.479 1 95.25 81 PRO B N 1
ATOM 3069 C CA . PRO B 1 81 ? -12.93 -18.781 4.66 1 95.25 81 PRO B CA 1
ATOM 3070 C C . PRO B 1 81 ? -12.406 -20.172 4.344 1 95.25 81 PRO B C 1
ATOM 3072 O O . PRO B 1 81 ? -12.172 -20.969 5.254 1 95.25 81 PRO B O 1
ATOM 3075 N N . ILE B 1 82 ? -12.188 -20.484 3.127 1 96.88 82 ILE B N 1
ATOM 3076 C CA . ILE B 1 82 ? -11.852 -21.828 2.674 1 96.88 82 ILE B CA 1
ATOM 3077 C C . ILE B 1 82 ? -10.406 -22.141 3.021 1 96.88 82 ILE B C 1
ATOM 3079 O O . ILE B 1 82 ? -10.094 -23.25 3.465 1 96.88 82 ILE B O 1
ATOM 3083 N N . ALA B 1 83 ? -9.594 -21.219 2.805 1 97.81 83 ALA B N 1
ATOM 3084 C CA . ALA B 1 83 ? -8.164 -21.453 2.945 1 97.81 83 ALA B CA 1
ATOM 3085 C C . ALA B 1 83 ? -7.465 -20.234 3.545 1 97.81 83 ALA B C 1
ATOM 3087 O O . ALA B 1 83 ? -7.957 -19.109 3.426 1 97.81 83 ALA B O 1
ATOM 3088 N N . ARG B 1 84 ? -6.422 -20.5 4.258 1 97.75 84 ARG B N 1
ATOM 3089 C CA . ARG B 1 84 ? -5.484 -19.422 4.551 1 97.75 84 ARG B CA 1
ATOM 3090 C C . ARG B 1 84 ? -4.555 -19.156 3.367 1 97.75 84 ARG B C 1
ATOM 3092 O O . ARG B 1 84 ? -3.76 -20.031 2.998 1 97.75 84 ARG B O 1
ATOM 3099 N N . ILE B 1 85 ? -4.664 -18.047 2.787 1 98.44 85 ILE B N 1
ATOM 3100 C CA . ILE B 1 85 ? -3.889 -17.719 1.597 1 98.44 85 ILE B CA 1
ATOM 3101 C C . ILE B 1 85 ? -2.912 -16.578 1.913 1 98.44 85 ILE B C 1
ATOM 3103 O O . ILE B 1 85 ? -3.324 -15.5 2.348 1 98.44 85 ILE B O 1
ATOM 3107 N N . ASP B 1 86 ? -1.628 -16.797 1.753 1 98.12 86 ASP B N 1
ATOM 3108 C CA . ASP B 1 86 ? -0.593 -15.773 1.856 1 98.12 86 ASP B CA 1
ATOM 3109 C C . ASP B 1 86 ? -0.067 -15.383 0.478 1 98.12 86 ASP B C 1
ATOM 3111 O O . ASP B 1 86 ? 0.33 -16.25 -0.309 1 98.12 86 ASP B O 1
ATOM 3115 N N . VAL B 1 87 ? -0.092 -14.102 0.161 1 98.69 87 VAL B N 1
ATOM 3116 C CA . VAL B 1 87 ? 0.442 -13.586 -1.094 1 98.69 87 VAL B CA 1
ATOM 3117 C C . VAL B 1 87 ? 1.798 -12.93 -0.846 1 98.69 87 VAL B C 1
ATOM 3119 O O . VAL B 1 87 ? 1.923 -12.055 0.015 1 98.69 87 VAL B O 1
ATOM 3122 N N . LYS B 1 88 ? 2.791 -13.367 -1.54 1 98.75 88 LYS B N 1
ATOM 3123 C CA . LYS B 1 88 ? 4.137 -12.812 -1.444 1 98.75 88 LYS B CA 1
ATOM 3124 C C . LYS B 1 88 ? 4.648 -12.367 -2.812 1 98.75 88 LYS B C 1
ATOM 3126 O O . LYS B 1 88 ? 4.371 -13.016 -3.824 1 98.75 88 LYS B O 1
ATOM 3131 N N . PHE B 1 89 ? 5.367 -11.25 -2.84 1 98.94 89 PHE B N 1
ATOM 3132 C CA . PHE B 1 89 ? 6.047 -10.805 -4.051 1 98.94 89 PHE B CA 1
ATOM 3133 C C . PHE B 1 89 ? 7.461 -11.367 -4.117 1 98.94 89 PHE B C 1
ATOM 3135 O O . PHE B 1 89 ? 8.211 -11.297 -3.139 1 98.94 89 PHE B O 1
ATOM 3142 N N . ILE B 1 90 ? 7.844 -11.875 -5.281 1 98.88 90 ILE B N 1
ATOM 3143 C CA . ILE B 1 90 ? 9.078 -12.633 -5.438 1 98.88 90 ILE B CA 1
ATOM 3144 C C . ILE B 1 90 ? 10 -11.914 -6.422 1 98.88 90 ILE B C 1
ATOM 3146 O O . ILE B 1 90 ? 9.609 -11.625 -7.555 1 98.88 90 ILE B O 1
ATOM 3150 N N . PHE B 1 91 ? 11.156 -11.57 -6.047 1 98.31 91 PHE B N 1
ATOM 3151 C CA . PHE B 1 91 ? 12.195 -11.148 -6.98 1 98.31 91 PHE B CA 1
ATOM 3152 C C . PHE B 1 91 ? 13.586 -11.469 -6.434 1 98.31 91 PHE B C 1
ATOM 3154 O O . PHE B 1 91 ? 13.711 -12.016 -5.332 1 98.31 91 PHE B O 1
ATOM 3161 N N . CYS B 1 92 ? 14.586 -11.328 -7.242 1 98.19 92 CYS B N 1
ATOM 3162 C CA . CYS B 1 92 ? 15.953 -11.68 -6.887 1 98.19 92 CYS B CA 1
ATOM 3163 C C . CYS B 1 92 ? 16.688 -10.492 -6.281 1 98.19 92 CYS B C 1
ATOM 3165 O O . CYS B 1 92 ? 16.062 -9.516 -5.863 1 98.19 92 CYS B O 1
ATOM 3167 N N . ASN B 1 93 ? 17.922 -10.586 -6.125 1 97.25 93 ASN B N 1
ATOM 3168 C CA . ASN B 1 93 ? 18.766 -9.609 -5.438 1 97.25 93 ASN B CA 1
ATOM 3169 C C . ASN B 1 93 ? 18.578 -8.211 -6.004 1 97.25 93 ASN B C 1
ATOM 3171 O O . ASN B 1 93 ? 18.438 -8.039 -7.215 1 97.25 93 ASN B O 1
ATOM 3175 N N . ILE B 1 94 ? 18.578 -7.234 -5.137 1 96.5 94 ILE B N 1
ATOM 3176 C CA . ILE B 1 94 ? 18.391 -5.832 -5.484 1 96.5 94 ILE B CA 1
ATOM 3177 C C . ILE B 1 94 ? 19.734 -5.141 -5.633 1 96.5 94 ILE B C 1
ATOM 3179 O O . ILE B 1 94 ? 20.516 -5.078 -4.676 1 96.5 94 ILE B O 1
ATOM 3183 N N . THR B 1 95 ? 20.016 -4.578 -6.742 1 93.69 95 THR B N 1
ATOM 3184 C CA . THR B 1 95 ? 21.312 -3.979 -6.996 1 93.69 95 THR B CA 1
ATOM 3185 C C . THR B 1 95 ? 21.234 -2.457 -6.953 1 93.69 95 THR B C 1
ATOM 3187 O O . THR B 1 95 ? 22.219 -1.783 -6.664 1 93.69 95 THR B O 1
ATOM 3190 N N . ASN B 1 96 ? 20.062 -1.913 -7.219 1 94 96 ASN B N 1
ATOM 3191 C CA . ASN B 1 96 ? 19.844 -0.47 -7.234 1 94 96 ASN B CA 1
ATOM 3192 C C . ASN B 1 96 ? 19.562 0.067 -5.836 1 94 96 ASN B C 1
ATOM 3194 O O . ASN B 1 96 ? 18.656 -0.416 -5.156 1 94 96 ASN B O 1
ATOM 3198 N N . ARG B 1 97 ? 20.297 1.078 -5.438 1 91.62 97 ARG B N 1
ATOM 3199 C CA . ARG B 1 97 ? 20.203 1.605 -4.082 1 91.62 97 ARG B CA 1
ATOM 3200 C C . ARG B 1 97 ? 18.828 2.197 -3.811 1 91.62 97 ARG B C 1
ATOM 3202 O 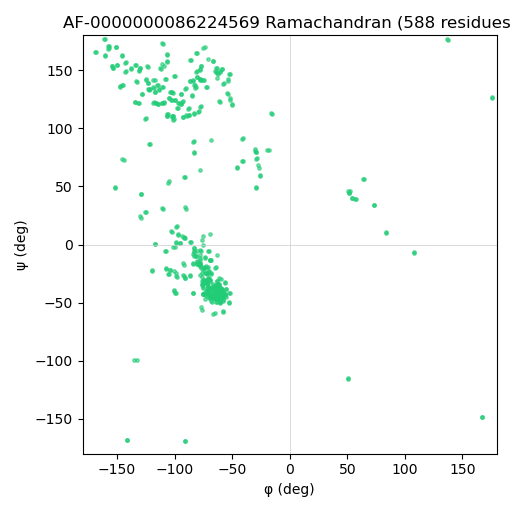O . ARG B 1 97 ? 18.266 2.016 -2.727 1 91.62 97 ARG B O 1
ATOM 3209 N N . GLU B 1 98 ? 18.328 2.959 -4.707 1 93.44 98 GLU B N 1
ATOM 3210 C CA . GLU B 1 98 ? 17 3.539 -4.559 1 93.44 98 GLU B CA 1
ATOM 3211 C C . GLU B 1 98 ? 15.938 2.453 -4.402 1 93.44 98 GLU B C 1
ATOM 3213 O O . GLU B 1 98 ? 15.086 2.535 -3.516 1 93.44 98 GLU B O 1
ATOM 3218 N N . GLN B 1 99 ? 16.031 1.432 -5.246 1 95.5 99 GLN B N 1
ATOM 3219 C CA . GLN B 1 99 ? 15.102 0.314 -5.164 1 95.5 99 GLN B CA 1
ATOM 3220 C C . GLN B 1 99 ? 15.211 -0.393 -3.816 1 95.5 99 GLN B C 1
ATOM 3222 O O . GLN B 1 99 ? 14.195 -0.804 -3.244 1 95.5 99 GLN B O 1
ATOM 3227 N N . ARG B 1 100 ? 16.406 -0.504 -3.34 1 95.62 100 ARG B N 1
ATOM 3228 C CA . ARG B 1 100 ? 16.625 -1.143 -2.047 1 95.62 100 ARG B CA 1
ATOM 3229 C C . ARG B 1 100 ? 15.883 -0.404 -0.938 1 95.62 100 ARG B C 1
ATOM 3231 O O . ARG B 1 100 ? 15.273 -1.03 -0.071 1 95.62 100 ARG B O 1
ATOM 3238 N N . THR B 1 101 ? 15.945 0.886 -0.955 1 94.94 101 THR B N 1
ATOM 3239 C CA . THR B 1 101 ? 15.258 1.7 0.04 1 94.94 101 THR B CA 1
ATOM 3240 C C . THR B 1 101 ? 13.75 1.466 -0.019 1 94.94 101 THR B C 1
ATOM 3242 O O . THR B 1 101 ? 13.117 1.19 1.004 1 94.94 101 THR B O 1
ATOM 3245 N N . PHE B 1 102 ? 13.188 1.538 -1.193 1 96 102 PHE B N 1
ATOM 3246 C CA . PHE B 1 102 ? 11.75 1.39 -1.362 1 96 102 PHE B CA 1
ATOM 3247 C C . PHE B 1 102 ? 11.305 -0.015 -0.979 1 96 102 PHE B C 1
ATOM 3249 O O . PHE B 1 102 ? 10.289 -0.185 -0.297 1 96 102 PHE B O 1
ATOM 3256 N N . VAL B 1 103 ? 12.047 -1.018 -1.394 1 97.56 103 VAL B N 1
ATOM 3257 C CA . VAL B 1 103 ? 11.711 -2.4 -1.077 1 97.56 103 VAL B CA 1
ATOM 3258 C C . VAL B 1 103 ? 11.805 -2.625 0.431 1 97.56 103 VAL B C 1
ATOM 3260 O O . VAL B 1 103 ? 10.969 -3.318 1.016 1 97.56 103 VAL B O 1
ATOM 3263 N N . SER B 1 104 ? 12.859 -2.041 1.055 1 97.38 104 SER B N 1
ATOM 3264 C CA . SER B 1 104 ? 12.984 -2.141 2.506 1 97.38 104 SER B CA 1
ATOM 3265 C C . SER B 1 104 ? 11.758 -1.572 3.207 1 97.38 104 SER B C 1
ATOM 3267 O O . SER B 1 104 ? 11.258 -2.16 4.168 1 97.38 104 SER B O 1
ATOM 3269 N N . LEU B 1 105 ? 11.266 -0.452 2.75 1 97.69 105 LEU B N 1
ATOM 3270 C CA . LEU B 1 105 ? 10.055 0.139 3.314 1 97.69 105 LEU B CA 1
ATOM 3271 C C . LEU B 1 105 ? 8.859 -0.792 3.133 1 97.69 105 LEU B C 1
ATOM 3273 O O . LEU B 1 105 ? 8.047 -0.949 4.047 1 97.69 105 LEU B O 1
ATOM 3277 N N . GLU B 1 106 ? 8.75 -1.396 1.956 1 98.19 106 GLU B N 1
ATOM 3278 C CA . GLU B 1 106 ? 7.668 -2.34 1.695 1 98.19 106 GLU B CA 1
ATOM 3279 C C . GLU B 1 106 ? 7.727 -3.525 2.654 1 98.19 106 GLU B C 1
ATOM 3281 O O . GLU B 1 106 ? 6.699 -3.961 3.176 1 98.19 106 GLU B O 1
ATOM 3286 N N . ILE B 1 107 ? 8.938 -4.035 2.869 1 98.19 107 ILE B N 1
ATOM 3287 C CA . ILE B 1 107 ? 9.102 -5.168 3.771 1 98.19 107 ILE B CA 1
ATOM 3288 C C . ILE B 1 107 ? 8.695 -4.766 5.188 1 98.19 107 ILE B C 1
ATOM 3290 O O . ILE B 1 107 ? 7.961 -5.492 5.859 1 98.19 107 ILE B O 1
ATOM 3294 N N . MET B 1 108 ? 9.133 -3.639 5.582 1 97.38 108 MET B N 1
ATOM 3295 C CA . MET B 1 108 ? 8.836 -3.17 6.93 1 97.38 108 MET B CA 1
ATOM 3296 C C . MET B 1 108 ? 7.332 -2.975 7.113 1 97.38 108 MET B C 1
ATOM 3298 O O . MET B 1 108 ? 6.789 -3.268 8.18 1 97.38 108 MET B O 1
ATOM 3302 N N . ARG B 1 109 ? 6.637 -2.521 6.086 1 97.69 109 ARG B N 1
ATOM 3303 C CA . ARG B 1 109 ? 5.227 -2.164 6.195 1 97.69 109 ARG B CA 1
ATOM 3304 C C . ARG B 1 109 ? 4.336 -3.391 6.031 1 97.69 109 ARG B C 1
ATOM 3306 O O . ARG B 1 109 ? 3.332 -3.533 6.73 1 97.69 109 ARG B O 1
ATOM 3313 N N . PHE B 1 110 ? 4.723 -4.262 5.047 1 97.69 110 PHE B N 1
ATOM 3314 C CA . PHE B 1 110 ? 3.754 -5.273 4.645 1 97.69 110 PHE B CA 1
ATOM 3315 C C . PHE B 1 110 ? 4.301 -6.672 4.891 1 97.69 110 PHE B C 1
ATOM 3317 O O . PHE B 1 110 ? 3.543 -7.645 4.926 1 97.69 110 PHE B O 1
ATOM 3324 N N . ASN B 1 111 ? 5.66 -6.832 4.969 1 97.31 111 ASN B N 1
ATOM 3325 C CA . ASN B 1 111 ? 6.305 -8.125 5.172 1 97.31 111 ASN B CA 1
ATOM 3326 C C . ASN B 1 111 ? 5.805 -9.164 4.168 1 97.31 111 ASN B C 1
ATOM 3328 O O . ASN B 1 111 ? 5.488 -10.297 4.543 1 97.31 111 ASN B O 1
ATOM 3332 N N . ASP B 1 112 ? 5.719 -8.734 2.938 1 98.38 112 ASP B N 1
ATOM 3333 C CA . ASP B 1 112 ? 5.148 -9.617 1.923 1 98.38 112 ASP B CA 1
ATOM 3334 C C . ASP B 1 112 ? 6.105 -9.789 0.747 1 98.38 112 ASP B C 1
ATOM 3336 O O . ASP B 1 112 ? 5.672 -9.953 -0.396 1 98.38 112 ASP B O 1
ATOM 3340 N N . ILE B 1 113 ? 7.383 -9.664 1.007 1 98.56 113 ILE B N 1
ATOM 3341 C CA . ILE B 1 113 ? 8.359 -9.773 -0.07 1 98.56 113 ILE B CA 1
ATOM 3342 C C . ILE B 1 113 ? 9.359 -10.883 0.25 1 98.56 113 ILE B C 1
ATOM 3344 O O . ILE B 1 113 ? 9.805 -11.016 1.394 1 98.56 113 ILE B O 1
ATOM 3348 N N . ILE B 1 114 ? 9.641 -11.703 -0.655 1 98.69 114 ILE B N 1
ATOM 3349 C CA . ILE B 1 114 ? 10.75 -12.648 -0.617 1 98.69 114 ILE B CA 1
ATOM 3350 C C . ILE B 1 114 ? 11.805 -12.242 -1.646 1 98.69 114 ILE B C 1
ATOM 3352 O O . ILE B 1 114 ? 11.492 -12.086 -2.83 1 98.69 114 ILE B O 1
ATOM 3356 N N . VAL B 1 115 ? 12.984 -12.016 -1.188 1 98.56 115 VAL B N 1
ATOM 3357 C CA . VAL B 1 115 ? 14.109 -11.758 -2.078 1 98.56 115 VAL B CA 1
ATOM 3358 C C . VAL B 1 115 ? 14.961 -13.016 -2.211 1 98.56 115 VAL B C 1
ATOM 3360 O O . VAL B 1 115 ? 15.648 -13.414 -1.263 1 98.56 115 VAL B O 1
ATOM 3363 N N . LEU B 1 116 ? 14.93 -13.602 -3.348 1 98.44 116 LEU B N 1
ATOM 3364 C CA . LEU B 1 116 ? 15.688 -14.812 -3.629 1 98.44 116 LEU B CA 1
ATOM 3365 C C . LEU B 1 116 ? 17.156 -14.492 -3.877 1 98.44 116 LEU B C 1
ATOM 3367 O O . LEU B 1 116 ? 17.484 -13.43 -4.406 1 98.44 116 LEU B O 1
ATOM 3371 N N . ASN B 1 117 ? 18.031 -15.422 -3.551 1 97.12 117 ASN B N 1
ATOM 3372 C CA . ASN B 1 117 ? 19.453 -15.258 -3.828 1 97.12 117 ASN B CA 1
ATOM 3373 C C . ASN B 1 117 ? 19.797 -15.648 -5.266 1 97.12 117 ASN B C 1
ATOM 3375 O O . ASN B 1 117 ? 20.375 -16.703 -5.504 1 97.12 117 ASN B O 1
ATOM 3379 N N . CYS B 1 118 ? 19.531 -14.805 -6.18 1 97.69 118 CYS B N 1
ATOM 3380 C CA . CYS B 1 118 ? 19.828 -14.961 -7.602 1 97.69 118 CYS B CA 1
ATOM 3381 C C . CYS B 1 118 ? 19.891 -13.602 -8.289 1 97.69 118 CYS B C 1
ATOM 3383 O O . CYS B 1 118 ? 19.562 -12.578 -7.691 1 97.69 118 CYS B O 1
ATOM 3385 N N . THR B 1 119 ? 20.375 -13.594 -9.531 1 97.31 119 THR B N 1
ATOM 3386 C CA . THR B 1 119 ? 20.266 -12.43 -10.398 1 97.31 119 THR B CA 1
ATOM 3387 C C . THR B 1 119 ? 18.891 -12.398 -11.078 1 97.31 119 THR B C 1
ATOM 3389 O O . THR B 1 119 ? 18.391 -13.43 -11.523 1 97.31 119 THR B O 1
ATOM 3392 N N . GLU B 1 120 ? 18.375 -11.195 -11.078 1 97.06 120 GLU B N 1
ATOM 3393 C CA . GLU B 1 120 ? 17.047 -11.07 -11.664 1 97.06 120 GLU B CA 1
ATOM 3394 C C . GLU B 1 120 ? 17 -11.641 -13.078 1 97.06 120 GLU B C 1
ATOM 3396 O O . GLU B 1 120 ? 17.906 -11.391 -13.875 1 97.06 120 GLU B O 1
ATOM 3401 N N . ASN B 1 121 ? 16.062 -12.469 -13.344 1 96.81 121 ASN B N 1
ATOM 3402 C CA . ASN B 1 121 ? 15.906 -13.133 -14.633 1 96.81 121 ASN B CA 1
ATOM 3403 C C . ASN B 1 121 ? 14.484 -13.656 -14.82 1 96.81 121 ASN B C 1
ATOM 3405 O O . ASN B 1 121 ? 13.734 -13.781 -13.852 1 96.81 121 ASN B O 1
ATOM 3409 N N . MET B 1 122 ? 14.102 -13.953 -16.016 1 94.44 122 MET B N 1
ATOM 3410 C CA . MET B 1 122 ? 12.82 -14.586 -16.312 1 94.44 122 MET B CA 1
ATOM 3411 C C . MET B 1 122 ? 12.992 -16.078 -16.547 1 94.44 122 MET B C 1
ATOM 3413 O O . MET B 1 122 ? 12.195 -16.891 -16.078 1 94.44 122 MET B O 1
ATOM 3417 N N . ASN B 1 123 ? 14.086 -16.438 -17.25 1 97.06 123 ASN B N 1
ATOM 3418 C CA . ASN B 1 123 ? 14.234 -17.781 -17.781 1 97.06 123 ASN B CA 1
ATOM 3419 C C . ASN B 1 123 ? 15.586 -18.391 -17.406 1 97.06 123 ASN B C 1
ATOM 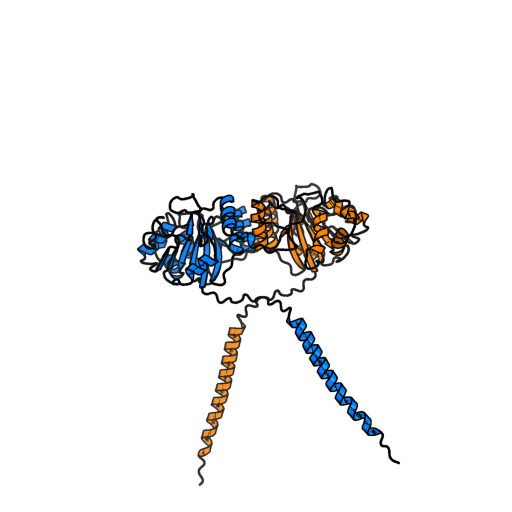3421 O O . ASN B 1 123 ? 16.078 -19.281 -18.094 1 97.06 123 ASN B O 1
ATOM 3425 N N . SER B 1 124 ? 16.141 -17.859 -16.344 1 97.75 124 SER B N 1
ATOM 3426 C CA . SER B 1 124 ? 17.484 -18.312 -15.992 1 97.75 124 SER B CA 1
ATOM 3427 C C . SER B 1 124 ? 17.562 -18.734 -14.531 1 97.75 124 SER B C 1
ATOM 3429 O O . SER B 1 124 ? 18.484 -18.328 -13.812 1 97.75 124 SER B O 1
ATOM 3431 N N . GLY B 1 125 ? 16.531 -19.469 -14.125 1 98.31 125 GLY B N 1
ATOM 3432 C CA . GLY B 1 125 ? 16.688 -20.188 -12.867 1 98.31 125 GLY B CA 1
ATOM 3433 C C . GLY B 1 125 ? 15.867 -19.578 -11.742 1 98.31 125 GLY B C 1
ATOM 3434 O O . GLY B 1 125 ? 15.805 -20.141 -10.641 1 98.31 125 GLY B O 1
ATOM 3435 N N . LYS B 1 126 ? 15.195 -18.422 -11.922 1 98.62 126 LYS B N 1
ATOM 3436 C CA . LYS B 1 126 ? 14.422 -17.797 -10.859 1 98.62 126 LYS B CA 1
ATOM 3437 C C . LYS B 1 126 ? 13.352 -18.734 -10.32 1 98.62 126 LYS B C 1
ATOM 3439 O O . LYS B 1 126 ? 13.148 -18.828 -9.109 1 98.62 126 LYS B O 1
ATOM 3444 N N . THR B 1 127 ? 12.656 -19.453 -11.211 1 98.81 127 THR B N 1
ATOM 3445 C CA . THR B 1 127 ? 11.586 -20.359 -10.812 1 98.81 127 THR B CA 1
ATOM 3446 C C . THR B 1 127 ? 12.148 -21.516 -9.984 1 98.81 127 THR B C 1
ATOM 3448 O O . THR B 1 127 ? 11.586 -21.891 -8.953 1 98.81 127 THR B O 1
ATOM 3451 N N . TYR B 1 128 ? 13.273 -22.078 -10.414 1 98.81 128 TYR B N 1
ATOM 3452 C CA . TYR B 1 128 ? 13.922 -23.125 -9.633 1 98.81 128 TYR B CA 1
ATOM 3453 C C . TYR B 1 128 ? 14.312 -22.609 -8.25 1 98.81 128 TYR B C 1
ATOM 3455 O O . TYR B 1 128 ? 14.062 -23.266 -7.242 1 98.81 128 TYR B O 1
ATOM 3463 N N . THR B 1 129 ? 14.945 -21.422 -8.242 1 98.81 129 THR B N 1
ATOM 3464 C CA . THR B 1 129 ? 15.383 -20.844 -6.98 1 98.81 129 THR B CA 1
ATOM 3465 C C . THR B 1 129 ? 14.203 -20.625 -6.043 1 98.81 129 THR B C 1
ATOM 3467 O O . THR B 1 129 ? 14.297 -20.891 -4.84 1 98.81 129 THR B O 1
ATOM 3470 N N . TYR B 1 130 ? 13.094 -20.172 -6.605 1 98.88 130 TYR B N 1
ATOM 3471 C CA . TYR B 1 130 ? 11.875 -19.938 -5.828 1 98.88 130 TYR B CA 1
ATOM 3472 C C . TYR B 1 130 ? 11.422 -21.219 -5.137 1 98.88 130 TYR B C 1
ATOM 3474 O O . TYR B 1 130 ? 11.375 -21.281 -3.906 1 98.88 130 TYR B O 1
ATOM 3482 N N . PHE B 1 131 ? 11.188 -22.25 -5.855 1 98.94 131 PHE B N 1
ATOM 3483 C CA . PHE B 1 131 ? 10.633 -23.469 -5.285 1 98.94 131 PHE B CA 1
ATOM 3484 C C . PHE B 1 131 ? 11.648 -24.172 -4.391 1 98.94 131 PHE B C 1
ATOM 3486 O O . PHE B 1 131 ? 11.305 -24.656 -3.312 1 98.94 131 PHE B O 1
ATOM 3493 N N . SER B 1 132 ? 12.914 -24.188 -4.789 1 98.69 132 SER B N 1
ATOM 3494 C CA . SER B 1 132 ? 13.914 -24.953 -4.055 1 98.69 132 SER B CA 1
ATOM 3495 C C . SER B 1 132 ? 14.281 -24.266 -2.74 1 98.69 132 SER B C 1
ATOM 3497 O O . SER B 1 132 ? 14.773 -24.906 -1.814 1 98.69 132 SER B O 1
ATOM 3499 N N . THR B 1 133 ? 14.008 -22.953 -2.602 1 98.38 133 THR B N 1
ATOM 3500 C CA . THR B 1 133 ? 14.422 -22.203 -1.417 1 98.38 133 THR B CA 1
ATOM 3501 C C . THR B 1 133 ? 13.312 -22.188 -0.369 1 98.38 133 THR B C 1
ATOM 3503 O O . THR B 1 133 ? 13.586 -22.094 0.83 1 98.38 133 THR B O 1
ATOM 3506 N N . LEU B 1 134 ? 12.07 -22.312 -0.749 1 98.75 134 LEU B N 1
ATOM 3507 C CA . LEU B 1 134 ? 10.914 -22.109 0.117 1 98.75 134 LEU B CA 1
ATOM 3508 C C . LEU B 1 134 ? 10.984 -23 1.345 1 98.75 134 LEU B C 1
ATOM 3510 O O . LEU B 1 134 ? 10.797 -22.547 2.473 1 98.75 134 LEU B O 1
ATOM 3514 N N . PRO B 1 135 ? 11.367 -24.344 1.183 1 98.25 135 PRO B N 1
ATOM 3515 C CA . PRO B 1 135 ? 11.391 -25.219 2.361 1 98.25 135 PRO B CA 1
ATOM 3516 C C . PRO B 1 135 ? 12.438 -24.781 3.387 1 98.25 135 PRO B C 1
ATOM 3518 O O . PRO B 1 135 ? 12.328 -25.125 4.566 1 98.25 135 PRO B O 1
ATOM 3521 N N . GLN B 1 136 ? 13.383 -24.016 2.947 1 97.06 136 GLN B N 1
ATOM 3522 C CA . GLN B 1 136 ? 14.477 -23.609 3.828 1 97.06 136 GLN B CA 1
ATOM 3523 C C . GLN B 1 136 ? 14.141 -22.297 4.539 1 97.06 136 GLN B C 1
ATOM 3525 O O . GLN B 1 136 ? 14.586 -22.062 5.664 1 97.06 136 GLN B O 1
ATOM 3530 N N . ILE B 1 137 ? 13.375 -21.484 3.967 1 97.56 137 ILE B N 1
ATOM 3531 C CA . ILE B 1 137 ? 13.297 -20.125 4.461 1 97.56 137 ILE B CA 1
ATOM 3532 C C . ILE B 1 137 ? 11.961 -19.906 5.168 1 97.56 137 ILE B C 1
ATOM 3534 O O . ILE B 1 137 ? 11.797 -18.938 5.926 1 97.56 137 ILE B O 1
ATOM 3538 N N . LEU B 1 138 ? 10.984 -20.719 4.895 1 97.5 138 LEU B N 1
ATOM 3539 C CA . LEU B 1 138 ? 9.672 -20.547 5.508 1 97.5 138 LEU B CA 1
ATOM 3540 C C . LEU B 1 138 ? 9.602 -21.25 6.855 1 97.5 138 LEU B C 1
ATOM 3542 O O . LEU B 1 138 ? 10.133 -22.359 7.008 1 97.5 138 LEU B O 1
ATOM 3546 N N . PRO B 1 139 ? 8.938 -20.609 7.809 1 92.75 139 PRO B N 1
ATOM 3547 C CA . PRO B 1 139 ? 8.836 -21.234 9.133 1 92.75 139 PRO B CA 1
ATOM 3548 C C . PRO B 1 139 ? 7.891 -22.438 9.148 1 92.75 139 PRO B C 1
ATOM 3550 O O . PRO B 1 139 ? 8.031 -23.328 9.984 1 92.75 139 PRO B O 1
ATOM 3553 N N . THR B 1 140 ? 6.875 -22.375 8.266 1 93.12 140 THR B N 1
ATOM 3554 C CA . THR B 1 140 ? 5.887 -23.453 8.211 1 93.12 140 THR B CA 1
ATOM 3555 C C . THR B 1 140 ? 5.617 -23.859 6.77 1 93.12 140 THR B C 1
ATOM 3557 O O . THR B 1 140 ? 5.777 -23.062 5.848 1 93.12 140 THR B O 1
ATOM 3560 N N . ARG B 1 141 ? 5.191 -25.109 6.707 1 95.5 141 ARG B N 1
ATOM 3561 C CA . ARG B 1 141 ? 4.828 -25.625 5.395 1 95.5 141 ARG B CA 1
ATOM 3562 C C . ARG B 1 141 ? 3.459 -25.109 4.961 1 95.5 141 ARG B C 1
ATOM 3564 O O . ARG B 1 141 ? 2.637 -24.734 5.797 1 95.5 141 ARG B O 1
ATOM 3571 N N . TYR B 1 142 ? 3.289 -25.062 3.674 1 98.31 142 TYR B N 1
ATOM 3572 C CA . TYR B 1 142 ? 1.974 -24.875 3.07 1 98.31 142 TYR B CA 1
ATOM 3573 C C . TYR B 1 142 ? 1.466 -26.172 2.457 1 98.31 142 TYR B C 1
ATOM 3575 O O . TYR B 1 142 ? 2.234 -27.125 2.262 1 98.31 142 TYR B O 1
ATOM 3583 N N . ASP B 1 143 ? 0.178 -26.281 2.295 1 98.62 143 ASP B N 1
ATOM 3584 C CA . ASP B 1 143 ? -0.355 -27.391 1.524 1 98.62 143 ASP B CA 1
ATOM 3585 C C . ASP B 1 143 ? -0.045 -27.234 0.037 1 98.62 143 ASP B C 1
ATOM 3587 O O . ASP B 1 143 ? 0.306 -28.203 -0.637 1 98.62 143 ASP B O 1
ATOM 3591 N N . TYR B 1 144 ? -0.195 -26.047 -0.453 1 98.81 144 TYR B N 1
ATOM 3592 C CA . TYR B 1 144 ? 0.023 -25.703 -1.854 1 98.81 144 TYR B CA 1
ATOM 3593 C C . TYR B 1 144 ? 0.902 -24.469 -1.984 1 98.81 144 TYR B C 1
ATOM 3595 O O . TYR B 1 144 ? 0.872 -23.578 -1.124 1 98.81 144 TYR B O 1
ATOM 3603 N N . VAL B 1 145 ? 1.669 -24.406 -3.078 1 98.94 145 VAL B N 1
ATOM 3604 C CA . VAL B 1 145 ? 2.436 -23.234 -3.467 1 98.94 145 VAL B CA 1
ATOM 3605 C C . VAL B 1 145 ? 2.129 -22.875 -4.918 1 98.94 145 VAL B C 1
ATOM 3607 O O . VAL B 1 145 ? 2.189 -23.719 -5.805 1 98.94 145 VAL B O 1
ATOM 3610 N N . MET B 1 146 ? 1.809 -21.641 -5.133 1 98.94 146 MET B N 1
ATOM 3611 C CA . MET B 1 146 ? 1.538 -21.156 -6.477 1 98.94 146 MET B CA 1
ATOM 3612 C C . MET B 1 146 ? 2.641 -20.203 -6.938 1 98.94 146 MET B C 1
ATOM 3614 O O . MET B 1 146 ? 3.129 -19.391 -6.156 1 98.94 146 MET B O 1
ATOM 3618 N N . LYS B 1 147 ? 3.092 -20.344 -8.125 1 98.94 147 LYS B N 1
ATOM 3619 C CA . LYS B 1 147 ? 3.77 -19.297 -8.883 1 98.94 147 LYS B CA 1
ATOM 3620 C C . LYS B 1 147 ? 2.789 -18.547 -9.773 1 98.94 147 LYS B C 1
ATOM 3622 O O . LYS B 1 147 ? 2.01 -19.156 -10.508 1 98.94 147 LYS B O 1
ATOM 3627 N N . ALA B 1 148 ? 2.771 -17.234 -9.719 1 98.88 148 ALA B N 1
ATOM 3628 C CA . ALA B 1 148 ? 1.922 -16.422 -10.586 1 98.88 148 ALA B CA 1
ATOM 3629 C C . ALA B 1 148 ? 2.68 -15.211 -11.109 1 98.88 148 ALA B C 1
ATOM 3631 O O . ALA B 1 148 ? 3.605 -14.719 -10.461 1 98.88 148 ALA B O 1
ATOM 3632 N N . ASP B 1 149 ? 2.334 -14.703 -12.281 1 98.5 149 ASP B N 1
ATOM 3633 C CA . ASP B 1 149 ? 2.902 -13.484 -12.844 1 98.5 149 ASP B CA 1
ATOM 3634 C C . ASP B 1 149 ? 2.234 -12.242 -12.25 1 98.5 149 ASP B C 1
ATOM 3636 O O . ASP B 1 149 ? 1.146 -12.328 -11.68 1 98.5 149 ASP B O 1
ATOM 3640 N N . ASP B 1 150 ? 2.852 -11.07 -12.422 1 98.62 150 ASP B N 1
ATOM 3641 C CA . ASP B 1 150 ? 2.314 -9.867 -11.797 1 98.62 150 ASP B CA 1
ATOM 3642 C C . ASP B 1 150 ? 1.344 -9.148 -12.734 1 98.62 150 ASP B C 1
ATOM 3644 O O . ASP B 1 150 ? 0.895 -8.039 -12.43 1 98.62 150 ASP B O 1
ATOM 3648 N N . ASP B 1 151 ? 1.019 -9.758 -13.93 1 98.62 151 ASP B N 1
ATOM 3649 C CA . ASP B 1 151 ? -0.029 -9.234 -14.805 1 98.62 151 ASP B CA 1
ATOM 3650 C C . ASP B 1 151 ? -1.239 -10.164 -14.828 1 98.62 151 ASP B C 1
ATOM 3652 O O . ASP B 1 151 ? -1.914 -10.289 -15.852 1 98.62 151 ASP B O 1
ATOM 3656 N N . VAL B 1 152 ? -1.479 -10.836 -13.727 1 98.81 152 VAL B N 1
ATOM 3657 C CA . VAL B 1 152 ? -2.607 -11.758 -13.602 1 98.81 152 VAL B CA 1
ATOM 3658 C C . VAL B 1 152 ? -3.559 -11.258 -12.516 1 98.81 152 VAL B C 1
ATOM 3660 O O . VAL B 1 152 ? -3.125 -10.906 -11.422 1 98.81 152 VAL B O 1
ATOM 3663 N N . TYR B 1 153 ? -4.859 -11.188 -12.789 1 98.88 153 TYR B N 1
ATOM 3664 C CA . TYR B 1 153 ? -5.898 -11.016 -11.773 1 98.88 153 TYR B CA 1
ATOM 3665 C C . TYR B 1 153 ? -6.379 -12.367 -11.266 1 98.88 153 TYR B C 1
ATOM 3667 O O . TYR B 1 153 ? -6.988 -13.141 -12.008 1 98.88 153 TYR B O 1
ATOM 3675 N N . LEU B 1 154 ? -6.086 -12.688 -10.047 1 98.81 154 LEU B N 1
ATOM 3676 C CA . LEU B 1 154 ? -6.531 -13.914 -9.391 1 98.81 154 LEU B CA 1
ATOM 3677 C C . LEU B 1 154 ? -7.73 -13.641 -8.492 1 98.81 154 LEU B C 1
ATOM 3679 O O . LEU B 1 154 ? -7.703 -12.719 -7.672 1 98.81 154 LEU B O 1
ATOM 3683 N N . ARG B 1 155 ? -8.75 -14.305 -8.695 1 98.75 155 ARG B N 1
ATOM 3684 C CA . ARG B 1 155 ? -9.836 -14.336 -7.723 1 98.75 155 ARG B CA 1
ATOM 3685 C C . ARG B 1 155 ? -9.609 -15.422 -6.676 1 98.75 155 ARG B C 1
ATOM 3687 O O . ARG B 1 155 ? -9.688 -16.609 -6.988 1 98.75 155 ARG B O 1
ATOM 3694 N N . LEU B 1 156 ? -9.352 -15.062 -5.488 1 98.62 156 LEU B N 1
ATOM 3695 C CA . LEU B 1 156 ? -8.805 -15.953 -4.465 1 98.62 156 LEU B CA 1
ATOM 3696 C C . LEU B 1 156 ? -9.852 -16.953 -4.004 1 98.62 156 LEU B C 1
ATOM 3698 O O . LEU B 1 156 ? -9.531 -18.125 -3.771 1 98.62 156 LEU B O 1
ATOM 3702 N N . GLU B 1 157 ? -11.109 -16.5 -3.873 1 97.94 157 GLU B N 1
ATOM 3703 C CA . GLU B 1 157 ? -12.133 -17.422 -3.408 1 97.94 157 GLU B CA 1
ATOM 3704 C C . GLU B 1 157 ? -12.406 -18.516 -4.449 1 97.94 157 GLU B C 1
ATOM 3706 O O . GLU B 1 157 ? -12.406 -19.703 -4.129 1 97.94 157 GLU B O 1
ATOM 3711 N N . PRO B 1 158 ? -12.617 -18.141 -5.691 1 98.38 158 PRO B N 1
ATOM 3712 C CA . PRO B 1 158 ? -12.742 -19.172 -6.711 1 98.38 158 PRO B CA 1
ATOM 3713 C C . PRO B 1 158 ? -11.516 -20.078 -6.789 1 98.38 158 PRO B C 1
ATOM 3715 O O . PRO B 1 158 ? -11.648 -21.297 -6.98 1 98.38 158 PRO B O 1
ATOM 3718 N N . LEU B 1 159 ? -10.336 -19.562 -6.668 1 98.75 159 LEU B N 1
ATOM 3719 C CA . LEU B 1 159 ? -9.125 -20.375 -6.664 1 98.75 159 LEU B CA 1
ATOM 3720 C C . LEU B 1 159 ? -9.133 -21.375 -5.512 1 98.75 159 LEU B C 1
ATOM 3722 O O . LEU B 1 159 ? -8.914 -22.562 -5.719 1 98.75 159 LEU B O 1
ATOM 3726 N N . ALA B 1 160 ? -9.43 -20.875 -4.336 1 98.56 160 ALA B N 1
ATOM 3727 C CA . ALA B 1 160 ? -9.477 -21.734 -3.154 1 98.56 160 ALA B CA 1
ATOM 3728 C C . ALA B 1 160 ? -10.531 -22.828 -3.316 1 98.56 160 ALA B C 1
ATOM 3730 O O . ALA B 1 160 ? -10.273 -23.984 -2.998 1 98.56 160 ALA B O 1
ATOM 3731 N N . SER B 1 161 ? -11.688 -22.438 -3.828 1 98.19 161 SER B N 1
ATOM 3732 C CA . SER B 1 161 ? -12.766 -23.391 -4.035 1 98.19 161 SER B CA 1
ATOM 3733 C C . SER B 1 161 ? -12.352 -24.5 -5 1 98.19 161 SER B C 1
ATOM 3735 O O . SER B 1 161 ? -12.688 -25.656 -4.797 1 98.19 161 SER B O 1
ATOM 3737 N N . SER B 1 162 ? -11.625 -24.141 -5.973 1 98.31 162 SER B N 1
ATOM 3738 C CA . SER B 1 162 ? -11.211 -25.109 -6.984 1 98.31 162 SER B CA 1
ATOM 3739 C C . SER B 1 162 ? -10.172 -26.078 -6.438 1 98.31 162 SER B C 1
ATOM 3741 O O . SER B 1 162 ? -10.047 -27.203 -6.918 1 98.31 162 SER B O 1
ATOM 3743 N N . LEU B 1 163 ? -9.43 -25.672 -5.41 1 98.38 163 LEU B N 1
ATOM 3744 C CA . LEU B 1 163 ? -8.359 -26.469 -4.84 1 98.38 163 LEU B CA 1
ATOM 3745 C C . LEU B 1 163 ? -8.875 -27.328 -3.686 1 98.38 163 LEU B C 1
ATOM 3747 O O . LEU B 1 163 ? -8.234 -28.297 -3.295 1 98.38 163 LEU B O 1
ATOM 3751 N N . GLN B 1 164 ? -9.992 -26.984 -3.174 1 97.62 164 GLN B N 1
ATOM 3752 C CA . GLN B 1 164 ? -10.492 -27.5 -1.903 1 97.62 164 GLN B CA 1
ATOM 3753 C C . GLN B 1 164 ? -10.57 -29.031 -1.918 1 97.62 164 GLN B C 1
ATOM 3755 O O . GLN B 1 164 ? -10.172 -29.688 -0.954 1 97.62 164 GLN B O 1
ATOM 3760 N N . SER B 1 165 ? -11.031 -29.641 -2.988 1 96.88 165 SER B N 1
ATOM 3761 C CA . SER B 1 165 ? -11.289 -31.078 -3.031 1 96.88 165 SER B CA 1
ATOM 3762 C C . SER B 1 165 ? -10.133 -31.828 -3.684 1 96.88 165 SER B C 1
ATOM 3764 O O . SER B 1 165 ? -10.188 -33.062 -3.838 1 96.88 165 SER B O 1
ATOM 3766 N N . LEU B 1 166 ? -9.125 -31.125 -4.055 1 98 166 LEU B N 1
ATOM 3767 C CA . LEU B 1 166 ? -8.023 -31.75 -4.785 1 98 166 LEU B CA 1
ATOM 3768 C C . LEU B 1 166 ? -7.012 -32.344 -3.822 1 98 166 LEU B C 1
ATOM 3770 O O . LEU B 1 166 ? -6.949 -31.969 -2.652 1 98 166 LEU B O 1
ATOM 3774 N N . PRO B 1 167 ? -6.203 -33.312 -4.301 1 97.94 167 PRO B N 1
ATOM 3775 C CA . PRO B 1 167 ? -5.199 -33.906 -3.438 1 97.94 167 PRO B CA 1
ATOM 3776 C C . PRO B 1 167 ? -4.152 -32.938 -2.936 1 97.94 167 PRO B C 1
ATOM 3778 O O . PRO B 1 167 ? -3.744 -32.031 -3.676 1 97.94 167 PRO B O 1
ATOM 3781 N N . ARG B 1 168 ? -3.672 -33.156 -1.755 1 97.81 168 ARG B N 1
ATOM 3782 C CA . ARG B 1 168 ? -2.646 -32.312 -1.157 1 97.81 168 ARG B CA 1
ATOM 3783 C C . ARG B 1 168 ? -1.25 -32.844 -1.453 1 97.81 168 ARG B C 1
ATOM 3785 O O . ARG B 1 168 ? -0.26 -32.344 -0.926 1 97.81 168 ARG B O 1
ATOM 3792 N N . VAL B 1 169 ? -1.183 -33.844 -2.277 1 98.38 169 VAL B N 1
ATOM 3793 C CA . VAL B 1 169 ? 0.08 -34.5 -2.609 1 98.38 169 VAL B CA 1
ATOM 3794 C C . VAL B 1 169 ? 0.183 -34.688 -4.121 1 98.38 169 VAL B C 1
ATOM 3796 O O . VAL B 1 169 ? -0.799 -35.031 -4.781 1 98.38 169 VAL B O 1
ATOM 3799 N N . ASP B 1 170 ? 1.381 -34.469 -4.594 1 98.81 170 ASP B N 1
ATOM 3800 C CA . ASP B 1 170 ? 1.743 -34.75 -5.98 1 98.81 170 ASP B CA 1
ATOM 3801 C C . ASP B 1 170 ? 0.786 -34.062 -6.945 1 98.81 170 ASP B C 1
ATOM 3803 O O . ASP B 1 170 ? 0.375 -34.625 -7.949 1 98.81 170 ASP B O 1
ATOM 3807 N N . LEU B 1 171 ? 0.413 -32.844 -6.609 1 98.88 171 LEU B N 1
ATOM 3808 C CA . LEU B 1 171 ? -0.558 -32.094 -7.398 1 98.88 171 LEU B CA 1
ATOM 3809 C C . LEU B 1 171 ? 0.136 -31.031 -8.258 1 98.88 171 LEU B C 1
ATOM 3811 O O . LEU B 1 171 ? 1.008 -30.312 -7.77 1 98.88 171 LEU B O 1
ATOM 3815 N N . TYR B 1 172 ? -0.209 -31 -9.492 1 98.88 172 TYR B N 1
ATOM 3816 C CA . TYR B 1 172 ? 0.168 -30 -10.477 1 98.88 172 TYR B CA 1
ATOM 3817 C C . TYR B 1 172 ? -1.064 -29.406 -11.148 1 98.88 172 TYR B C 1
ATOM 3819 O O . TYR B 1 172 ? -1.779 -30.094 -11.875 1 98.88 172 TYR B O 1
ATOM 3827 N N . TYR B 1 173 ? -1.37 -28.125 -10.805 1 98.75 173 TYR B N 1
ATOM 3828 C CA . TYR B 1 173 ? -2.625 -27.469 -11.141 1 98.75 173 TYR B CA 1
ATOM 3829 C C . TYR B 1 173 ? -2.371 -26.188 -11.938 1 98.75 173 TYR B C 1
ATOM 3831 O O . TYR B 1 173 ? -1.438 -25.438 -11.633 1 98.75 173 TYR B O 1
ATOM 3839 N N . GLY B 1 174 ? -3.16 -25.875 -12.977 1 98.5 174 GLY B N 1
ATOM 3840 C CA . GLY B 1 174 ? -3.018 -24.625 -13.711 1 98.5 174 GLY B CA 1
ATOM 3841 C C . GLY B 1 174 ? -3.789 -24.609 -15.016 1 98.5 174 GLY B C 1
ATOM 3842 O O . GLY B 1 174 ? -4.922 -25.094 -15.078 1 98.5 174 GLY B O 1
ATOM 3843 N N . PHE B 1 175 ? -3.264 -23.906 -15.992 1 98.19 175 PHE B N 1
ATOM 3844 C CA . PHE B 1 175 ? -3.717 -23.797 -17.375 1 98.19 175 PHE B CA 1
ATOM 3845 C C . PHE B 1 175 ? -2.785 -24.562 -18.297 1 98.19 175 PHE B C 1
ATOM 3847 O O . PHE B 1 175 ? -1.67 -24.125 -18.578 1 98.19 175 PHE B O 1
ATOM 3854 N N . VAL B 1 176 ? -3.301 -25.688 -18.859 1 97.88 176 VAL B N 1
ATOM 3855 C CA . VAL B 1 176 ? -2.434 -26.594 -19.609 1 97.88 176 VAL B CA 1
ATOM 3856 C C . VAL B 1 176 ? -2.102 -26 -20.969 1 97.88 176 VAL B C 1
ATOM 3858 O O . VAL B 1 176 ? -2.963 -25.406 -21.625 1 97.88 176 VAL B O 1
ATOM 3861 N N . ILE B 1 177 ? -0.918 -26.203 -21.344 1 96.94 177 ILE B N 1
ATOM 3862 C CA . ILE B 1 177 ? -0.434 -25.891 -22.688 1 96.94 177 ILE B CA 1
ATOM 3863 C C . ILE B 1 177 ? -0.224 -27.188 -23.484 1 96.94 177 ILE B C 1
ATOM 3865 O O . ILE B 1 177 ? 0.223 -28.188 -22.922 1 96.94 177 ILE B O 1
ATOM 3869 N N . PRO B 1 178 ? -0.543 -27.141 -24.781 1 96.19 178 PRO B N 1
ATOM 3870 C CA . PRO B 1 178 ? -0.913 -25.984 -25.625 1 96.19 178 PRO B CA 1
ATOM 3871 C C . PRO B 1 178 ? -2.336 -25.5 -25.359 1 96.19 178 PRO B C 1
ATOM 3873 O O . PRO B 1 178 ? -3.131 -26.219 -24.734 1 96.19 178 PRO B O 1
ATOM 3876 N N . CYS B 1 179 ? -2.684 -24.391 -25.859 1 95.38 179 CYS B N 1
ATOM 3877 C CA . CYS B 1 179 ? -3.891 -23.641 -25.547 1 95.38 179 CYS B CA 1
ATOM 3878 C C . CYS B 1 179 ? -5.141 -24.438 -25.891 1 95.38 179 CYS B C 1
ATOM 3880 O O . CYS B 1 179 ? -6.113 -24.438 -25.125 1 95.38 179 CYS B O 1
ATOM 3882 N N . PRO B 1 180 ? -5.121 -25.172 -26.938 1 93.25 180 PRO B N 1
ATOM 3883 C CA . PRO B 1 180 ? -6.355 -25.875 -27.297 1 93.25 180 PRO B CA 1
ATOM 3884 C C . PRO B 1 180 ? -6.555 -27.156 -26.484 1 93.25 180 PRO B C 1
ATOM 3886 O O . PRO B 1 180 ? -7.645 -27.734 -26.5 1 93.25 180 PRO B O 1
ATOM 3889 N N . SER B 1 181 ? -5.535 -27.641 -25.812 1 93.56 181 SER B N 1
ATOM 3890 C CA . SER B 1 181 ? -5.621 -28.922 -25.125 1 93.56 181 SER B CA 1
ATOM 3891 C C . SER B 1 181 ? -6.383 -28.781 -23.812 1 93.56 181 SER B C 1
ATOM 3893 O O . SER B 1 181 ? -6.234 -27.797 -23.094 1 93.56 181 SER B O 1
ATOM 3895 N N . MET B 1 182 ? -7.184 -29.781 -23.469 1 93.5 182 MET B N 1
ATOM 3896 C CA . MET B 1 182 ? -7.863 -29.875 -22.172 1 93.5 182 MET B CA 1
ATOM 3897 C C . MET B 1 182 ? -7.238 -30.953 -21.312 1 93.5 182 MET B C 1
ATOM 3899 O O . MET B 1 182 ? -7.602 -31.109 -20.141 1 93.5 182 MET B O 1
ATOM 3903 N N . ASN B 1 183 ? -6.281 -31.719 -21.875 1 95.25 183 ASN B N 1
ATOM 3904 C CA . ASN B 1 183 ? -5.609 -32.812 -21.172 1 95.25 183 ASN B CA 1
ATOM 3905 C C . ASN B 1 183 ? -4.457 -32.281 -20.312 1 95.25 183 ASN B C 1
ATOM 3907 O O . ASN B 1 183 ? -3.414 -31.891 -20.828 1 95.25 183 ASN B O 1
ATOM 3911 N N . PRO B 1 184 ? -4.598 -32.375 -19.016 1 95.62 184 PRO B N 1
ATOM 3912 C CA . PRO B 1 184 ? -3.576 -31.797 -18.141 1 95.62 184 PRO B CA 1
ATOM 3913 C C . PRO B 1 184 ? -2.256 -32.562 -18.188 1 95.62 184 PRO B C 1
ATOM 3915 O O . PRO B 1 184 ? -1.245 -32.094 -17.656 1 95.62 184 PRO B O 1
ATOM 3918 N N . PHE B 1 185 ? -2.191 -33.656 -18.859 1 95.12 185 PHE B N 1
ATOM 3919 C CA . PHE B 1 185 ? -1.01 -34.531 -18.844 1 95.12 185 PHE B CA 1
ATOM 3920 C C . PHE B 1 185 ? -0.184 -34.312 -20.109 1 95.12 185 PHE B C 1
ATOM 3922 O O . PHE B 1 185 ? 0.887 -34.906 -20.266 1 95.12 185 PHE B O 1
ATOM 3929 N N . VAL B 1 186 ? -0.579 -33.531 -20.953 1 87.94 186 VAL B N 1
ATOM 3930 C CA . VAL B 1 186 ? 0.027 -33.469 -22.281 1 87.94 186 VAL B CA 1
ATOM 3931 C C . VAL B 1 186 ? 1.363 -32.75 -22.219 1 87.94 186 VAL B C 1
ATOM 3933 O O . VAL B 1 186 ? 2.377 -33.219 -22.719 1 87.94 186 VAL B O 1
ATOM 3936 N N . HIS B 1 187 ? 1.375 -31.531 -21.719 1 92.5 187 HIS B N 1
ATOM 3937 C CA . HIS B 1 187 ? 2.623 -30.781 -21.734 1 92.5 187 HIS B CA 1
ATOM 3938 C C . HIS B 1 187 ? 2.898 -30.141 -20.375 1 92.5 187 HIS B C 1
ATOM 3940 O O . HIS B 1 187 ? 3.326 -30.812 -19.438 1 92.5 187 HIS B O 1
ATOM 3946 N N . TYR B 1 188 ? 2.635 -28.969 -20.219 1 98.19 188 TYR B N 1
ATOM 3947 C CA . TYR B 1 188 ? 2.924 -28.281 -18.969 1 98.19 188 TYR B CA 1
ATOM 3948 C C . TYR B 1 188 ? 1.862 -27.219 -18.672 1 98.19 188 TYR B C 1
ATOM 3950 O O . TYR B 1 188 ? 1.003 -26.953 -19.516 1 98.19 188 TYR B O 1
ATOM 3958 N N . MET B 1 189 ? 1.768 -26.734 -17.422 1 98.5 189 MET B N 1
ATOM 3959 C CA . MET B 1 189 ? 0.856 -25.656 -17.062 1 98.5 189 MET B CA 1
ATOM 3960 C C . MET B 1 189 ? 1.471 -24.297 -17.359 1 98.5 189 MET B C 1
ATOM 3962 O O . MET B 1 189 ? 2.66 -24.078 -17.125 1 98.5 189 MET B O 1
ATOM 3966 N N . SER B 1 190 ? 0.723 -23.375 -17.828 1 97.94 190 SER B N 1
ATOM 3967 C CA . SER B 1 190 ? 1.123 -22.047 -18.266 1 97.94 190 SER B CA 1
ATOM 3968 C C . SER B 1 190 ? 1.786 -21.266 -17.141 1 97.94 190 SER B C 1
ATOM 3970 O O . SER B 1 190 ? 1.368 -21.359 -15.984 1 97.94 190 SER B O 1
ATOM 3972 N N . GLY B 1 191 ? 2.678 -20.359 -17.547 1 97.81 191 GLY B N 1
ATOM 3973 C CA . GLY B 1 191 ? 3.418 -19.531 -16.609 1 97.81 191 GLY B CA 1
ATOM 3974 C C . GLY B 1 191 ? 2.566 -18.438 -15.977 1 97.81 191 GLY B C 1
ATOM 3975 O O . GLY B 1 191 ? 3.004 -17.766 -15.039 1 97.81 191 GLY B O 1
ATOM 3976 N N . MET B 1 192 ? 1.354 -18.234 -16.516 1 97.94 192 MET B N 1
ATOM 3977 C CA . MET B 1 192 ? 0.467 -17.25 -15.906 1 97.94 192 MET B CA 1
ATOM 3978 C C . MET B 1 192 ? 0.309 -17.516 -14.414 1 97.94 192 MET B C 1
ATOM 3980 O O . MET B 1 192 ? 0.306 -16.578 -13.609 1 97.94 192 MET B O 1
ATOM 3984 N N . GLY B 1 193 ? 0.174 -18.812 -14.109 1 98.5 193 GLY B N 1
ATOM 3985 C CA . GLY B 1 193 ? -0.001 -19.266 -12.742 1 98.5 193 GLY B CA 1
ATOM 3986 C C . GLY B 1 193 ? -0.24 -20.75 -12.633 1 98.5 193 GLY B C 1
ATOM 3987 O O . GLY B 1 193 ? -1.078 -21.312 -13.344 1 98.5 193 GLY B O 1
ATOM 3988 N N . PHE B 1 194 ? 0.554 -21.375 -11.82 1 98.88 194 PHE B N 1
ATOM 3989 C CA . PHE B 1 194 ? 0.35 -22.797 -11.562 1 98.88 194 PHE B CA 1
ATOM 3990 C C . PHE B 1 194 ? 0.648 -23.141 -10.109 1 98.88 194 PHE B C 1
ATOM 3992 O O . PHE B 1 194 ? 1.354 -22.391 -9.43 1 98.88 194 PHE B O 1
ATOM 3999 N N . VAL B 1 195 ? 0.078 -24.203 -9.609 1 98.94 195 VAL B N 1
ATOM 4000 C CA . VAL B 1 195 ? 0.14 -24.625 -8.211 1 98.94 195 VAL B CA 1
ATOM 4001 C C . VAL B 1 195 ? 0.823 -25.984 -8.109 1 98.94 195 VAL B C 1
ATOM 4003 O O . VAL B 1 195 ? 0.558 -26.875 -8.914 1 98.94 195 VAL B O 1
ATOM 4006 N N . LEU B 1 196 ? 1.698 -26.109 -7.191 1 98.94 196 LEU B N 1
ATOM 4007 C CA . LEU B 1 196 ? 2.289 -27.391 -6.789 1 98.94 196 LEU B CA 1
ATOM 4008 C C . LEU B 1 196 ? 1.947 -27.703 -5.336 1 98.94 196 LEU B C 1
ATOM 4010 O O . LEU B 1 196 ? 1.91 -26.812 -4.488 1 98.94 196 LEU B O 1
ATOM 4014 N N . SER B 1 197 ? 1.684 -28.969 -5.086 1 98.88 197 SER B N 1
ATOM 4015 C CA . SER B 1 197 ? 1.639 -29.391 -3.688 1 98.88 197 SER B CA 1
ATOM 4016 C C . SER B 1 197 ? 3.014 -29.297 -3.037 1 98.88 197 SER B C 1
ATOM 4018 O O . SER B 1 197 ? 4.035 -29.359 -3.721 1 98.88 197 SER B O 1
ATOM 4020 N N . TRP B 1 198 ? 3.057 -29.203 -1.736 1 98.81 198 TRP B N 1
ATOM 4021 C CA . TRP B 1 198 ? 4.277 -28.953 -0.982 1 98.81 198 TRP B CA 1
ATOM 4022 C C . TRP B 1 198 ? 5.305 -30.047 -1.212 1 98.81 198 TRP B C 1
ATOM 4024 O O . TRP B 1 198 ? 6.508 -29.781 -1.277 1 98.81 198 TRP B O 1
ATOM 4034 N N . ASP B 1 199 ? 4.871 -31.312 -1.318 1 98.81 199 ASP B N 1
ATOM 4035 C CA . ASP B 1 199 ? 5.801 -32.406 -1.524 1 98.81 199 ASP B CA 1
ATOM 4036 C C . ASP B 1 199 ? 6.574 -32.25 -2.828 1 98.81 199 ASP B C 1
ATOM 4038 O O . ASP B 1 199 ? 7.746 -32.625 -2.912 1 98.81 199 ASP B O 1
ATOM 4042 N N . LEU B 1 200 ? 5.914 -31.734 -3.82 1 98.94 200 LEU B N 1
ATOM 4043 C CA . LEU B 1 200 ? 6.613 -31.469 -5.074 1 98.94 200 LEU B CA 1
ATOM 4044 C C . LEU B 1 200 ? 7.645 -30.359 -4.902 1 98.94 200 LEU B C 1
ATOM 4046 O O . LEU B 1 200 ? 8.719 -30.406 -5.508 1 98.94 200 LEU B O 1
ATOM 4050 N N . VAL B 1 201 ? 7.328 -29.344 -4.113 1 98.94 201 VAL B N 1
ATOM 4051 C CA . VAL B 1 201 ? 8.266 -28.266 -3.803 1 98.94 201 VAL B CA 1
ATOM 4052 C C . VAL B 1 201 ? 9.5 -28.844 -3.105 1 98.94 201 VAL B C 1
ATOM 4054 O O . VAL B 1 201 ? 10.633 -28.516 -3.465 1 98.94 201 VAL B O 1
ATOM 4057 N N . GLU B 1 202 ? 9.312 -29.703 -2.207 1 98.81 202 GLU B N 1
ATOM 4058 C CA . GLU B 1 202 ? 10.406 -30.359 -1.516 1 98.81 202 GLU B CA 1
ATOM 4059 C C . GLU B 1 202 ? 11.234 -31.203 -2.48 1 98.81 202 GLU B C 1
ATOM 4061 O O . GLU B 1 202 ? 12.461 -31.234 -2.391 1 98.81 202 GLU B O 1
ATOM 4066 N N . TRP B 1 203 ? 10.523 -31.906 -3.336 1 98.88 203 TRP B N 1
ATOM 4067 C CA . TRP B 1 203 ? 11.211 -32.75 -4.316 1 98.88 203 TRP B CA 1
ATOM 4068 C C . TRP B 1 203 ? 12.109 -31.906 -5.211 1 98.88 203 TRP B C 1
ATOM 4070 O O . TRP B 1 203 ? 13.242 -32.281 -5.516 1 98.88 203 TRP B O 1
ATOM 4080 N N . ILE B 1 204 ? 11.625 -30.766 -5.656 1 98.88 204 ILE B N 1
ATOM 4081 C CA . ILE B 1 204 ? 12.391 -29.875 -6.516 1 98.88 204 ILE B CA 1
ATOM 4082 C C . ILE B 1 204 ? 13.695 -29.484 -5.812 1 98.88 204 ILE B C 1
ATOM 4084 O O . ILE B 1 204 ? 14.742 -29.375 -6.453 1 98.88 204 ILE B O 1
ATOM 4088 N N . ARG B 1 205 ? 13.617 -29.203 -4.543 1 98.56 205 ARG B N 1
ATOM 4089 C CA . ARG B 1 205 ? 14.789 -28.812 -3.766 1 98.56 205 ARG B CA 1
ATOM 4090 C C . ARG B 1 205 ? 15.82 -29.938 -3.736 1 98.56 205 ARG B C 1
ATOM 4092 O O . ARG B 1 205 ? 17.031 -29.688 -3.803 1 98.56 205 ARG B O 1
ATOM 4099 N N . ARG B 1 206 ? 15.43 -31.156 -3.713 1 98.38 206 ARG B N 1
ATOM 4100 C CA . ARG B 1 206 ? 16.328 -32.281 -3.414 1 98.38 206 ARG B CA 1
ATOM 4101 C C . ARG B 1 206 ? 16.797 -32.938 -4.695 1 98.38 206 ARG B C 1
ATOM 4103 O O . ARG B 1 206 ? 17.844 -33.594 -4.711 1 98.38 206 ARG B O 1
ATOM 4110 N N . SER B 1 207 ? 16.016 -32.844 -5.68 1 98.62 207 SER B N 1
ATOM 4111 C CA . SER B 1 207 ? 16.266 -33.625 -6.891 1 98.62 207 SER B CA 1
ATOM 4112 C C . SER B 1 207 ? 17.312 -32.969 -7.77 1 98.62 207 SER B C 1
ATOM 4114 O O . SER B 1 207 ? 17.344 -31.766 -7.918 1 98.62 207 SER B O 1
ATOM 4116 N N . ASN B 1 208 ? 18.109 -33.812 -8.406 1 98.44 208 ASN B N 1
ATOM 4117 C CA . ASN B 1 208 ? 19.109 -33.312 -9.359 1 98.44 208 ASN B CA 1
ATOM 4118 C C . ASN B 1 208 ? 18.469 -32.969 -10.703 1 98.44 208 ASN B C 1
ATOM 4120 O O . ASN B 1 208 ? 19.094 -32.281 -11.508 1 98.44 208 ASN B O 1
ATOM 4124 N N . ILE B 1 209 ? 17.297 -33.438 -10.922 1 98.69 209 ILE B N 1
ATOM 4125 C CA . ILE B 1 209 ? 16.656 -33.188 -12.211 1 98.69 209 ILE B CA 1
ATOM 4126 C C . ILE B 1 209 ? 16.375 -31.703 -12.398 1 98.69 209 ILE B C 1
ATOM 4128 O O . ILE B 1 209 ? 16.922 -31.078 -13.312 1 98.69 209 ILE B O 1
ATOM 4132 N N . PRO B 1 210 ? 15.594 -31.078 -11.516 1 98.69 210 PRO B N 1
ATOM 4133 C CA . PRO B 1 210 ? 15.422 -29.625 -11.672 1 98.69 210 PRO B CA 1
ATOM 4134 C C . PRO B 1 210 ? 16.734 -28.859 -11.492 1 98.69 210 PRO B C 1
ATOM 4136 O O . PRO B 1 210 ? 16.984 -27.891 -12.211 1 98.69 210 PRO B O 1
ATOM 4139 N N . ALA B 1 211 ? 17.609 -29.234 -10.617 1 98.44 211 ALA B N 1
ATOM 4140 C CA . ALA B 1 211 ? 18.844 -28.531 -10.297 1 98.44 211 ALA B CA 1
ATOM 4141 C C . ALA B 1 211 ? 19.75 -28.438 -11.523 1 98.44 211 ALA B C 1
ATOM 4143 O O . ALA B 1 211 ? 20.5 -27.469 -11.68 1 98.44 211 ALA B O 1
ATOM 4144 N N . ASN B 1 212 ? 19.641 -29.406 -12.398 1 98.31 212 ASN B N 1
ATOM 4145 C CA . ASN B 1 212 ? 20.531 -29.469 -13.555 1 98.31 212 ASN B CA 1
ATOM 4146 C C . ASN B 1 212 ? 19.812 -28.984 -14.828 1 98.31 212 ASN B C 1
ATOM 4148 O O . ASN B 1 212 ? 20.328 -29.172 -15.93 1 98.31 212 ASN B O 1
ATOM 4152 N N . ASN B 1 213 ? 18.688 -28.422 -14.758 1 98.19 213 ASN B N 1
ATOM 4153 C CA . ASN B 1 213 ? 17.875 -27.953 -15.883 1 98.19 213 ASN B CA 1
ATOM 4154 C C . ASN B 1 213 ? 17.125 -26.672 -15.547 1 98.19 213 ASN B C 1
ATOM 4156 O O . ASN B 1 213 ? 15.891 -26.688 -15.469 1 98.19 213 ASN B O 1
ATOM 4160 N N . THR B 1 214 ? 17.797 -25.547 -15.461 1 97.94 214 THR B N 1
ATOM 4161 C CA . THR B 1 214 ? 17.203 -24.344 -14.93 1 97.94 214 THR B CA 1
ATOM 4162 C C . THR B 1 214 ? 17.141 -23.25 -15.992 1 97.94 214 THR B C 1
ATOM 4164 O O . THR B 1 214 ? 16.656 -22.141 -15.734 1 97.94 214 THR B O 1
ATOM 4167 N N . TYR B 1 215 ? 17.594 -23.484 -17.234 1 97.88 215 TYR B N 1
ATOM 4168 C CA . TYR B 1 215 ? 17.656 -22.469 -18.281 1 97.88 215 TYR B CA 1
ATOM 4169 C C . TYR B 1 215 ? 16.609 -22.75 -19.359 1 97.88 215 TYR B C 1
ATOM 4171 O O . TYR B 1 215 ? 16.609 -23.828 -19.969 1 97.88 215 TYR B O 1
ATOM 4179 N N . GLY B 1 216 ? 15.75 -21.828 -19.594 1 97.94 216 GLY B N 1
ATOM 4180 C CA . GLY B 1 216 ? 14.68 -21.938 -20.578 1 97.94 216 GLY B CA 1
ATOM 4181 C C . GLY B 1 216 ? 13.352 -21.406 -20.062 1 97.94 216 GLY B C 1
ATOM 4182 O O . GLY B 1 216 ? 13.266 -20.922 -18.938 1 97.94 216 GLY B O 1
ATOM 4183 N N . PRO B 1 217 ? 12.328 -21.406 -20.938 1 97.81 217 PRO B N 1
ATOM 4184 C CA . PRO B 1 217 ? 11.016 -20.969 -20.469 1 97.81 217 PRO B CA 1
ATOM 4185 C C . PRO B 1 217 ? 10.586 -21.672 -19.172 1 97.81 217 PRO B C 1
ATOM 4187 O O . PRO B 1 217 ? 10.484 -22.891 -19.141 1 97.81 217 PRO B O 1
ATOM 4190 N N . GLU B 1 218 ? 10.367 -20.891 -18.172 1 98 218 GLU B N 1
ATOM 4191 C CA . GLU B 1 218 ? 10.32 -21.406 -16.812 1 98 218 GLU B CA 1
ATOM 4192 C C . GLU B 1 218 ? 9.156 -22.375 -16.625 1 98 218 GLU B C 1
ATOM 4194 O O . GLU B 1 218 ? 9.297 -23.406 -15.961 1 98 218 GLU B O 1
ATOM 4199 N N . ASP B 1 219 ? 7.941 -22.078 -17.219 1 97.81 219 ASP B N 1
ATOM 4200 C CA . ASP B 1 219 ? 6.785 -22.953 -17.031 1 97.81 219 ASP B CA 1
ATOM 4201 C C . ASP B 1 219 ? 6.98 -24.281 -17.766 1 97.81 219 ASP B C 1
ATOM 4203 O O . ASP B 1 219 ? 6.641 -25.344 -17.25 1 97.81 219 ASP B O 1
ATOM 4207 N N . LYS B 1 220 ? 7.59 -24.219 -18.938 1 98.06 220 LYS B N 1
ATOM 4208 C CA . LYS B 1 220 ? 7.922 -25.422 -19.688 1 98.06 220 LYS B CA 1
ATOM 4209 C C . LYS B 1 220 ? 8.906 -26.297 -18.906 1 98.06 220 LYS B C 1
ATOM 4211 O O . LYS B 1 220 ? 8.758 -27.516 -18.875 1 98.06 220 LYS B O 1
ATOM 4216 N N . LEU B 1 221 ? 9.875 -25.719 -18.312 1 98.44 221 LEU B N 1
ATOM 4217 C CA . LEU B 1 221 ? 10.875 -26.453 -17.547 1 98.44 221 LEU B CA 1
ATOM 4218 C C . LEU B 1 221 ? 10.227 -27.188 -16.375 1 98.44 221 LEU B C 1
ATOM 4220 O O . LEU B 1 221 ? 10.578 -28.328 -16.078 1 98.44 221 LEU B O 1
ATOM 4224 N N . VAL B 1 222 ? 9.289 -26.531 -15.695 1 98.75 222 VAL B N 1
ATOM 4225 C CA . VAL B 1 222 ? 8.625 -27.156 -14.555 1 98.75 222 VAL B CA 1
ATOM 4226 C C . VAL B 1 222 ? 7.898 -28.422 -15.016 1 98.75 222 VAL B C 1
ATOM 4228 O O . VAL B 1 222 ? 7.996 -29.469 -14.375 1 98.75 222 VAL B O 1
ATOM 4231 N N . GLY B 1 223 ? 7.16 -28.297 -16.141 1 98.44 223 GLY B N 1
ATOM 4232 C CA . GLY B 1 223 ? 6.539 -29.484 -16.719 1 98.44 223 GLY B CA 1
ATOM 4233 C C . GLY B 1 223 ? 7.531 -30.594 -17.031 1 98.44 223 GLY B C 1
ATOM 4234 O O . GLY B 1 223 ? 7.281 -31.766 -16.719 1 98.44 223 GLY B O 1
ATOM 4235 N N . GLN B 1 224 ? 8.633 -30.266 -17.562 1 98.25 224 GLN B N 1
ATOM 4236 C CA . GLN B 1 224 ? 9.672 -31.219 -17.922 1 98.25 224 GLN B CA 1
ATOM 4237 C C . GLN B 1 224 ? 10.25 -31.891 -16.688 1 98.25 224 GLN B C 1
ATOM 4239 O O . GLN B 1 224 ? 10.477 -33.094 -16.672 1 98.25 224 GLN B O 1
ATOM 4244 N N . TRP B 1 225 ? 10.555 -31.062 -15.617 1 98.75 225 TRP B N 1
ATOM 4245 C CA . TRP B 1 225 ? 11.055 -31.641 -14.375 1 98.75 225 TRP B CA 1
ATOM 4246 C C . TRP B 1 225 ? 10.133 -32.75 -13.867 1 98.75 225 TRP B C 1
ATOM 4248 O O . TRP B 1 225 ? 10.586 -33.844 -13.555 1 98.75 225 TRP B O 1
ATOM 4258 N N . LEU B 1 226 ? 8.867 -32.438 -13.812 1 98.75 226 LEU B N 1
ATOM 4259 C CA . LEU B 1 226 ? 7.879 -33.312 -13.227 1 98.75 226 LEU B CA 1
ATOM 4260 C C . LEU B 1 226 ? 7.738 -34.594 -14.062 1 98.75 226 LEU B C 1
ATOM 4262 O O . LEU B 1 226 ? 7.633 -35.688 -13.508 1 98.75 226 LEU B O 1
ATOM 4266 N N . ASN B 1 227 ? 7.746 -34.438 -15.359 1 98.12 227 ASN B N 1
ATOM 4267 C CA . ASN B 1 227 ? 7.68 -35.625 -16.25 1 98.12 227 ASN B CA 1
ATOM 4268 C C . ASN B 1 227 ? 8.906 -36.5 -16.078 1 98.12 227 ASN B C 1
ATOM 4270 O O . ASN B 1 227 ? 8.773 -37.719 -15.922 1 98.12 227 ASN B O 1
ATOM 4274 N N . MET B 1 228 ? 10.047 -35.938 -16.125 1 98 228 MET B N 1
ATOM 4275 C CA . MET B 1 228 ? 11.297 -36.688 -16.031 1 98 228 MET B CA 1
ATOM 4276 C C . MET B 1 228 ? 11.406 -37.375 -14.68 1 98 228 MET B C 1
ATOM 4278 O O . MET B 1 228 ? 11.992 -38.469 -14.578 1 98 228 MET B O 1
ATOM 4282 N N . GLY B 1 229 ? 10.875 -36.719 -13.656 1 98.31 229 GLY B N 1
ATOM 4283 C CA . GLY B 1 229 ? 10.93 -37.25 -12.312 1 98.31 229 GLY B CA 1
ATOM 4284 C C . GLY B 1 229 ? 9.773 -38.188 -12.008 1 98.31 229 GLY B C 1
ATOM 4285 O O . GLY B 1 229 ? 9.68 -38.75 -10.906 1 98.31 229 GLY B O 1
ATOM 4286 N N . ASN B 1 230 ? 8.883 -38.469 -12.953 1 98.06 230 ASN B N 1
ATOM 4287 C CA . ASN B 1 230 ? 7.668 -39.25 -12.758 1 98.06 230 ASN B CA 1
ATOM 4288 C C . ASN B 1 230 ? 6.859 -38.75 -11.562 1 98.06 230 ASN B C 1
ATOM 4290 O O . ASN B 1 230 ? 6.508 -39.531 -10.672 1 98.06 230 ASN B O 1
ATOM 4294 N N . LYS B 1 231 ? 6.727 -37.438 -11.539 1 98.56 231 LYS B N 1
ATOM 4295 C CA . LYS B 1 231 ? 5.977 -36.75 -10.492 1 98.56 231 LYS B CA 1
ATOM 4296 C C . LYS B 1 231 ? 4.688 -36.156 -11.047 1 98.56 231 LYS B C 1
ATOM 4298 O O . LYS B 1 231 ? 4.465 -36.156 -12.258 1 98.56 231 LYS B O 1
ATOM 4303 N N . ALA B 1 232 ? 3.83 -35.625 -10.141 1 98.5 232 ALA B N 1
ATOM 4304 C CA . ALA B 1 232 ? 2.58 -34.969 -10.492 1 98.5 232 ALA B CA 1
ATOM 4305 C C . ALA B 1 232 ? 1.596 -35.938 -11.133 1 98.5 232 ALA B C 1
ATOM 4307 O O . ALA B 1 232 ? 1.09 -35.688 -12.234 1 98.5 232 ALA B O 1
ATOM 4308 N N . LYS B 1 233 ? 1.349 -36.938 -10.414 1 98.06 233 LYS B N 1
ATOM 4309 C CA . LYS B 1 233 ? 0.369 -37.938 -10.875 1 98.06 233 LYS B CA 1
ATOM 4310 C C . LYS B 1 233 ? -1.044 -37.344 -10.836 1 98.06 233 LYS B C 1
ATOM 4312 O O . LYS B 1 233 ? -1.952 -37.875 -11.484 1 98.06 233 LYS B O 1
ATOM 4317 N N . ASN B 1 234 ? -1.222 -36.344 -10.016 1 98.44 234 ASN B N 1
ATOM 4318 C CA . ASN B 1 234 ? -2.457 -35.594 -10 1 98.44 234 ASN B CA 1
ATOM 4319 C C . ASN B 1 234 ? -2.299 -34.25 -10.75 1 98.44 234 ASN B C 1
ATOM 4321 O O . ASN B 1 234 ? -1.584 -33.375 -10.297 1 98.44 234 ASN B O 1
ATOM 4325 N N . ARG B 1 235 ? -2.895 -34.188 -11.906 1 98.44 235 ARG B N 1
ATOM 4326 C CA . ARG B 1 235 ? -2.844 -32.969 -12.711 1 98.44 235 ARG B CA 1
ATOM 4327 C C . ARG B 1 235 ? -4.246 -32.438 -13 1 98.44 235 ARG B C 1
ATOM 4329 O O . ARG B 1 235 ? -5.16 -33.219 -13.289 1 98.44 235 ARG B O 1
ATOM 4336 N N . VAL B 1 236 ? -4.414 -31.156 -12.82 1 98.25 236 VAL B N 1
ATOM 4337 C CA . VAL B 1 236 ? -5.711 -30.547 -13.055 1 98.25 236 VAL B CA 1
ATOM 4338 C C . VAL B 1 236 ? -5.531 -29.266 -13.867 1 98.25 236 VAL B C 1
ATOM 4340 O O . VAL B 1 236 ? -4.73 -28.391 -13.508 1 98.25 236 VAL B O 1
ATOM 4343 N N . SER B 1 237 ? -6.152 -29.172 -14.977 1 97.56 237 SER B N 1
ATOM 4344 C CA . SER B 1 237 ? -6.227 -27.953 -15.766 1 97.56 237 SER B CA 1
ATOM 4345 C C . SER B 1 237 ? -7.57 -27.25 -15.586 1 97.56 237 SER B C 1
ATOM 4347 O O . SER B 1 237 ? -8.625 -27.875 -15.727 1 97.56 237 SER B O 1
ATOM 4349 N N . ASN B 1 238 ? -7.516 -25.953 -15.305 1 95.12 238 ASN B N 1
ATOM 4350 C CA . ASN B 1 238 ? -8.75 -25.234 -15.039 1 95.12 238 ASN B CA 1
ATOM 4351 C C . ASN B 1 238 ? -9.156 -24.344 -16.219 1 95.12 238 ASN B C 1
ATOM 4353 O O . ASN B 1 238 ? -9.344 -23.141 -16.047 1 95.12 238 ASN B O 1
ATOM 4357 N N . LYS B 1 239 ? -9.273 -24.859 -17.312 1 93.06 239 LYS B N 1
ATOM 4358 C CA . LYS B 1 239 ? -9.938 -24.25 -18.453 1 93.06 239 LYS B CA 1
ATOM 4359 C C . LYS B 1 239 ? -11.453 -24.438 -18.391 1 93.06 239 LYS B C 1
ATOM 4361 O O . LYS B 1 239 ? -11.922 -25.531 -18.031 1 93.06 239 LYS B O 1
ATOM 4366 N N . PRO B 1 240 ? -12.141 -23.422 -18.641 1 95.12 240 PRO B N 1
ATOM 4367 C CA . PRO B 1 240 ? -11.859 -22.094 -19.172 1 95.12 240 PRO B CA 1
ATOM 4368 C C . PRO B 1 240 ? -11.727 -21.016 -18.094 1 95.12 240 PRO B C 1
ATOM 4370 O O . PRO B 1 240 ? -11.758 -19.828 -18.391 1 95.12 240 PRO B O 1
ATOM 4373 N N . LYS B 1 241 ? -11.562 -21.438 -16.828 1 98.19 241 LYS B N 1
ATOM 4374 C CA . LYS B 1 241 ? -11.656 -20.469 -15.734 1 98.19 241 LYS B CA 1
ATOM 4375 C C . LYS B 1 241 ? -10.359 -19.688 -15.57 1 98.19 241 LYS B C 1
ATOM 4377 O O . LYS B 1 241 ? -10.32 -18.672 -14.883 1 98.19 241 LYS B O 1
ATOM 4382 N N . MET B 1 242 ? -9.32 -20.172 -16.125 1 98.56 242 MET B N 1
ATOM 4383 C CA . MET B 1 242 ? -8.055 -19.453 -16.281 1 98.56 242 MET B CA 1
ATOM 4384 C C . MET B 1 242 ? -7.77 -19.188 -17.766 1 98.56 242 MET B C 1
ATOM 4386 O O . MET B 1 242 ? -7.918 -20.062 -18.594 1 98.56 242 MET B O 1
ATOM 4390 N N . TYR B 1 243 ? -7.41 -18.031 -18.078 1 98.44 243 TYR B N 1
ATOM 4391 C CA . TYR B 1 243 ? -7.254 -17.688 -19.484 1 98.44 243 TYR B CA 1
ATOM 4392 C C . TYR B 1 243 ? -6.551 -16.344 -19.656 1 98.44 243 TYR B C 1
ATOM 4394 O O . TYR B 1 243 ? -6.332 -15.633 -18.672 1 98.44 243 TYR B O 1
ATOM 4402 N N . ASP B 1 244 ? -6.086 -16.062 -20.875 1 98.5 244 ASP B N 1
ATOM 4403 C CA . ASP B 1 244 ? -5.516 -14.766 -21.219 1 98.5 244 ASP B CA 1
ATOM 4404 C C . ASP B 1 244 ? -6.613 -13.75 -21.516 1 98.5 244 ASP B C 1
ATOM 4406 O O . ASP B 1 244 ? -7.688 -14.109 -22.016 1 98.5 244 ASP B O 1
ATOM 4410 N N . TYR B 1 245 ? -6.316 -12.516 -21.219 1 98.81 245 TYR B N 1
ATOM 4411 C CA . TYR B 1 245 ? -7.258 -11.422 -21.453 1 98.81 245 TYR B CA 1
ATOM 4412 C C . TYR B 1 245 ? -7.762 -11.43 -22.891 1 98.81 245 TYR B C 1
ATOM 4414 O O . TYR B 1 245 ? -7.004 -11.719 -23.812 1 98.81 245 TYR B O 1
ATOM 4422 N N . PRO B 1 246 ? -9 -11.039 -23.156 1 98.31 246 PRO B N 1
ATOM 4423 C CA . PRO B 1 246 ? -9.594 -11.086 -24.5 1 98.31 246 PRO B CA 1
ATOM 4424 C C . PRO B 1 246 ? -8.727 -10.406 -25.547 1 98.31 246 PRO B C 1
ATOM 4426 O O . PRO B 1 246 ? -8.305 -9.258 -25.375 1 98.31 246 PRO B O 1
ATOM 4429 N N . GLY B 1 247 ? -8.461 -11.234 -26.594 1 97.12 247 GLY B N 1
ATOM 4430 C CA . GLY B 1 247 ? -7.828 -10.672 -27.781 1 97.12 247 GLY B CA 1
ATOM 4431 C C . GLY B 1 247 ? -6.316 -10.578 -27.672 1 97.12 247 GLY B C 1
ATOM 4432 O O . GLY B 1 247 ? -5.656 -10.023 -28.547 1 97.12 247 GLY B O 1
ATOM 4433 N N . THR B 1 248 ? -5.715 -11.172 -26.641 1 97 248 THR B N 1
ATOM 4434 C CA . THR B 1 248 ? -4.301 -10.891 -26.422 1 97 248 THR B CA 1
ATOM 4435 C C . THR B 1 248 ? -3.438 -12.07 -26.875 1 97 248 THR B C 1
ATOM 4437 O O . THR B 1 248 ? -2.232 -11.914 -27.078 1 97 248 THR B O 1
ATOM 4440 N N . ASN B 1 249 ? -4.055 -13.273 -26.938 1 95.31 249 ASN B N 1
ATOM 4441 C CA . ASN B 1 249 ? -3.205 -14.43 -27.203 1 95.31 249 ASN B CA 1
ATOM 4442 C C . ASN B 1 249 ? -3.977 -15.539 -27.922 1 95.31 249 ASN B C 1
ATOM 4444 O O . ASN B 1 249 ? -3.949 -16.688 -27.484 1 95.31 249 ASN B O 1
ATOM 4448 N N . GLY B 1 250 ? -4.656 -15.242 -28.922 1 92.5 250 GLY B N 1
ATOM 4449 C CA . GLY B 1 250 ? -5.324 -16.219 -29.781 1 92.5 250 GLY B CA 1
ATOM 4450 C C . GLY B 1 250 ? -6.164 -17.219 -29 1 92.5 250 GLY B C 1
ATOM 4451 O O . GLY B 1 250 ? -7.055 -16.828 -28.234 1 92.5 250 GLY B O 1
ATOM 4452 N N . LYS B 1 251 ? -5.723 -18.484 -29.078 1 91.25 251 LYS B N 1
ATOM 4453 C CA . LYS B 1 251 ? -6.543 -19.578 -28.547 1 91.25 251 LYS B CA 1
ATOM 4454 C C . LYS B 1 251 ? -6.43 -19.641 -27.031 1 91.25 251 LYS B C 1
ATOM 4456 O O . LYS B 1 251 ? -7.227 -20.328 -26.375 1 91.25 251 LYS B O 1
ATOM 4461 N N . CYS B 1 252 ? -5.516 -18.984 -26.438 1 95.12 252 CYS B N 1
ATOM 4462 C CA . CYS B 1 252 ? -5.367 -18.984 -24.984 1 95.12 252 CYS B CA 1
ATOM 4463 C C . CYS B 1 252 ? -6.293 -17.953 -24.344 1 95.12 252 CYS B C 1
ATOM 4465 O O . CYS B 1 252 ? -6.406 -17.891 -23.109 1 95.12 252 CYS B O 1
ATOM 4467 N N . SER B 1 253 ? -6.91 -17.141 -25.219 1 97.06 253 SER B N 1
ATOM 4468 C CA . SER B 1 253 ? -7.758 -16.031 -24.75 1 97.06 253 SER B CA 1
ATOM 4469 C C . SER B 1 253 ? -9.227 -16.312 -25.062 1 97.06 253 SER B C 1
ATOM 4471 O O . SER B 1 253 ? -9.547 -17.062 -25.984 1 97.06 253 SER B O 1
ATOM 4473 N N . HIS B 1 254 ? -10.07 -15.727 -24.312 1 97.19 254 HIS B N 1
ATOM 4474 C CA . HIS B 1 254 ? -11.492 -15.633 -24.594 1 97.19 254 HIS B CA 1
ATOM 4475 C C . HIS B 1 254 ? -12.141 -14.508 -23.781 1 97.19 254 HIS B C 1
ATOM 4477 O O . HIS B 1 254 ? -11.461 -13.82 -23.016 1 97.19 254 HIS B O 1
ATOM 4483 N N . GLU B 1 255 ? -13.391 -14.32 -24.016 1 98.19 255 GLU B N 1
ATOM 4484 C CA . GLU B 1 255 ? -14.109 -13.266 -23.312 1 98.19 255 GLU B CA 1
ATOM 4485 C C . GLU B 1 255 ? -14.156 -13.539 -21.812 1 98.19 255 GLU B C 1
ATOM 4487 O O . GLU B 1 255 ? -14.086 -14.688 -21.375 1 98.19 255 GLU B O 1
ATOM 4492 N N . LEU B 1 256 ? -14.234 -12.438 -21.047 1 98.69 256 LEU B N 1
ATOM 4493 C CA . LEU B 1 256 ? -14.383 -12.586 -19.594 1 98.69 256 LEU B CA 1
ATOM 4494 C C . LEU B 1 256 ? -15.625 -13.406 -19.266 1 98.69 256 LEU B C 1
ATOM 4496 O O . LEU B 1 256 ? -16.672 -13.234 -19.891 1 98.69 256 LEU B O 1
ATOM 4500 N N . ILE B 1 257 ? -15.492 -14.258 -18.328 1 98.5 257 ILE B N 1
ATOM 4501 C CA . ILE B 1 257 ? -16.641 -15.078 -17.922 1 98.5 257 ILE B CA 1
ATOM 4502 C C . ILE B 1 257 ? -16.797 -15.023 -16.406 1 98.5 257 ILE B C 1
ATOM 4504 O O . ILE B 1 257 ? -15.82 -14.875 -15.672 1 98.5 257 ILE B O 1
ATOM 4508 N N . PRO B 1 258 ? -18 -15.18 -15.852 1 97.81 258 PRO B N 1
ATOM 4509 C CA . PRO B 1 258 ? -18.281 -15.016 -14.422 1 97.81 258 PRO B CA 1
ATOM 4510 C C . PRO B 1 258 ? -17.531 -16.031 -13.555 1 97.81 258 PRO B C 1
ATOM 4512 O O . PRO B 1 258 ? -17.109 -15.703 -12.438 1 97.81 258 PRO B O 1
ATOM 4515 N N . ASP B 1 259 ? -17.281 -17.234 -14.062 1 97.25 259 ASP B N 1
ATOM 4516 C CA . ASP B 1 259 ? -16.656 -18.281 -13.258 1 97.25 259 ASP B CA 1
ATOM 4517 C C . ASP B 1 259 ? -15.133 -18.25 -13.383 1 97.25 259 ASP B C 1
ATOM 4519 O O . ASP B 1 259 ? -14.469 -19.266 -13.211 1 97.25 259 ASP B O 1
ATOM 4523 N N . THR B 1 260 ? -14.625 -17.141 -13.555 1 98.69 260 THR B N 1
ATOM 4524 C CA . THR B 1 260 ? -13.195 -16.922 -13.766 1 98.69 260 THR B CA 1
ATOM 4525 C C . THR B 1 260 ? -12.414 -17.125 -12.477 1 98.69 260 THR B C 1
ATOM 4527 O O . THR B 1 260 ? -12.844 -16.688 -11.406 1 98.69 260 THR B O 1
ATOM 4530 N N . ILE B 1 261 ? -11.297 -17.828 -12.562 1 98.81 261 ILE B N 1
ATOM 4531 C CA . ILE B 1 261 ? -10.32 -17.953 -11.492 1 98.81 261 ILE B CA 1
ATOM 4532 C C . ILE B 1 261 ? -9.156 -16.984 -11.734 1 98.81 261 ILE B C 1
ATOM 4534 O O . ILE B 1 261 ? -8.703 -16.312 -10.812 1 98.81 261 ILE B O 1
ATOM 4538 N N . ALA B 1 262 ? -8.695 -16.875 -12.984 1 98.81 262 ALA B N 1
ATOM 4539 C CA . ALA B 1 262 ? -7.543 -16.031 -13.305 1 98.81 262 ALA B CA 1
ATOM 4540 C C . ALA B 1 262 ? -7.672 -15.43 -14.695 1 98.81 262 ALA B C 1
ATOM 4542 O O . ALA B 1 262 ? -8.102 -16.109 -15.633 1 98.81 262 ALA B O 1
ATOM 4543 N N . VAL B 1 263 ? -7.387 -14.18 -14.836 1 98.88 263 VAL B N 1
ATOM 4544 C CA . VAL B 1 263 ? -7.211 -13.508 -16.125 1 98.88 263 VAL B CA 1
ATOM 4545 C C . VAL B 1 263 ? -5.77 -13.016 -16.25 1 98.88 263 VAL B C 1
ATOM 4547 O O . VAL B 1 263 ? -5.289 -12.25 -15.414 1 98.88 263 VAL B O 1
ATOM 4550 N N . HIS B 1 264 ? -5.129 -13.461 -17.25 1 98.75 264 HIS B N 1
ATOM 4551 C CA . HIS B 1 264 ? -3.715 -13.18 -17.469 1 98.75 264 HIS B CA 1
ATOM 4552 C C . HIS B 1 264 ? -3.521 -12.18 -18.609 1 98.75 264 HIS B C 1
ATOM 4554 O O . HIS B 1 264 ? -4.453 -11.914 -19.375 1 98.75 264 HIS B O 1
ATOM 4560 N N . ARG B 1 265 ? -2.299 -11.539 -18.734 1 98.56 265 ARG B N 1
ATOM 4561 C CA . ARG B 1 265 ? -1.851 -10.602 -19.75 1 98.56 265 ARG B CA 1
ATOM 4562 C C . ARG B 1 265 ? -2.521 -9.242 -19.578 1 98.56 265 ARG B C 1
ATOM 4564 O O . ARG B 1 265 ? -2.924 -8.609 -20.547 1 98.56 265 ARG B O 1
ATOM 4571 N N . LEU B 1 266 ? -2.752 -8.898 -18.328 1 98.69 266 LEU B N 1
ATOM 4572 C CA . LEU B 1 266 ? -3.189 -7.547 -18 1 98.69 266 LEU B CA 1
ATOM 4573 C C . LEU B 1 266 ? -1.999 -6.598 -17.891 1 98.69 266 LEU B C 1
ATOM 4575 O O . LEU B 1 266 ? -1.487 -6.352 -16.797 1 98.69 266 LEU B O 1
ATOM 4579 N N . LYS B 1 267 ? -1.647 -6.039 -18.969 1 96.94 267 LYS B N 1
ATOM 4580 C CA . LYS B 1 267 ? -0.428 -5.242 -19.062 1 96.94 267 LYS B CA 1
ATOM 4581 C C . LYS B 1 267 ? -0.738 -3.75 -18.953 1 96.94 267 LYS B C 1
ATOM 4583 O O . LYS B 1 267 ? 0.107 -2.963 -18.531 1 96.94 267 LYS B O 1
ATOM 4588 N N . LYS B 1 268 ? -1.962 -3.404 -19.297 1 96.56 268 LYS B N 1
ATOM 4589 C CA . LYS B 1 268 ? -2.385 -2.006 -19.297 1 96.56 268 LYS B CA 1
ATOM 4590 C C . LYS B 1 268 ? -3.416 -1.748 -18.203 1 96.56 268 LYS B C 1
ATOM 4592 O O . LYS B 1 268 ? -4.219 -2.625 -17.875 1 96.56 268 LYS B O 1
ATOM 4597 N N . TRP B 1 269 ? -3.424 -0.523 -17.719 1 95.44 269 TRP B N 1
ATOM 4598 C CA . TRP B 1 269 ? -4.375 -0.15 -16.672 1 95.44 269 TRP B CA 1
ATOM 4599 C C . TRP B 1 269 ? -5.809 -0.303 -17.172 1 95.44 269 TRP B C 1
ATOM 4601 O O . TRP B 1 269 ? -6.695 -0.707 -16.406 1 95.44 269 TRP B O 1
ATOM 4611 N N . GLU B 1 270 ? -6.02 0.033 -18.453 1 96.5 270 GLU B N 1
ATOM 4612 C CA . GLU B 1 270 ? -7.359 -0.084 -19.016 1 96.5 270 GLU B CA 1
ATOM 4613 C C . GLU B 1 270 ? -7.871 -1.52 -18.938 1 96.5 270 GLU B C 1
ATOM 4615 O O . GLU B 1 270 ? -9.062 -1.748 -18.719 1 96.5 270 GLU B O 1
ATOM 4620 N N . GLN B 1 271 ? -7.023 -2.465 -19.141 1 98.25 271 GLN B N 1
ATOM 4621 C CA . GLN B 1 271 ? -7.395 -3.873 -19.047 1 98.25 271 GLN B CA 1
ATOM 4622 C C . GLN B 1 271 ? -7.738 -4.262 -17.609 1 98.25 271 GLN B C 1
ATOM 4624 O O . GLN B 1 271 ? -8.742 -4.938 -17.359 1 98.25 271 GLN B O 1
ATOM 4629 N N . TRP B 1 272 ? -6.922 -3.82 -16.688 1 98.25 272 TRP B N 1
ATOM 4630 C CA . TRP B 1 272 ? -7.191 -4.062 -15.266 1 98.25 272 TRP B CA 1
ATOM 4631 C C . TRP B 1 272 ? -8.547 -3.488 -14.867 1 98.25 272 TRP B C 1
ATOM 4633 O O . TRP B 1 272 ? -9.344 -4.168 -14.219 1 98.25 272 TRP B O 1
ATOM 4643 N N . ILE B 1 273 ? -8.805 -2.291 -15.227 1 97.25 273 ILE B N 1
ATOM 4644 C CA . ILE B 1 273 ? -10.039 -1.61 -14.867 1 97.25 273 ILE B CA 1
ATOM 4645 C C . ILE B 1 273 ? -11.234 -2.352 -15.477 1 97.25 273 ILE B C 1
ATOM 4647 O O . ILE B 1 273 ? -12.258 -2.529 -14.82 1 97.25 273 ILE B O 1
ATOM 4651 N N . ASN B 1 274 ? -11.047 -2.766 -16.75 1 97.94 274 ASN B N 1
ATOM 4652 C CA . ASN B 1 274 ? -12.102 -3.539 -17.406 1 97.94 274 ASN B CA 1
ATOM 4653 C C . ASN B 1 274 ? -12.422 -4.816 -16.641 1 97.94 274 ASN B C 1
ATOM 4655 O O . ASN B 1 274 ? -13.586 -5.141 -16.422 1 97.94 274 ASN B O 1
ATOM 4659 N N . VAL B 1 275 ? -11.43 -5.512 -16.203 1 98.69 275 VAL B N 1
ATOM 4660 C CA . VAL B 1 275 ? -11.602 -6.766 -15.477 1 98.69 275 VAL B CA 1
ATOM 4661 C C . VAL B 1 275 ? -12.25 -6.492 -14.125 1 98.69 275 VAL B C 1
ATOM 4663 O O . VAL B 1 275 ? -13.195 -7.18 -13.734 1 98.69 275 VAL B O 1
ATOM 4666 N N . LEU B 1 276 ? -11.797 -5.477 -13.422 1 98.06 276 LEU B N 1
ATOM 4667 C CA . LEU B 1 276 ? -12.344 -5.133 -12.109 1 98.06 276 LEU B CA 1
ATOM 4668 C C . LEU B 1 276 ? -13.805 -4.723 -12.227 1 98.06 276 LEU B C 1
ATOM 4670 O O . LEU B 1 276 ? -14.617 -5.059 -11.359 1 98.06 276 LEU B O 1
ATOM 4674 N N . ARG B 1 277 ? -14.109 -4.02 -13.266 1 96.44 277 ARG B N 1
ATOM 4675 C CA . ARG B 1 277 ? -15.492 -3.625 -13.516 1 96.44 277 ARG B CA 1
ATOM 4676 C C . ARG B 1 277 ? -16.359 -4.84 -13.805 1 96.44 277 ARG B C 1
ATOM 4678 O O . ARG B 1 277 ? -17.469 -4.961 -13.281 1 96.44 277 ARG B O 1
ATOM 4685 N N . PHE B 1 278 ? -15.844 -5.715 -14.664 1 98.12 278 PHE B N 1
ATOM 4686 C CA . PHE B 1 278 ? -16.594 -6.91 -15.031 1 98.12 278 PHE B CA 1
ATOM 4687 C C . PHE B 1 278 ? -16.984 -7.707 -13.789 1 98.12 278 PHE B C 1
ATOM 4689 O O . PHE B 1 278 ? -18.109 -8.211 -13.703 1 98.12 278 PHE B O 1
ATOM 4696 N N . PHE B 1 279 ? -16.141 -7.77 -12.836 1 97.88 279 PHE B N 1
ATOM 4697 C CA . PHE B 1 279 ? -16.406 -8.594 -11.656 1 97.88 279 PHE B CA 1
ATOM 4698 C C . PHE B 1 279 ? -16.984 -7.758 -10.523 1 97.88 279 PHE B C 1
ATOM 4700 O O . PHE B 1 279 ? -17.047 -8.211 -9.383 1 97.88 279 PHE B O 1
ATOM 4707 N N . ASN B 1 280 ? -17.344 -6.492 -10.766 1 95.75 280 ASN B N 1
ATOM 4708 C CA . ASN B 1 280 ? -18.016 -5.586 -9.836 1 95.75 280 ASN B CA 1
ATOM 4709 C C . ASN B 1 280 ? -17.234 -5.41 -8.547 1 95.75 280 ASN B C 1
ATOM 4711 O O . ASN B 1 280 ? -17.812 -5.375 -7.457 1 95.75 280 ASN B O 1
ATOM 4715 N N . VAL B 1 281 ? -15.922 -5.336 -8.703 1 96.56 281 VAL B N 1
ATOM 4716 C CA . VAL B 1 281 ? -15.062 -5.336 -7.523 1 96.56 281 VAL B CA 1
ATOM 4717 C C . VAL B 1 281 ? -15.328 -4.086 -6.691 1 96.56 281 VAL B C 1
ATOM 4719 O O . VAL B 1 281 ? -15.57 -4.176 -5.484 1 96.56 281 VAL B O 1
ATOM 4722 N N . THR B 1 282 ? -15.398 -2.887 -7.297 1 94.25 282 THR B N 1
ATOM 4723 C CA . THR B 1 282 ? -15.508 -1.635 -6.555 1 94.25 282 THR B CA 1
ATOM 4724 C C . THR B 1 282 ? -16.953 -1.382 -6.125 1 94.25 282 THR B C 1
ATOM 4726 O O . THR B 1 282 ? -17.203 -0.512 -5.293 1 94.25 282 THR B O 1
ATOM 4729 N N . LYS B 1 283 ? -17.906 -2.16 -6.625 1 91.88 283 LYS B N 1
ATOM 4730 C CA . LYS B 1 283 ? -19.297 -2.025 -6.207 1 91.88 283 LYS B CA 1
ATOM 4731 C C . LYS B 1 283 ? -19.484 -2.48 -4.766 1 91.88 283 LYS B C 1
ATOM 4733 O O . LYS B 1 283 ? -20.516 -2.189 -4.148 1 91.88 283 LYS B O 1
ATOM 4738 N N . GLN B 1 284 ? -18.484 -3.145 -4.281 1 90.31 284 GLN B N 1
ATOM 4739 C CA . GLN B 1 284 ? -18.547 -3.65 -2.916 1 90.31 284 GLN B CA 1
ATOM 4740 C C . GLN B 1 284 ? -18.156 -2.568 -1.911 1 90.31 284 GLN B C 1
ATOM 4742 O O . GLN B 1 284 ? -18.219 -2.789 -0.7 1 90.31 284 GLN B O 1
ATOM 4747 N N . LEU B 1 285 ? -17.781 -1.422 -2.377 1 93.44 285 LEU B N 1
ATOM 4748 C CA . LEU B 1 285 ? -17.422 -0.318 -1.494 1 93.44 285 LEU B CA 1
ATOM 4749 C C . LEU B 1 285 ? -18.594 0.078 -0.608 1 93.44 285 LEU B C 1
ATOM 4751 O O . LEU B 1 285 ? -19.672 0.393 -1.11 1 93.44 285 LEU B O 1
ATOM 4755 N N . GLN B 1 286 ? -18.438 0.056 0.661 1 92.75 286 GLN B N 1
ATOM 4756 C CA . GLN B 1 286 ? -19.484 0.385 1.611 1 92.75 286 GLN B CA 1
ATOM 4757 C C . GLN B 1 286 ? -19.688 1.896 1.718 1 92.75 286 GLN B C 1
ATOM 4759 O O . GLN B 1 286 ? -18.719 2.654 1.688 1 92.75 286 GLN B O 1
ATOM 4764 N N . PRO B 1 287 ? -20.906 2.273 1.839 1 92.81 287 PRO B N 1
ATOM 4765 C CA . PRO B 1 287 ? -21.141 3.703 2.055 1 92.81 287 PRO B CA 1
ATOM 4766 C C . PRO B 1 287 ? -20.484 4.219 3.338 1 92.81 287 PRO B C 1
ATOM 4768 O O . PRO B 1 287 ? -20.359 3.469 4.309 1 92.81 287 PRO B O 1
ATOM 4771 N N . SER B 1 288 ? -20.109 5.41 3.303 1 95.69 288 SER B N 1
ATOM 4772 C CA . SER B 1 288 ? -19.469 6.043 4.445 1 95.69 288 SER B CA 1
ATOM 4773 C C . SER B 1 288 ? -19.688 7.551 4.438 1 95.69 288 SER B C 1
ATOM 4775 O O . SER B 1 288 ? -19.875 8.156 3.379 1 95.69 288 SER B O 1
ATOM 4777 N N . SER B 1 289 ? -19.688 8.164 5.617 1 95.81 289 SER B N 1
ATOM 4778 C CA . SER B 1 289 ? -19.75 9.617 5.723 1 95.81 289 SER B CA 1
ATOM 4779 C C . SER B 1 289 ? -18.469 10.266 5.219 1 95.81 289 SER B C 1
ATOM 4781 O O . SER B 1 289 ? -18.438 11.469 4.965 1 95.81 289 SER B O 1
ATOM 4783 N N . LEU B 1 290 ? -17.438 9.492 5.027 1 97.19 290 LEU B N 1
ATOM 4784 C CA . LEU B 1 290 ? -16.109 10.023 4.711 1 97.19 290 LEU B CA 1
ATOM 4785 C C . LEU B 1 290 ? -15.984 10.289 3.213 1 97.19 290 LEU B C 1
ATOM 4787 O O . LEU B 1 290 ? -15.047 10.961 2.781 1 97.19 290 LEU B O 1
ATOM 4791 N N . TYR B 1 291 ? -16.859 9.719 2.424 1 96.5 291 TYR B N 1
ATOM 4792 C CA . TYR B 1 291 ? -16.781 9.906 0.979 1 96.5 291 TYR B CA 1
ATOM 4793 C C . TYR B 1 291 ? -18.156 9.734 0.334 1 96.5 291 TYR B C 1
ATOM 4795 O O . TYR B 1 291 ? -19.062 9.141 0.925 1 96.5 291 TYR B O 1
ATOM 4803 N N . SER B 1 292 ? -18.312 10.383 -0.801 1 91 292 SER B N 1
ATOM 4804 C CA . SER B 1 292 ? -19.438 10.156 -1.698 1 91 292 SER B CA 1
ATOM 4805 C C . SER B 1 292 ? -18.969 9.742 -3.086 1 91 292 SER B C 1
ATOM 4807 O O . SER B 1 292 ? -18.641 10.586 -3.918 1 91 292 SER B O 1
ATOM 4809 N N . ILE B 1 293 ? -18.766 8.461 -3.209 1 86.44 293 ILE B N 1
ATOM 4810 C CA . ILE B 1 293 ? -18.297 7.93 -4.484 1 86.44 293 ILE B CA 1
ATOM 4811 C C . ILE B 1 293 ? -19.438 7.203 -5.195 1 86.44 293 ILE B C 1
ATOM 4813 O O . ILE B 1 293 ? -20.062 6.305 -4.625 1 86.44 293 ILE B O 1
ATOM 4817 N N . SER B 1 294 ? -19.891 7.801 -6.355 1 74.88 294 SER B N 1
ATOM 4818 C CA . SER B 1 294 ? -20.984 7.211 -7.133 1 74.88 294 SER B CA 1
ATOM 4819 C C . SER B 1 294 ? -20.438 6.301 -8.234 1 74.88 294 SER B C 1
ATOM 4821 O O . SER B 1 294 ? -19.391 6.582 -8.82 1 74.88 294 SER B O 1
ATOM 4823 N N . TYR B 1 295 ? -20.828 5.113 -8.219 1 66.06 295 TYR B N 1
ATOM 4824 C CA . TYR B 1 295 ? -20.453 4.23 -9.32 1 66.06 295 TYR B CA 1
ATOM 4825 C C . TYR B 1 295 ? -21.562 4.137 -10.352 1 66.06 295 TYR B C 1
ATOM 4827 O O . TYR B 1 295 ? -22.75 4.184 -10 1 66.06 295 TYR B O 1
ATOM 4835 N N . ASP B 1 296 ? -21.266 4.582 -11.562 1 57.12 296 ASP B N 1
ATOM 4836 C CA . ASP B 1 296 ? -22.203 4.344 -12.648 1 57.12 296 ASP B CA 1
ATOM 4837 C C . ASP B 1 296 ? -22.297 2.854 -12.977 1 57.12 296 ASP B C 1
ATOM 4839 O O . ASP B 1 296 ? -21.344 2.104 -12.766 1 57.12 296 ASP B O 1
#

Solvent-accessible surface area (backbone atoms only — not comparable to full-atom values): 32513 Å² total; per-residue (Å²): 140,81,90,79,72,75,73,70,72,62,68,65,58,62,56,54,53,52,51,50,52,49,50,50,49,49,48,50,49,54,54,50,52,64,63,49,62,69,51,68,67,65,69,52,77,66,80,62,80,40,78,45,34,35,38,36,36,28,44,56,53,77,81,46,52,69,58,53,54,51,46,49,33,63,55,61,64,56,76,50,78,56,35,49,72,48,71,30,39,32,30,34,56,73,84,49,67,69,44,43,54,55,50,44,37,46,37,66,53,64,66,36,57,35,40,43,97,45,70,72,57,75,37,62,30,45,63,55,51,51,45,38,41,45,81,74,44,46,94,67,86,47,42,30,40,28,47,26,38,74,34,44,53,69,39,63,45,54,45,41,60,69,50,67,84,50,70,64,53,35,26,37,36,25,34,31,37,58,54,87,51,81,57,44,78,73,50,22,39,37,61,58,34,32,34,33,10,36,61,48,34,53,44,47,48,70,36,66,62,43,70,74,53,42,74,43,62,49,32,56,42,52,28,49,38,30,58,77,65,75,45,46,86,40,55,46,44,44,72,83,24,39,35,30,35,64,83,72,48,67,74,42,22,46,74,91,58,93,76,43,28,32,39,21,77,42,82,45,69,69,50,47,50,52,53,39,56,74,69,46,56,67,74,67,58,72,87,50,74,41,41,84,82,82,78,133,140,81,92,74,72,80,68,69,71,62,65,64,59,62,54,53,51,52,51,49,52,48,50,49,50,47,50,51,48,53,53,50,52,62,60,54,61,69,52,67,68,67,70,55,79,66,79,61,79,40,78,47,36,35,37,37,36,28,43,55,54,76,81,45,54,69,58,53,53,51,47,49,36,64,54,59,64,56,75,50,77,54,35,49,74,48,69,30,41,32,29,35,55,75,84,50,67,70,46,44,54,55,49,44,37,46,36,64,52,64,67,35,59,35,39,42,98,45,72,72,56,76,38,64,29,45,63,54,51,52,44,38,42,46,81,73,43,44,95,66,86,46,41,29,40,27,48,27,37,74,34,43,54,68,38,64,46,53,44,42,61,69,50,67,85,49,68,64,54,35,25,38,35,25,34,30,37,58,54,85,52,80,58,43,78,73,51,23,40,37,60,59,34,33,35,33,10,37,61,49,35,52,44,47,46,71,36,65,62,44,72,74,54,43,74,44,62,49,31,57,42,52,28,49,38,31,58,77,64,74,45,46,85,38,53,46,44,43,73,80,26,38,34,28,35,63,84,72,48,67,73,40,23,45,74,90,56,93,76,44,28,32,40,21,76,40,83,45,70,70,51,47,51,51,52,40,55,73,68,46,54,66,73,66,58,71,88,51,74,41,41,83,82,83,80,130

Foldseek 3Di:
DDDPPPPPPPPVVVVVVVVVVVVVVVVCVVVCVVVPPPPVCPVPVPVLVALFEEEEEAEDELPPLVLVVVVCVQVVVADDSNYHYAYAYEFEDDDDPVSVVSVVVVCVVPVRYDYFHDDGDQFFFSLLSVLLCCVPPDPDFGLKYKYAYSQKRFRVHLVSVVCRPFDSFLAKEAAAPPLVDQDQLPAFHDNRMIMDRNVVSNCSNVDVQVVVQRGDRRRRSSRVSQVVVVTNPHYHHDPPQAAEDPPDPPSRYDHDDQSHRMYGDNPDPVSVVVNCVVNCVCVPDDDDPVDDDDDD/DDDPPPPPPPPVVVVVVVVVVVVVVVVCVVVCVVVPPPPVCPVPVPVLVALFEEEEEAEDELPPLVLVVVVCVQVVVADDSNYHYAYAYEFEDDDDPVSVVSVVVVCVVPVRYDYFHDPGDQFFFSLLSVLLCCVPPDPDFGLKYKYAYSQKRFRVHLVSVVCRPFDSFLAKEAAAPPLVDQDQLPAFHDNRMIMDRNVVSNCSNPDVQVVVQRGDRRRRSSRVSCVVVVTNPHYHHDPPQAAEDPPDPPSRYDHDDQSHRMYGDNPDPVSVVVNCVVNCVCVPDDDDPVDDDDDD

Sequence (592 aa):
MMPRKNLLLASLSSFAIVIFIFFISFTIHSLTTSLTNIILLQQAPLIVNTQFTLLIGIFTRPGNFDRRHFLRLVYGIQSTPIARIDVKFIFCNITNREQRTFVSLEIMRFNDIIVLNCTENMNSGKTYTYFSTLPQILPTRYDYVMKADDDVYLRLEPLASSLQSLPRVDLYYGFVIPCPSMNPFVHYMSGMGFVLSWDLVEWIRRSNIPANNTYGPEDKLVGQWLNMGNKAKNRVSNKPKMYDYPGTNGKCSHELIPDTIAVHRLKKWEQWINVLRFFNVTKQLQPSSLYSISYDMMPRKNLLLASLSSFAIVIFIFFISFTIHSLTTSLTNIILLQQAPLIVNTQFTLLIGIFTRPGNFDRRHFLRLVYGIQSTPIARIDVKFIFCNITNREQRTFVSLEIMRFNDIIVLNCTENMNSGKTYTYFSTLPQILPTRYDYVMKADDDVYLRLEPLASSLQSLPRVDLYYGFVIPCPSMNPFVHYMSGMGFVLSWDLVEWIRRSNIPANNTYGPEDKLVGQWLNMGNKAKNRVSNKPKMYDYPGTNGKCSHELIPDTIAVHRLKKWEQWINVLRFFNVTKQLQPSSLYSISYD

Radius of gyration: 32.47 Å; Cα contacts (8 Å, |Δi|>4): 944; chains: 2; bounding box: 79×111×111 Å

Organism: Solanum pennellii (NCBI:txid28526)

InterPro domains:
  IPR002659 Glycosyl transferase, family 31 [PF01762] (67-168)
  IPR002659 Glycosyl transferase, family 31 [PTHR11214] (46-233)
  IPR029044 Nucleotide-diphospho-sugar transferases [SSF53448] (111-272)

pLDDT: mean 87.44, std 21.73, range [26.53, 98.94]

Secondary structure (DSSP, 8-state):
----GGGGGGTHHHHHHHHHHHHHHHHHHHHHHHTTS-------------SEEEEEEEE--TT-HHHHHHHHHHHHT---SSEEEEEEEEE-----HHHHHHHHHHHHHH--EEE-SS---SSBSHHHHHHHHHHHH-SS--SEEEEEETT-EE-HHHHHHHHTTS-SSSEEEE-EESTT---TTSSEE-TTEEEEEHHHHHHHHH-HHHHT--BS-HHHHHHHHHHHTT---EEEE-TTTEEEPTTSSGGGB----TT-SEEE---SHHHHHHHHHHTT-GGGPPPBTTB-----/----GGGGGGHHHHHHHHHHHHHHHHHHHHHHHHHHHT------------SEEEEEEEE--TT-HHHHHHHHHHHHT---SSEEEEEEEEE-----HHHHHHHHHHHHHH--EEE-SS---SSBSHHHHHHHHHHHH-SS--SEEEEEETT-EE-HHHHHHHHTTS-SSSEEEE-EESTT---TTSSEE-TTEEEEEHHHHHHHHH-HHHHT--BS-HHHHHHHHHHHTT---EEEE-TTTEEEPTTSSGGGB----TT-SEEE---SHHHHHHHHHHTT-GGGPPPBTTB-----

Nearest PDB structures (foldseek):
  2d7i-assembly1_A  TM=6.112E-01  e=1.630E-03  Homo sapiens
  6e4q-assembly4_D  TM=5.644E-01  e=2.717E-03  Drosophila melanogaster
  6pxu-assembly2_B  TM=5.424E-01  e=1.974E-03  Homo sapiens
  6e4q-assembly3_C  TM=5.450E-01  e=1.845E-02  Drosophila melanogaster
  6e4q-assembly1_A  TM=5.475E-01  e=3.495E-02  Drosophila melanogaster